Protein AF-A0A2N9H1S6-F1 (afdb_monomer_lite)

pLDDT: mean 70.15, std 29.84, range [19.44, 98.75]

Secondary structure (DSSP, 8-state):
-HHHHHH-TTSHHHHHHHHHGGGGEEEETTEEEE-SS--HHHHHHHHHHHHHHSS-HHHHHHHHHHHHHHHHHSS--SPPSSSTTTTTPPP-TT---SS-GGG----HHHHHHHHHHHHHHTTS-HHHH-SPPPHHHHHHHHHHHHHTB-TTS-EESSS---S-GGGGGG---SS--S-SS--EEHHHHHHHHHHHHHHHHH-TTSSHHHHHHHHHHHTT--PPPSSHHHHHHHHHHHHHHTT--TTT-HHHHHHHHHHHHH--TTS-B-B-TTHHHHSS--BPGGG--BHHHHHHHHHHHHHTTHHHH--HHHHHHHHHHHTT--TTS--PPPS----S-SS--SS-TTTSSS--HHHHHHHHHHHHHHHHHHHHHTS-------PPP----------HHHHHHHSS------------BTTB----PPP----------------SS--------------------GGG--S----S-SS----HHHHHHHHHHHHTT-GGGS--

Radius of gyration: 27.96 Å; chains: 1; bounding box: 64×56×96 Å

InterPro domains:
  IPR008930 Terpenoid cyclases/protein prenyltransferase alpha-alpha toroid [SSF48239] (1-335)
  IPR018333 Squalene cyclase [PTHR11764] (1-335)
  IPR018333 Squalene cyclase [TIGR01787] (1-335)
  IPR032696 Squalene cyclase, C-terminal [PF13243] (39-333)

Sequence (508 aa):
MLACWVEDPNGDCFKKHLARMKEYIWVAEDGIKMHSFGSQLWDTSLAIQAFLATDLTNEIGPTLARGHDFIKKSQVRDNPSGDFKGMHRHISKGSWTFSDQDHGLQVSDCTAEALKCCLLFSMMPPEVVGDKMEPERLFDAVNILFSLQSKNGGLAAWEPAGAADWLEVLNPTEFFEGIVVEHEYVECTASTVQALVLFKKLYPGHRKKEVENCITNAVRYGNWGICFIYGTWFALGGLAAVGKTYNNSLAMQKAIDFLLRTQKDDGGWGESYLSCPTKEYVPLEGNRSTLVQTAWAMMGLILAGQAERDPTPLDRAAKLIINSQMEDGDFPQQLLLPPSLSVATPSLPLARSLAPVVTARLVTLVTTGILLGRSIRRRTFRARLVTPVTTGNQEPRRDPRCQLRLSLLVFLLTIHLLVTFDGRVIASVFGGIVLGIHIWFYSQKDCDGNGHFTGGVVVHWDVNTCSVPLEKCIAKAEGYLEPVEDNVGILEAYLKSWNSGALDRATT

Structure (mmCIF, N/CA/C/O backbone):
data_AF-A0A2N9H1S6-F1
#
_entry.id   AF-A0A2N9H1S6-F1
#
loop_
_atom_site.group_PDB
_atom_site.id
_atom_site.type_symbol
_atom_site.label_atom_id
_atom_site.label_alt_id
_atom_site.label_comp_id
_atom_site.label_asym_id
_atom_site.label_entity_id
_atom_site.label_seq_id
_atom_site.pdbx_PDB_ins_code
_atom_site.Cartn_x
_atom_site.Cartn_y
_atom_site.Cartn_z
_atom_site.occupancy
_atom_site.B_iso_or_equiv
_atom_site.auth_seq_id
_atom_site.auth_comp_id
_atom_site.auth_asym_id
_atom_site.auth_atom_id
_atom_site.pdbx_PDB_model_num
ATOM 1 N N . MET A 1 1 ? 10.796 -10.320 -23.999 1.00 92.56 1 MET A N 1
ATOM 2 C CA . MET A 1 1 ? 10.798 -11.665 -24.621 1.00 92.56 1 MET A CA 1
ATOM 3 C C . MET A 1 1 ? 10.733 -11.599 -26.142 1.00 92.56 1 MET A C 1
ATOM 5 O O . MET A 1 1 ? 11.777 -11.820 -26.733 1.00 92.56 1 MET A O 1
ATOM 9 N N . LEU A 1 2 ? 9.590 -11.281 -26.775 1.00 96.31 2 LEU A N 1
ATOM 10 C CA . LEU A 1 2 ? 9.452 -11.342 -28.245 1.00 96.31 2 LEU A CA 1
ATOM 11 C C . LEU A 1 2 ? 10.509 -10.511 -28.996 1.00 96.31 2 LEU A C 1
ATOM 13 O O . LEU A 1 2 ? 11.145 -11.036 -29.898 1.00 96.31 2 LEU A O 1
ATOM 17 N N . ALA A 1 3 ? 10.770 -9.268 -28.578 1.00 97.50 3 ALA A N 1
ATOM 18 C CA . ALA A 1 3 ? 11.816 -8.435 -29.185 1.00 97.50 3 ALA A CA 1
ATOM 19 C C . ALA A 1 3 ? 13.208 -9.105 -29.158 1.00 97.50 3 ALA A C 1
ATOM 21 O O . ALA A 1 3 ? 13.880 -9.163 -30.180 1.00 97.50 3 ALA A O 1
ATOM 22 N N . CYS A 1 4 ? 13.597 -9.704 -28.026 1.00 97.06 4 CYS A N 1
ATOM 23 C CA . CYS A 1 4 ? 14.867 -10.429 -27.893 1.00 97.06 4 CYS A CA 1
ATOM 24 C C . CYS A 1 4 ? 14.930 -11.692 -28.766 1.00 97.06 4 CYS A C 1
ATOM 26 O O . CYS A 1 4 ? 16.016 -12.101 -29.153 1.00 97.06 4 CYS A O 1
ATOM 28 N N . TRP A 1 5 ? 13.784 -12.322 -29.050 1.00 97.31 5 TRP A N 1
ATOM 29 C CA . TRP A 1 5 ? 13.702 -13.449 -29.982 1.00 97.31 5 TRP A CA 1
ATOM 30 C C . TRP A 1 5 ? 13.857 -12.996 -31.438 1.00 97.31 5 TRP A C 1
ATOM 32 O O . TRP A 1 5 ? 14.505 -13.687 -32.211 1.00 97.31 5 TRP A O 1
ATOM 42 N N . VAL A 1 6 ? 13.300 -11.837 -31.810 1.00 98.12 6 VAL A N 1
ATOM 43 C CA . VAL A 1 6 ? 13.496 -11.246 -33.147 1.00 98.12 6 VAL A CA 1
ATOM 44 C C . VAL A 1 6 ? 14.958 -10.836 -33.363 1.00 98.12 6 VAL A C 1
ATOM 46 O O . VAL A 1 6 ? 15.469 -10.980 -34.468 1.00 98.12 6 VAL A O 1
ATOM 49 N N . GLU A 1 7 ? 15.628 -10.347 -32.316 1.00 97.56 7 GLU A N 1
ATOM 50 C CA . GLU A 1 7 ? 17.047 -9.970 -32.339 1.00 97.56 7 GLU A CA 1
ATOM 51 C C . GLU A 1 7 ? 17.981 -11.190 -32.451 1.00 97.56 7 GLU A C 1
ATOM 53 O O . GLU A 1 7 ? 18.797 -11.254 -33.367 1.00 97.56 7 GLU A O 1
ATOM 58 N N . ASP A 1 8 ? 17.846 -12.174 -31.552 1.00 97.62 8 ASP A N 1
ATOM 59 C CA . ASP A 1 8 ? 18.554 -13.457 -31.630 1.00 97.62 8 ASP A CA 1
ATOM 60 C C . ASP A 1 8 ? 17.727 -14.588 -30.974 1.00 97.62 8 ASP A C 1
ATOM 62 O O . ASP A 1 8 ? 17.703 -14.711 -29.741 1.00 97.62 8 ASP A O 1
ATOM 66 N N . PRO A 1 9 ? 17.102 -15.485 -31.768 1.00 96.19 9 PRO A N 1
ATOM 67 C CA . PRO A 1 9 ? 16.366 -16.646 -31.261 1.00 96.19 9 PRO A CA 1
ATOM 68 C C . PRO A 1 9 ? 17.198 -17.601 -30.394 1.00 96.19 9 PRO A C 1
ATOM 70 O O . PRO A 1 9 ? 16.636 -18.371 -29.615 1.00 96.19 9 PRO A O 1
ATOM 73 N N . ASN A 1 10 ? 18.526 -17.582 -30.530 1.00 96.88 10 ASN A N 1
ATOM 74 C CA . ASN A 1 10 ? 19.460 -18.402 -29.762 1.00 96.88 10 ASN A CA 1
ATOM 75 C C . ASN A 1 10 ? 20.202 -17.594 -28.685 1.00 96.88 10 ASN A C 1
ATOM 77 O O . ASN A 1 10 ? 21.025 -18.160 -27.958 1.00 96.88 10 ASN A O 1
ATOM 81 N N . GLY A 1 11 ? 19.905 -16.303 -28.547 1.00 97.50 11 GLY A N 1
ATOM 82 C CA . GLY A 1 11 ? 20.628 -15.378 -27.687 1.00 97.50 11 GLY A CA 1
ATOM 83 C C . GLY A 1 11 ? 20.356 -15.594 -26.203 1.00 97.50 11 GLY A C 1
ATOM 84 O O . GLY A 1 11 ? 19.273 -16.018 -25.780 1.00 97.50 11 GLY A O 1
ATOM 85 N N . ASP A 1 12 ? 21.336 -15.253 -25.369 1.00 97.88 12 ASP A N 1
ATOM 86 C CA . ASP A 1 12 ? 21.219 -15.406 -23.915 1.00 97.88 12 ASP A CA 1
ATOM 87 C C . ASP A 1 12 ? 20.100 -14.543 -23.315 1.00 97.88 12 ASP A C 1
ATOM 89 O O . ASP A 1 12 ? 19.480 -14.941 -22.328 1.00 97.88 12 ASP A O 1
ATOM 93 N N . CYS A 1 13 ? 19.782 -13.397 -23.924 1.00 96.19 13 CYS A N 1
ATOM 94 C CA . CYS A 1 13 ? 18.653 -12.551 -23.529 1.00 96.19 13 CYS A CA 1
ATOM 95 C C . CYS A 1 13 ? 17.302 -13.263 -23.719 1.00 96.19 13 CYS A C 1
ATOM 97 O O . CYS A 1 13 ? 16.458 -13.234 -22.819 1.00 96.19 13 CYS A O 1
ATOM 99 N N . PHE A 1 14 ? 17.104 -13.959 -24.846 1.00 97.31 14 PHE A N 1
ATOM 100 C CA . PHE A 1 14 ? 15.890 -14.742 -25.075 1.00 97.31 14 PHE A CA 1
ATOM 101 C C . PHE A 1 14 ? 15.809 -15.951 -24.132 1.00 97.31 14 PHE A C 1
ATOM 103 O O . PHE A 1 14 ? 14.784 -16.143 -23.476 1.00 97.31 14 PHE A O 1
ATOM 110 N N . LYS A 1 15 ? 16.906 -16.706 -23.969 1.00 96.81 15 LYS A N 1
ATOM 111 C CA . LYS A 1 15 ? 16.980 -17.842 -23.028 1.00 96.81 15 LYS A CA 1
ATOM 112 C C . LYS A 1 15 ? 16.639 -17.433 -21.588 1.00 96.81 15 LYS A C 1
ATOM 114 O O . LYS A 1 15 ? 15.881 -18.132 -20.918 1.00 96.81 15 LYS A O 1
ATOM 119 N N . LYS A 1 16 ? 17.148 -16.284 -21.120 1.00 95.94 16 LYS A N 1
ATOM 120 C CA . LYS A 1 16 ? 16.831 -15.720 -19.793 1.00 95.94 16 LYS A CA 1
ATOM 121 C C . LYS A 1 16 ? 15.349 -15.359 -19.658 1.00 95.94 16 LYS A C 1
ATOM 123 O O . LYS A 1 16 ? 14.753 -15.667 -18.630 1.00 95.94 16 LYS A O 1
ATOM 128 N N . HIS A 1 17 ? 14.736 -14.773 -20.689 1.00 95.31 17 HIS A N 1
ATOM 129 C CA . HIS A 1 17 ? 13.290 -14.526 -20.701 1.00 95.31 17 HIS A CA 1
ATOM 130 C C . HIS A 1 17 ? 12.471 -15.822 -20.638 1.00 95.31 17 HIS A C 1
ATOM 132 O O . HIS A 1 17 ? 11.559 -15.920 -19.820 1.00 95.31 17 HIS A O 1
ATOM 138 N N . LEU A 1 18 ? 12.810 -16.821 -21.459 1.00 94.62 18 LEU A N 1
ATOM 139 C CA . LEU A 1 18 ? 12.115 -18.110 -21.486 1.00 94.62 18 LEU A CA 1
ATOM 140 C C . LEU A 1 18 ? 12.188 -18.822 -20.125 1.00 94.62 18 LEU A C 1
ATOM 142 O O . LEU A 1 18 ? 11.188 -19.355 -19.653 1.00 94.62 18 LEU A O 1
ATOM 146 N N . ALA A 1 19 ? 13.341 -18.763 -19.451 1.00 94.56 19 ALA A N 1
ATOM 147 C CA . ALA A 1 19 ? 13.525 -19.335 -18.118 1.00 94.56 19 ALA A CA 1
ATOM 148 C C . ALA A 1 19 ? 12.617 -18.707 -17.039 1.00 94.56 19 ALA A C 1
ATOM 150 O O . ALA A 1 19 ? 12.270 -19.397 -16.077 1.00 94.56 19 ALA A O 1
ATOM 151 N N . ARG A 1 20 ? 12.205 -17.439 -17.213 1.00 92.19 20 ARG A N 1
ATOM 152 C CA . ARG A 1 20 ? 11.276 -16.728 -16.318 1.00 92.19 20 ARG A CA 1
ATOM 153 C C . ARG A 1 20 ? 9.797 -16.911 -16.664 1.00 92.19 20 ARG A C 1
ATOM 155 O O . ARG A 1 20 ? 8.962 -16.574 -15.840 1.00 92.19 20 ARG A O 1
ATOM 162 N N . MET A 1 21 ? 9.426 -17.498 -17.809 1.00 90.81 21 MET A N 1
ATOM 163 C CA . MET A 1 21 ? 8.003 -17.705 -18.161 1.00 90.81 21 MET A CA 1
ATOM 164 C C . MET A 1 21 ? 7.216 -18.451 -17.073 1.00 90.81 21 MET A C 1
ATOM 166 O O . MET A 1 21 ? 6.083 -18.089 -16.774 1.00 90.81 21 MET A O 1
ATOM 170 N N . LYS A 1 22 ? 7.841 -19.444 -16.428 1.00 89.06 22 LYS A N 1
ATOM 171 C CA . LYS A 1 22 ? 7.263 -20.193 -15.298 1.00 89.06 22 LYS A CA 1
ATOM 172 C C . LYS A 1 22 ? 6.912 -19.319 -14.086 1.00 89.06 22 LYS A C 1
ATOM 174 O O . LYS A 1 22 ? 6.028 -19.686 -13.328 1.00 89.06 22 LYS A O 1
ATOM 179 N N . GLU A 1 23 ? 7.599 -18.192 -13.893 1.00 87.12 23 GLU A N 1
ATOM 180 C CA . GLU A 1 23 ? 7.368 -17.266 -12.774 1.00 87.12 23 GLU A CA 1
ATOM 181 C C . GLU A 1 23 ? 6.050 -16.510 -12.950 1.00 87.12 23 GLU A C 1
ATOM 183 O O . GLU A 1 23 ? 5.506 -16.008 -11.972 1.00 87.12 23 GLU A O 1
ATOM 188 N N . TYR A 1 24 ? 5.510 -16.479 -14.174 1.00 85.81 24 TYR A N 1
ATOM 189 C CA . TYR A 1 24 ? 4.215 -15.887 -14.496 1.00 85.81 24 TYR A CA 1
ATOM 190 C C . TYR A 1 24 ? 3.060 -16.899 -14.504 1.00 85.81 24 TYR A C 1
ATOM 192 O O . TYR A 1 24 ? 1.918 -16.501 -14.711 1.00 85.81 24 TYR A O 1
ATOM 200 N N . ILE A 1 25 ? 3.328 -18.193 -14.297 1.00 88.81 25 ILE A N 1
ATOM 201 C CA . ILE A 1 25 ? 2.327 -19.262 -14.388 1.00 88.81 25 ILE A CA 1
ATOM 202 C C . ILE A 1 25 ? 1.896 -19.694 -12.983 1.00 88.81 25 ILE A C 1
ATOM 204 O O . ILE A 1 25 ? 2.721 -20.091 -12.162 1.00 88.81 25 ILE A O 1
ATOM 208 N N . TRP A 1 26 ? 0.588 -19.674 -12.736 1.00 83.88 26 TRP A N 1
ATOM 209 C CA . TRP A 1 26 ? -0.040 -20.120 -11.495 1.00 83.88 26 TRP A CA 1
ATOM 210 C C . TRP A 1 26 ? -1.014 -21.272 -11.767 1.00 83.88 26 TRP A C 1
ATOM 212 O O . TRP A 1 26 ? -1.716 -21.273 -12.777 1.00 83.88 26 TRP A O 1
ATOM 222 N N . VAL A 1 27 ? -1.081 -22.250 -10.862 1.00 86.50 27 VAL A N 1
ATOM 223 C CA . VAL A 1 27 ? -2.063 -23.343 -10.922 1.00 86.50 27 VAL A CA 1
ATOM 224 C C . VAL A 1 27 ? -3.134 -23.071 -9.870 1.00 86.50 27 VAL A C 1
ATOM 226 O O . VAL A 1 27 ? -2.877 -23.209 -8.678 1.00 86.50 27 VAL A O 1
ATOM 229 N N . ALA A 1 28 ? -4.312 -22.648 -10.321 1.00 77.56 28 ALA A N 1
ATOM 230 C CA . ALA A 1 28 ? -5.492 -22.415 -9.495 1.00 77.56 28 ALA A CA 1
ATOM 231 C C . ALA A 1 28 ? -6.427 -23.638 -9.495 1.00 77.56 28 ALA A C 1
ATOM 233 O O . ALA A 1 28 ? -6.242 -24.594 -10.252 1.00 77.56 28 ALA A O 1
ATOM 234 N N . GLU A 1 29 ? -7.470 -23.584 -8.669 1.00 75.50 29 GLU A N 1
ATOM 235 C CA . GLU A 1 29 ? -8.509 -24.610 -8.525 1.00 75.50 29 GLU A CA 1
ATOM 236 C C . GLU A 1 29 ? -9.278 -24.881 -9.831 1.00 75.50 29 GLU A C 1
ATOM 238 O O . GLU A 1 29 ? -9.845 -25.957 -10.012 1.00 75.50 29 GLU A O 1
ATOM 243 N N . ASP A 1 30 ? -9.299 -23.907 -10.741 1.00 79.94 30 ASP A N 1
ATOM 244 C CA . ASP A 1 30 ? -9.917 -23.960 -12.067 1.00 79.94 30 ASP A CA 1
ATOM 245 C C . ASP A 1 30 ? -8.904 -24.095 -13.220 1.00 79.94 30 ASP A C 1
ATOM 247 O O . ASP A 1 30 ? -9.273 -23.988 -14.390 1.00 79.94 30 ASP A O 1
ATOM 251 N N . GLY A 1 31 ? -7.638 -24.389 -12.906 1.00 85.00 31 GLY A N 1
ATOM 252 C CA . GLY A 1 31 ? -6.602 -24.737 -13.875 1.00 85.00 31 GLY A CA 1
ATOM 253 C C . GLY A 1 31 ? -5.441 -23.746 -13.948 1.00 85.00 31 GLY A C 1
ATOM 254 O O . GLY A 1 31 ? -5.166 -22.978 -13.027 1.00 85.00 31 GLY A O 1
ATOM 255 N N . ILE A 1 32 ? -4.698 -23.811 -15.053 1.00 89.50 32 ILE A N 1
ATOM 256 C CA . ILE A 1 32 ? -3.484 -23.015 -15.247 1.00 89.50 32 ILE A CA 1
ATOM 257 C C . ILE A 1 32 ? -3.856 -21.602 -15.705 1.00 89.50 32 ILE A C 1
ATOM 259 O O . ILE A 1 32 ? -4.547 -21.424 -16.706 1.00 89.50 32 ILE A O 1
ATOM 263 N N . LYS A 1 33 ? -3.344 -20.601 -14.990 1.00 83.38 33 LYS A N 1
ATOM 264 C CA . LYS A 1 33 ? -3.503 -19.170 -15.262 1.00 83.38 33 LYS A CA 1
ATOM 265 C C . LYS A 1 33 ? -2.141 -18.508 -15.432 1.00 83.38 33 LYS A C 1
ATOM 267 O O . LYS A 1 33 ? -1.132 -18.998 -14.927 1.00 83.38 33 LYS A O 1
ATOM 272 N N . MET A 1 34 ? -2.124 -17.367 -16.112 1.00 82.38 34 MET A N 1
ATOM 273 C CA . MET A 1 34 ? -0.977 -16.463 -16.123 1.00 82.38 34 MET A CA 1
ATOM 274 C C . MET A 1 34 ? -1.322 -15.246 -15.261 1.00 82.38 34 MET A C 1
ATOM 276 O O . MET A 1 34 ? -2.358 -14.629 -15.499 1.00 82.38 34 MET A O 1
ATOM 280 N N . HIS A 1 35 ? -0.503 -14.914 -14.259 1.00 75.19 35 HIS A N 1
ATOM 281 C CA . HIS A 1 35 ? -0.639 -13.656 -13.505 1.00 75.19 35 HIS A CA 1
ATOM 282 C C . HIS A 1 35 ? 0.212 -12.543 -14.130 1.00 75.19 35 HIS A C 1
ATOM 284 O O . HIS A 1 35 ? 1.141 -12.823 -14.889 1.00 75.19 35 HIS A O 1
ATOM 290 N N . SER A 1 36 ? -0.100 -11.276 -13.839 1.00 72.25 36 SER A N 1
ATOM 291 C CA . SER A 1 36 ? 0.697 -10.138 -14.328 1.00 72.25 36 SER A CA 1
ATOM 292 C C . SER A 1 36 ? 2.095 -10.136 -13.712 1.00 72.25 36 SER A C 1
ATOM 294 O O . SER A 1 36 ? 3.077 -9.953 -14.420 1.00 72.25 36 SER A O 1
ATOM 296 N N . PHE A 1 37 ? 2.160 -10.383 -12.404 1.00 74.69 37 PHE A N 1
ATOM 297 C CA . PHE A 1 37 ? 3.308 -10.776 -11.590 1.00 74.69 37 PHE A CA 1
ATOM 298 C C . PHE A 1 37 ? 2.783 -11.197 -10.204 1.00 74.69 37 PHE A C 1
ATOM 300 O O . PHE A 1 37 ? 1.611 -10.976 -9.892 1.00 74.69 37 PHE A O 1
ATOM 307 N N . GLY A 1 38 ? 3.627 -11.807 -9.369 1.00 78.88 38 GLY A N 1
ATOM 308 C CA . GLY A 1 38 ? 3.233 -12.179 -8.006 1.00 78.88 38 GLY A CA 1
ATOM 309 C C . GLY A 1 38 ? 3.046 -10.973 -7.071 1.00 78.88 38 GLY A C 1
ATOM 310 O O . GLY A 1 38 ? 3.511 -9.871 -7.345 1.00 78.88 38 GLY A O 1
ATOM 311 N N . SER A 1 39 ? 2.379 -11.191 -5.939 1.00 84.50 39 SER A N 1
ATOM 312 C CA . SER A 1 39 ? 2.092 -10.192 -4.893 1.00 84.50 39 SER A CA 1
ATOM 313 C C . SER A 1 39 ? 2.886 -10.423 -3.598 1.00 84.50 39 SER A C 1
ATOM 315 O O . SER A 1 39 ? 2.511 -9.932 -2.534 1.00 84.50 39 SER A O 1
ATOM 317 N N . GLN A 1 40 ? 3.964 -11.217 -3.655 1.00 89.38 40 GLN A N 1
ATOM 318 C CA . GLN A 1 40 ? 4.537 -11.908 -2.492 1.00 89.38 40 GLN A CA 1
ATOM 319 C C . GLN A 1 40 ? 4.924 -10.956 -1.350 1.00 89.38 40 GLN A C 1
ATOM 321 O O . GLN A 1 40 ? 4.686 -11.265 -0.178 1.00 89.38 40 GLN A O 1
ATOM 326 N N . LEU A 1 41 ? 5.512 -9.798 -1.662 1.00 92.50 41 LEU A N 1
ATOM 327 C CA . LEU A 1 41 ? 5.900 -8.831 -0.645 1.00 92.50 41 LEU A CA 1
ATOM 328 C C . LEU A 1 41 ? 4.742 -7.981 -0.137 1.00 92.50 41 LEU A C 1
ATOM 330 O O . LEU A 1 41 ? 4.664 -7.772 1.077 1.00 92.50 41 LEU A O 1
ATOM 334 N N . TRP A 1 42 ? 3.875 -7.496 -1.025 1.00 85.81 42 TRP A N 1
ATOM 335 C CA . TRP A 1 42 ? 2.675 -6.757 -0.631 1.00 85.81 42 TRP A CA 1
ATOM 336 C C . TRP A 1 42 ? 1.865 -7.568 0.387 1.00 85.81 42 TRP A C 1
ATOM 338 O O . TRP A 1 42 ? 1.597 -7.127 1.508 1.00 85.81 42 TRP A O 1
ATOM 348 N N . ASP A 1 43 ? 1.633 -8.826 0.031 1.00 83.44 43 ASP A N 1
ATOM 349 C CA . ASP A 1 43 ? 0.923 -9.816 0.820 1.00 83.44 43 ASP A CA 1
ATOM 350 C C . ASP A 1 43 ? 1.606 -10.103 2.158 1.00 83.44 43 ASP A C 1
ATOM 352 O O . ASP A 1 43 ? 0.969 -10.037 3.212 1.00 83.44 43 ASP A O 1
ATOM 356 N N . THR A 1 44 ? 2.919 -10.360 2.147 1.00 89.06 44 THR A N 1
ATOM 357 C CA . THR A 1 44 ? 3.675 -10.631 3.379 1.00 89.06 44 THR A CA 1
ATOM 358 C C . THR A 1 44 ? 3.685 -9.418 4.309 1.00 89.06 44 THR A C 1
ATOM 360 O O . THR A 1 44 ? 3.517 -9.571 5.518 1.00 89.06 44 THR A O 1
ATOM 363 N N . SER A 1 45 ? 3.839 -8.205 3.775 1.00 89.06 45 SER A N 1
ATOM 364 C CA . SER A 1 45 ? 3.894 -6.970 4.570 1.00 89.06 45 SER A CA 1
ATOM 365 C C . SER A 1 45 ? 2.564 -6.690 5.270 1.00 89.06 45 SER A C 1
ATOM 367 O O . SER A 1 45 ? 2.535 -6.333 6.449 1.00 89.06 45 SER A O 1
ATOM 369 N N . LEU A 1 46 ? 1.446 -6.901 4.576 1.00 85.00 46 LEU A N 1
ATOM 370 C CA . LEU A 1 46 ? 0.118 -6.747 5.161 1.00 85.00 46 LEU A CA 1
ATOM 371 C C . LEU A 1 46 ? -0.222 -7.887 6.142 1.00 85.00 46 LEU A C 1
ATOM 373 O O . LEU A 1 46 ? -0.736 -7.626 7.232 1.00 85.00 46 LEU A O 1
ATOM 377 N N . ALA A 1 47 ? 0.122 -9.139 5.820 1.00 83.94 47 ALA A N 1
ATOM 378 C CA . ALA A 1 47 ? -0.119 -10.289 6.698 1.00 83.94 47 ALA A CA 1
ATOM 379 C C . ALA A 1 47 ? 0.675 -10.192 8.006 1.00 83.94 47 ALA A C 1
ATOM 381 O O . ALA A 1 47 ? 0.151 -10.488 9.080 1.00 83.94 47 ALA A O 1
ATOM 382 N N . ILE A 1 48 ? 1.914 -9.702 7.948 1.00 87.81 48 ILE A N 1
ATOM 383 C CA . ILE A 1 48 ? 2.727 -9.463 9.140 1.00 87.81 48 ILE A CA 1
ATOM 384 C C . ILE A 1 48 ? 2.116 -8.379 10.032 1.00 87.81 48 ILE A C 1
ATOM 386 O O . ILE A 1 48 ? 2.101 -8.545 11.248 1.00 87.81 48 ILE A O 1
ATOM 390 N N . GLN A 1 49 ? 1.541 -7.311 9.476 1.00 88.44 49 GLN A N 1
ATOM 391 C CA . GLN A 1 49 ? 0.834 -6.310 10.284 1.00 88.44 49 GLN A CA 1
ATOM 392 C C . GLN A 1 49 ? -0.424 -6.875 10.949 1.00 88.44 49 GLN A C 1
ATOM 394 O O . GLN A 1 49 ? -0.647 -6.624 12.135 1.00 88.44 49 GLN A O 1
ATOM 399 N N . ALA A 1 50 ? -1.200 -7.686 10.222 1.00 81.00 50 ALA A N 1
ATOM 400 C CA . ALA A 1 50 ? -2.343 -8.410 10.773 1.00 81.00 50 ALA A CA 1
ATOM 401 C C . ALA A 1 50 ? -1.915 -9.316 11.942 1.00 81.00 50 ALA A C 1
ATOM 403 O O . ALA A 1 50 ? -2.501 -9.274 13.024 1.00 81.00 50 ALA A O 1
ATOM 404 N N . PHE A 1 51 ? -0.829 -10.073 11.762 1.00 83.00 51 PHE A N 1
ATOM 405 C CA . PHE A 1 51 ? -0.246 -10.921 12.797 1.00 83.00 51 PHE A CA 1
ATOM 406 C C . PHE A 1 51 ? 0.284 -10.133 13.999 1.00 83.00 51 PHE A C 1
ATOM 408 O O . PHE A 1 51 ? 0.040 -10.530 15.135 1.00 83.00 51 PHE A O 1
ATOM 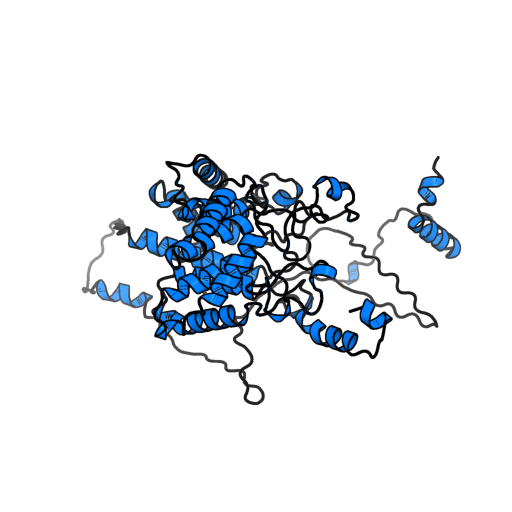415 N N . LEU A 1 52 ? 0.938 -8.989 13.801 1.00 84.81 52 LEU A N 1
ATOM 416 C CA . LEU A 1 52 ? 1.408 -8.134 14.897 1.00 84.81 52 LEU A CA 1
ATOM 417 C C . LEU A 1 52 ? 0.260 -7.477 15.681 1.00 84.81 52 LEU A C 1
ATOM 419 O O . LEU A 1 52 ? 0.441 -7.109 16.844 1.00 84.81 52 LEU A O 1
ATOM 423 N N . ALA A 1 53 ? -0.940 -7.370 15.101 1.00 82.56 53 ALA A N 1
ATOM 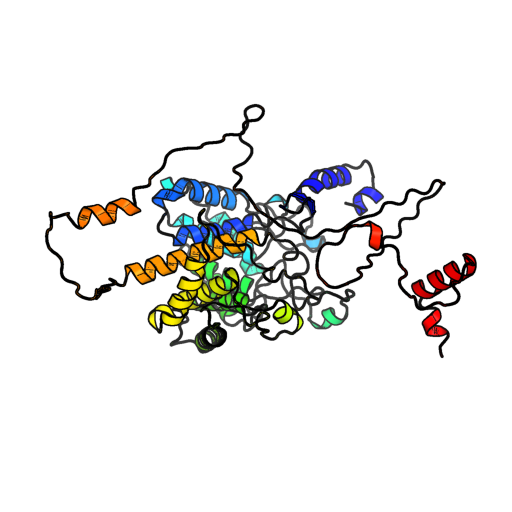424 C CA . ALA A 1 53 ? -2.121 -6.945 15.843 1.00 82.56 53 ALA A CA 1
ATOM 425 C C . ALA A 1 53 ? -2.614 -8.010 16.847 1.00 82.56 53 ALA A C 1
ATOM 427 O O . ALA A 1 53 ? -3.214 -7.625 17.851 1.00 82.56 53 ALA A O 1
ATOM 428 N N . THR A 1 54 ? -2.370 -9.310 16.596 1.00 75.56 54 THR A N 1
ATOM 429 C CA . THR A 1 54 ? -3.036 -10.467 17.253 1.00 75.56 54 THR A CA 1
ATOM 430 C C . THR A 1 54 ? -2.913 -10.566 18.776 1.00 75.56 54 THR A C 1
ATOM 432 O O . THR A 1 54 ? -3.743 -11.227 19.395 1.00 75.56 54 THR A O 1
ATOM 435 N N . ASP A 1 55 ? -1.869 -9.988 19.379 1.00 75.50 55 ASP A N 1
ATOM 436 C CA . ASP A 1 55 ? -1.347 -10.367 20.709 1.00 75.50 55 ASP A CA 1
ATOM 437 C C . ASP A 1 55 ? -0.896 -11.849 20.837 1.00 75.50 55 ASP A C 1
ATOM 439 O O . ASP A 1 55 ? -0.541 -12.287 21.930 1.00 75.50 55 ASP A O 1
ATOM 443 N N . LEU A 1 56 ? -0.830 -12.616 19.738 1.00 82.12 56 LEU A N 1
ATOM 444 C CA . LEU A 1 56 ? -0.421 -14.033 19.695 1.00 82.12 56 LEU A CA 1
ATOM 445 C C . LEU A 1 56 ? 1.081 -14.224 19.417 1.00 82.12 56 LEU A C 1
ATOM 447 O O . LEU A 1 56 ? 1.517 -15.329 19.108 1.00 82.12 56 LEU A O 1
ATOM 451 N N . THR A 1 57 ? 1.900 -13.173 19.534 1.00 80.62 57 THR A N 1
ATOM 452 C CA . THR A 1 57 ? 3.350 -13.167 19.238 1.00 80.62 57 THR A CA 1
ATOM 453 C C . THR A 1 57 ? 4.117 -14.377 19.789 1.00 80.62 57 THR A C 1
ATOM 455 O O . THR A 1 57 ? 5.018 -14.882 19.124 1.00 80.62 57 THR A O 1
ATOM 458 N N . ASN A 1 58 ? 3.750 -14.870 20.976 1.00 83.56 58 ASN A N 1
ATOM 459 C CA . ASN A 1 58 ? 4.393 -16.024 21.615 1.00 83.56 58 ASN A CA 1
ATOM 460 C C . ASN A 1 58 ? 4.095 -17.362 20.911 1.00 83.56 58 ASN A C 1
ATOM 462 O O . ASN A 1 58 ? 4.886 -18.293 21.013 1.00 83.56 58 ASN A O 1
ATOM 466 N N . GLU A 1 59 ? 2.968 -17.461 20.206 1.00 87.94 59 GLU A N 1
ATOM 467 C CA . GLU A 1 59 ? 2.526 -18.651 19.469 1.00 87.94 59 GLU A CA 1
ATOM 468 C C . GLU A 1 59 ? 3.043 -18.633 18.021 1.00 87.94 59 GLU A C 1
ATOM 470 O O . GLU A 1 59 ? 3.391 -19.674 17.466 1.00 87.94 59 GLU A O 1
ATOM 475 N N . ILE A 1 60 ? 3.159 -17.442 17.418 1.00 88.38 60 ILE A N 1
ATOM 476 C CA . ILE A 1 60 ? 3.551 -17.261 16.007 1.00 88.38 60 ILE A CA 1
ATOM 477 C C . ILE A 1 60 ? 4.972 -16.708 15.799 1.00 88.38 60 ILE A C 1
ATOM 479 O O . ILE A 1 60 ? 5.343 -16.403 14.665 1.00 88.38 60 ILE A O 1
ATOM 483 N N . GLY A 1 61 ? 5.790 -16.607 16.852 1.00 91.38 61 GLY A N 1
ATOM 484 C CA . GLY A 1 61 ? 7.163 -16.075 16.811 1.00 91.38 61 GLY A CA 1
ATOM 485 C C . GLY A 1 61 ? 8.019 -16.593 15.640 1.00 91.38 61 GLY A C 1
ATOM 486 O O . GLY A 1 61 ? 8.491 -15.783 14.844 1.00 91.38 61 GLY A O 1
ATOM 487 N N . PRO A 1 62 ? 8.134 -17.919 15.415 1.00 94.44 62 PRO A N 1
ATOM 488 C CA . PRO A 1 62 ? 8.876 -18.462 14.273 1.00 94.44 62 PRO A CA 1
ATOM 489 C C . PRO A 1 62 ? 8.345 -18.013 12.903 1.00 94.44 62 PRO A C 1
ATOM 491 O O . PRO A 1 62 ? 9.115 -17.901 11.951 1.00 94.44 62 PRO A O 1
ATOM 494 N N . THR A 1 63 ? 7.039 -17.764 12.774 1.00 93.12 63 THR A N 1
ATOM 495 C CA . THR A 1 63 ? 6.423 -17.240 11.543 1.00 93.12 63 THR A CA 1
ATOM 496 C C . THR A 1 63 ? 6.730 -15.755 11.362 1.00 93.12 63 THR A C 1
ATOM 498 O O . THR A 1 63 ? 7.090 -15.346 10.260 1.00 93.12 63 THR A O 1
ATOM 501 N N . LEU A 1 64 ? 6.693 -14.969 12.443 1.00 93.25 64 LEU A N 1
ATOM 502 C CA . LEU A 1 64 ? 7.115 -13.566 12.440 1.00 93.25 64 LEU A CA 1
ATOM 503 C C . LEU A 1 64 ? 8.599 -13.417 12.063 1.00 93.25 64 LEU A C 1
ATOM 505 O O . LEU A 1 64 ? 8.924 -12.588 11.217 1.00 93.25 64 LEU A O 1
ATOM 509 N N . ALA A 1 65 ? 9.482 -14.263 12.605 1.00 96.19 65 ALA A N 1
ATOM 510 C CA . ALA A 1 65 ? 10.903 -14.288 12.251 1.00 96.19 65 ALA A CA 1
ATOM 511 C C . ALA A 1 65 ? 11.137 -14.587 10.758 1.00 96.19 65 ALA A C 1
ATOM 513 O O . ALA A 1 65 ? 11.925 -13.897 10.111 1.00 96.19 65 ALA A O 1
ATOM 514 N N . ARG A 1 66 ? 10.421 -15.568 10.179 1.00 97.19 66 ARG A N 1
ATOM 515 C CA . ARG A 1 66 ? 10.493 -15.856 8.732 1.00 97.19 66 ARG A CA 1
ATOM 516 C C . ARG A 1 66 ? 9.972 -14.695 7.883 1.00 97.19 66 ARG A C 1
ATOM 518 O O . ARG A 1 66 ? 10.594 -14.371 6.879 1.00 97.19 66 ARG A O 1
ATOM 525 N N . GLY A 1 67 ? 8.879 -14.047 8.290 1.00 95.81 67 GLY A N 1
ATOM 526 C CA . GLY A 1 67 ? 8.360 -12.859 7.603 1.00 95.81 67 GLY A CA 1
ATOM 527 C C . GLY A 1 67 ? 9.330 -11.676 7.652 1.00 95.81 67 GLY A C 1
ATOM 528 O O . GLY A 1 67 ? 9.559 -11.024 6.637 1.00 95.81 67 GLY A O 1
ATOM 529 N N . HIS A 1 68 ? 9.968 -11.437 8.801 1.00 97.38 68 HIS A N 1
ATOM 530 C CA . HIS A 1 68 ? 10.999 -10.409 8.949 1.00 97.38 68 HIS A CA 1
ATOM 531 C C . HIS A 1 68 ? 12.234 -10.699 8.082 1.00 97.38 68 HIS A C 1
ATOM 533 O O . HIS A 1 68 ? 12.735 -9.799 7.410 1.00 97.38 68 HIS A O 1
ATOM 539 N N . ASP A 1 69 ? 12.718 -11.944 8.061 1.00 97.62 69 ASP A N 1
ATOM 540 C CA . ASP A 1 69 ? 13.823 -12.369 7.196 1.00 97.62 69 ASP A CA 1
ATOM 541 C C . ASP A 1 69 ? 13.478 -12.231 5.703 1.00 97.62 69 ASP A C 1
ATOM 543 O O . ASP A 1 69 ? 14.274 -11.676 4.945 1.00 97.62 69 ASP A O 1
ATOM 547 N N . PHE A 1 70 ? 12.269 -12.633 5.296 1.00 97.69 70 PHE A N 1
ATOM 548 C CA . PHE A 1 70 ? 11.773 -12.443 3.932 1.00 97.69 70 PHE A CA 1
ATOM 549 C C . PHE A 1 70 ? 11.739 -10.961 3.542 1.00 97.69 70 PHE A C 1
ATOM 551 O O . PHE A 1 70 ? 12.365 -10.586 2.556 1.00 97.69 70 PHE A O 1
ATOM 558 N N . ILE A 1 71 ? 11.105 -10.089 4.337 1.00 97.94 71 ILE A N 1
ATOM 559 C CA . ILE A 1 71 ? 11.049 -8.645 4.047 1.00 97.94 71 ILE A CA 1
ATOM 560 C C . ILE A 1 71 ? 12.468 -8.050 3.987 1.00 97.94 71 ILE A C 1
ATOM 562 O O . ILE A 1 71 ? 12.780 -7.290 3.068 1.00 97.94 71 ILE A O 1
ATOM 566 N N . LYS A 1 72 ? 13.371 -8.434 4.904 1.00 97.38 72 LYS A N 1
ATOM 567 C CA . LYS A 1 72 ? 14.781 -8.001 4.877 1.00 97.38 72 LYS A CA 1
ATOM 568 C C . LYS A 1 72 ? 15.528 -8.466 3.626 1.00 97.38 72 LYS A C 1
ATOM 570 O O . LYS A 1 72 ? 16.414 -7.736 3.179 1.00 97.38 72 LYS A O 1
ATOM 575 N N . LYS A 1 73 ? 15.232 -9.648 3.083 1.00 96.75 73 LYS A N 1
ATOM 576 C CA . LYS A 1 73 ? 15.857 -10.167 1.853 1.00 96.75 73 LYS A CA 1
ATOM 577 C C . LYS A 1 73 ? 15.251 -9.549 0.594 1.00 96.75 73 LYS A C 1
ATOM 579 O O . LYS A 1 73 ? 16.001 -9.203 -0.303 1.00 96.75 73 LYS A O 1
ATOM 584 N N . SER A 1 74 ? 13.946 -9.289 0.577 1.00 97.44 74 SER A N 1
ATOM 585 C CA . SER A 1 74 ? 13.221 -8.738 -0.578 1.00 97.44 74 SER A CA 1
ATOM 586 C C . SER A 1 74 ? 13.485 -7.253 -0.879 1.00 97.44 74 SER A C 1
ATOM 588 O O . SER A 1 74 ? 12.931 -6.724 -1.840 1.00 97.44 74 SER A O 1
ATOM 590 N N . GLN A 1 75 ? 14.298 -6.550 -0.080 1.00 98.31 75 GLN A N 1
ATOM 591 C CA . GLN A 1 75 ? 14.630 -5.146 -0.347 1.00 98.31 75 GLN A CA 1
ATOM 592 C C . GLN A 1 75 ? 15.597 -5.026 -1.527 1.00 98.31 75 GLN A C 1
ATOM 594 O O . GLN A 1 75 ? 16.686 -5.604 -1.507 1.00 98.31 75 GLN A O 1
ATOM 599 N N . VAL A 1 76 ? 15.269 -4.167 -2.489 1.00 98.06 76 VAL A N 1
ATOM 600 C CA . VAL A 1 76 ? 16.148 -3.832 -3.612 1.00 98.06 76 VAL A CA 1
ATOM 601 C C . VAL A 1 76 ? 17.426 -3.163 -3.083 1.00 98.06 76 VAL A C 1
ATOM 603 O O . VAL A 1 76 ? 17.384 -2.158 -2.368 1.00 98.06 76 VAL A O 1
ATOM 606 N N . ARG A 1 77 ? 18.588 -3.757 -3.379 1.00 96.19 77 ARG A N 1
ATOM 607 C CA . ARG A 1 77 ? 19.889 -3.358 -2.803 1.00 96.19 77 ARG A CA 1
ATOM 608 C C . ARG A 1 77 ? 20.653 -2.333 -3.637 1.00 96.19 77 ARG A C 1
ATOM 610 O O . ARG A 1 77 ? 21.419 -1.557 -3.066 1.00 96.19 77 ARG A O 1
ATOM 617 N N . ASP A 1 78 ? 20.377 -2.290 -4.934 1.00 95.69 78 ASP A N 1
ATOM 618 C CA . ASP A 1 78 ? 21.092 -1.509 -5.940 1.00 95.69 78 ASP A CA 1
ATOM 619 C C . ASP A 1 78 ? 20.093 -0.827 -6.883 1.00 95.69 78 ASP A C 1
ATOM 621 O O . ASP A 1 78 ? 18.975 -1.307 -7.061 1.00 95.69 78 ASP A O 1
ATOM 625 N N . ASN A 1 79 ? 20.486 0.295 -7.489 1.00 96.38 79 ASN A N 1
ATOM 626 C CA . ASN A 1 79 ? 19.715 0.889 -8.587 1.00 96.38 79 ASN A CA 1
ATOM 627 C C . ASN A 1 79 ? 19.833 0.013 -9.851 1.00 96.38 79 ASN A C 1
ATOM 629 O O . ASN A 1 79 ? 20.749 -0.814 -9.922 1.00 96.38 79 ASN A O 1
ATOM 633 N N . PRO A 1 80 ? 18.969 0.191 -10.871 1.00 94.56 80 PRO A N 1
ATOM 634 C CA . PRO A 1 80 ? 19.085 -0.575 -12.107 1.00 94.56 80 PRO A CA 1
ATOM 635 C C . PRO A 1 80 ? 20.449 -0.337 -12.776 1.00 94.56 80 PRO A C 1
ATOM 637 O O . PRO A 1 80 ? 21.054 0.728 -12.635 1.00 94.56 80 PRO A O 1
ATOM 640 N N . SER A 1 81 ? 20.958 -1.350 -13.475 1.00 92.56 81 SER A N 1
ATOM 641 C CA . SER A 1 81 ? 22.307 -1.337 -14.044 1.00 92.56 81 SER A CA 1
ATOM 642 C C . SER A 1 81 ? 22.465 -0.353 -15.212 1.00 92.56 81 SER A C 1
ATOM 644 O O . SER A 1 81 ? 21.520 -0.062 -15.942 1.00 92.56 81 SER A O 1
ATOM 646 N N . GLY A 1 82 ? 23.696 0.126 -15.418 1.00 94.50 82 GLY A N 1
ATOM 647 C CA . GLY A 1 82 ? 24.028 1.066 -16.494 1.00 94.50 82 GLY A CA 1
ATOM 648 C C . GLY A 1 82 ? 23.511 2.486 -16.239 1.00 94.50 82 GLY A C 1
ATOM 649 O O . GLY A 1 82 ? 23.291 2.884 -15.094 1.00 94.50 82 GLY A O 1
ATOM 650 N N . ASP A 1 83 ? 23.323 3.263 -17.308 1.00 95.25 83 ASP A N 1
ATOM 651 C CA . ASP A 1 83 ? 22.667 4.572 -17.224 1.00 95.25 83 ASP A CA 1
ATOM 652 C C . ASP A 1 83 ? 21.143 4.406 -17.162 1.00 95.25 83 ASP A C 1
ATOM 654 O O . ASP A 1 83 ? 20.409 4.642 -18.122 1.00 95.25 83 ASP A O 1
ATOM 658 N N . PHE A 1 84 ? 20.658 3.960 -16.005 1.00 94.62 84 PHE A N 1
ATOM 659 C CA . PHE A 1 84 ? 19.231 3.748 -15.780 1.00 94.62 84 PHE A CA 1
ATOM 660 C C . PHE A 1 84 ? 18.404 5.033 -15.936 1.00 94.62 84 PHE A C 1
ATOM 662 O O . PHE A 1 84 ? 17.248 4.959 -16.341 1.00 94.62 84 PHE A O 1
ATOM 669 N N . LYS A 1 85 ? 19.000 6.212 -15.706 1.00 93.12 85 LYS A N 1
ATOM 670 C CA . LYS A 1 85 ? 18.334 7.506 -15.916 1.00 93.12 85 LYS A CA 1
ATOM 671 C C . LYS A 1 85 ? 18.190 7.837 -17.399 1.00 93.12 85 LYS A C 1
ATOM 673 O O . LYS A 1 85 ? 17.123 8.286 -17.807 1.00 93.12 85 LYS A O 1
ATOM 678 N N . GLY A 1 86 ? 19.220 7.568 -18.203 1.00 95.81 86 GLY A N 1
ATOM 679 C CA . GLY A 1 86 ? 19.144 7.613 -19.666 1.00 95.81 86 GLY A CA 1
ATOM 680 C C . GLY A 1 86 ? 18.132 6.617 -20.248 1.00 95.81 86 GLY A C 1
ATOM 681 O O . GLY A 1 86 ? 17.560 6.872 -21.301 1.00 95.81 86 GLY A O 1
ATOM 682 N N . MET A 1 87 ? 17.844 5.526 -19.528 1.00 94.31 87 MET A N 1
ATOM 683 C CA . MET A 1 87 ? 16.775 4.562 -19.835 1.00 94.31 87 MET A CA 1
ATOM 684 C C . MET A 1 87 ? 15.423 4.895 -19.169 1.00 94.31 87 MET A C 1
ATOM 686 O O . MET A 1 87 ? 14.567 4.020 -19.062 1.00 94.31 87 MET A O 1
ATOM 690 N N . HIS A 1 88 ? 15.228 6.137 -18.709 1.00 92.31 88 HIS A N 1
ATOM 691 C CA . HIS A 1 88 ? 13.992 6.632 -18.085 1.00 92.31 88 HIS A CA 1
ATOM 692 C C . HIS A 1 88 ? 13.503 5.830 -16.867 1.00 92.31 88 HIS A C 1
ATOM 694 O O . HIS A 1 88 ? 12.308 5.764 -16.618 1.00 92.31 88 HIS A O 1
ATOM 700 N N . ARG A 1 89 ? 14.412 5.229 -16.092 1.00 93.62 89 ARG A N 1
ATOM 701 C CA . ARG A 1 89 ? 14.083 4.559 -14.828 1.00 93.62 89 ARG A CA 1
ATOM 702 C C . ARG A 1 89 ? 14.365 5.471 -13.644 1.00 93.62 89 ARG A C 1
ATOM 704 O O . ARG A 1 89 ? 15.416 6.116 -13.570 1.00 93.62 89 ARG A O 1
ATOM 711 N N . HIS A 1 90 ? 13.465 5.458 -12.670 1.00 95.00 90 HIS A N 1
ATOM 712 C CA . HIS A 1 90 ? 13.699 6.084 -11.371 1.00 95.00 90 HIS A CA 1
ATOM 713 C C . HIS A 1 90 ? 14.679 5.284 -10.481 1.00 95.00 90 HIS A C 1
ATOM 715 O O . HIS A 1 90 ? 15.118 4.183 -10.821 1.00 95.00 90 HIS A O 1
ATOM 721 N N . ILE A 1 91 ? 15.075 5.859 -9.338 1.00 96.56 91 ILE A N 1
ATOM 722 C CA . ILE A 1 91 ? 15.904 5.164 -8.339 1.00 96.56 91 ILE A CA 1
ATOM 723 C C . ILE A 1 91 ? 15.117 4.044 -7.646 1.00 96.56 91 ILE A C 1
ATOM 725 O O . ILE A 1 91 ? 13.948 4.222 -7.314 1.00 96.56 91 ILE A O 1
ATOM 729 N N . SER A 1 92 ? 15.781 2.919 -7.369 1.00 96.56 92 SER A N 1
ATOM 730 C CA . SER A 1 92 ? 15.172 1.747 -6.721 1.00 96.56 92 SER A CA 1
ATOM 731 C C . SER A 1 92 ? 15.942 1.229 -5.502 1.00 96.56 92 SER A C 1
ATOM 733 O O . SER A 1 92 ? 15.386 0.467 -4.710 1.00 96.56 92 SER A O 1
ATOM 735 N N . LYS A 1 93 ? 17.190 1.661 -5.271 1.00 97.75 93 LYS A N 1
ATOM 736 C CA . LYS A 1 93 ? 17.965 1.259 -4.089 1.00 97.75 93 LYS A CA 1
ATOM 737 C C . LYS A 1 93 ? 17.239 1.626 -2.789 1.00 97.75 93 LYS A C 1
ATOM 739 O O . LYS A 1 93 ? 16.944 2.790 -2.543 1.00 97.75 93 LYS A O 1
ATOM 744 N N . GLY A 1 94 ? 17.030 0.635 -1.924 1.00 97.75 94 GLY A N 1
ATOM 745 C CA . GLY A 1 94 ? 16.318 0.781 -0.654 1.00 97.75 94 GLY A CA 1
ATOM 746 C C . GLY A 1 94 ? 14.815 0.553 -0.748 1.00 97.75 94 GLY A C 1
ATOM 747 O O . GLY A 1 94 ? 14.168 0.410 0.289 1.00 97.75 94 GLY A O 1
ATOM 748 N N . SER A 1 95 ? 14.270 0.497 -1.962 1.00 97.81 95 SER A N 1
ATOM 749 C CA . SER A 1 95 ? 12.855 0.237 -2.181 1.00 97.81 95 SER A CA 1
ATOM 750 C C . SER A 1 95 ? 12.493 -1.221 -1.932 1.00 97.81 95 SER A C 1
ATOM 752 O O . SER A 1 95 ? 13.338 -2.113 -1.787 1.00 97.81 95 SER A O 1
ATOM 754 N N . TRP A 1 96 ? 11.193 -1.441 -1.949 1.00 98.06 96 TRP A N 1
ATOM 755 C CA . TRP A 1 96 ? 10.568 -2.737 -2.030 1.00 98.06 96 TRP A CA 1
ATOM 756 C C . TRP A 1 96 ? 9.585 -2.738 -3.206 1.00 98.06 96 TRP A C 1
ATOM 758 O O . TRP A 1 96 ? 8.945 -1.723 -3.494 1.00 98.06 96 TRP A O 1
ATOM 768 N N . THR A 1 97 ? 9.510 -3.870 -3.903 1.00 94.06 97 THR A N 1
ATOM 769 C CA . THR A 1 97 ? 8.644 -4.066 -5.074 1.00 94.06 97 THR A CA 1
ATOM 770 C C . THR A 1 97 ? 7.285 -4.635 -4.637 1.00 94.06 97 THR A C 1
ATOM 772 O O . THR A 1 97 ? 7.110 -4.999 -3.476 1.00 94.06 97 THR A O 1
ATOM 775 N N . PHE A 1 98 ? 6.317 -4.765 -5.545 1.00 87.56 98 PHE A N 1
ATOM 776 C CA . PHE A 1 98 ? 5.061 -5.469 -5.238 1.00 87.56 98 PHE A CA 1
ATOM 777 C C . PHE A 1 98 ? 5.256 -6.987 -5.018 1.00 87.56 98 PHE A C 1
ATOM 779 O O . PHE A 1 98 ? 4.556 -7.605 -4.211 1.00 87.56 98 PHE A O 1
ATOM 786 N N . SER A 1 99 ? 6.239 -7.573 -5.708 1.00 87.12 99 SER A N 1
ATOM 787 C CA . SER A 1 99 ? 6.478 -9.013 -5.811 1.00 87.12 99 SER A CA 1
ATOM 788 C C . SER A 1 99 ? 7.673 -9.469 -4.962 1.00 87.12 99 SER A C 1
ATOM 790 O O . SER A 1 99 ? 7.521 -9.882 -3.813 1.00 87.12 99 SER A O 1
ATOM 792 N N . ASP A 1 100 ? 8.874 -9.382 -5.527 1.00 88.06 100 ASP A N 1
ATOM 793 C CA . ASP A 1 100 ? 10.148 -9.868 -5.005 1.00 88.06 100 ASP A CA 1
ATOM 794 C C . ASP A 1 100 ? 11.311 -8.944 -5.426 1.00 88.06 100 ASP A C 1
ATOM 796 O O . ASP A 1 100 ? 11.137 -7.995 -6.198 1.00 88.06 100 ASP A O 1
ATOM 800 N N . GLN A 1 101 ? 12.512 -9.195 -4.895 1.00 94.12 101 GLN A N 1
ATOM 801 C CA . GLN A 1 101 ? 13.696 -8.368 -5.161 1.00 94.12 101 GLN A CA 1
ATOM 802 C C . GLN A 1 101 ? 14.074 -8.334 -6.655 1.00 94.12 101 GLN A C 1
ATOM 804 O O . GLN A 1 101 ? 14.522 -7.300 -7.154 1.00 94.12 101 GLN A O 1
ATOM 809 N N . ASP A 1 102 ? 13.887 -9.450 -7.361 1.00 91.19 102 ASP A N 1
ATOM 810 C CA . ASP A 1 102 ? 14.354 -9.680 -8.731 1.00 91.19 102 ASP A CA 1
ATOM 811 C C . ASP A 1 102 ? 13.519 -8.939 -9.785 1.00 91.19 102 ASP A C 1
ATOM 813 O O . ASP A 1 102 ? 13.968 -8.766 -10.920 1.00 91.19 102 ASP A O 1
ATOM 817 N N . HIS A 1 103 ? 12.325 -8.472 -9.413 1.00 88.62 103 HIS A N 1
ATOM 818 C CA . HIS A 1 103 ? 11.526 -7.540 -10.207 1.00 88.62 103 HIS A CA 1
ATOM 819 C C . HIS A 1 103 ? 12.174 -6.142 -10.294 1.00 88.62 103 HIS A C 1
ATOM 821 O O . HIS A 1 103 ? 12.059 -5.465 -11.317 1.00 88.62 103 HIS A O 1
ATOM 827 N N . GLY A 1 104 ? 12.884 -5.705 -9.245 1.00 90.56 104 GLY A N 1
ATOM 828 C CA . GLY A 1 104 ? 13.707 -4.485 -9.233 1.00 90.56 104 GLY A CA 1
ATOM 829 C C . GLY A 1 104 ? 12.990 -3.143 -9.468 1.00 90.56 104 GLY A C 1
ATOM 830 O O . GLY A 1 104 ? 13.667 -2.118 -9.575 1.00 90.56 104 GLY A O 1
ATOM 831 N N . LEU A 1 105 ? 11.656 -3.127 -9.571 1.00 90.38 105 LEU A N 1
ATOM 832 C CA . LEU A 1 105 ? 10.825 -1.928 -9.712 1.00 90.38 105 LEU A CA 1
ATOM 833 C C . LEU A 1 105 ? 10.286 -1.482 -8.348 1.00 90.38 105 LEU A C 1
ATOM 835 O O . LEU A 1 105 ? 9.519 -2.199 -7.707 1.00 90.38 105 LEU A O 1
ATOM 839 N N . GLN A 1 106 ? 10.700 -0.292 -7.918 1.00 93.31 106 GLN A N 1
ATOM 840 C CA . GLN A 1 106 ? 10.235 0.356 -6.694 1.00 93.31 106 GLN A CA 1
ATOM 841 C C . GLN A 1 106 ? 8.731 0.648 -6.731 1.00 93.31 106 GLN A C 1
ATOM 843 O O . GLN A 1 106 ? 8.222 1.101 -7.754 1.00 93.31 106 GLN A O 1
ATOM 848 N N . VAL A 1 107 ? 8.051 0.473 -5.593 1.00 94.69 107 VAL A N 1
ATOM 849 C CA . VAL A 1 107 ? 6.695 1.007 -5.374 1.00 94.69 107 VAL A CA 1
ATOM 850 C C . VAL A 1 107 ? 6.642 1.737 -4.038 1.00 94.69 107 VAL A C 1
ATOM 852 O O . VAL A 1 107 ? 7.176 1.240 -3.042 1.00 94.69 107 VAL A O 1
ATOM 855 N N . SER A 1 108 ? 6.023 2.915 -3.988 1.00 96.25 108 SER A N 1
ATOM 856 C CA . SER A 1 108 ? 5.961 3.743 -2.776 1.00 96.25 108 SER A CA 1
ATOM 857 C C . SER A 1 108 ? 5.149 3.102 -1.649 1.00 96.25 108 SER A C 1
ATOM 859 O O . SER A 1 108 ? 5.616 3.081 -0.511 1.00 96.25 108 SER A O 1
ATOM 861 N N . ASP A 1 109 ? 3.980 2.527 -1.948 1.00 94.31 109 ASP A N 1
ATOM 862 C CA . ASP A 1 109 ? 3.138 1.844 -0.962 1.00 94.31 109 ASP A CA 1
ATOM 863 C C . ASP A 1 109 ? 3.838 0.590 -0.416 1.00 94.31 109 ASP A C 1
ATOM 865 O O . ASP A 1 109 ? 4.005 0.465 0.795 1.00 94.31 109 ASP A O 1
ATOM 869 N N . CYS A 1 110 ? 4.372 -0.269 -1.284 1.00 95.81 110 CYS A N 1
ATOM 870 C CA . CYS A 1 110 ? 5.131 -1.463 -0.912 1.00 95.81 110 CYS A CA 1
ATOM 871 C C . CYS A 1 110 ? 6.366 -1.104 -0.070 1.00 95.81 110 CYS A C 1
ATOM 873 O O . CYS A 1 110 ? 6.625 -1.730 0.959 1.00 95.81 110 CYS A O 1
ATOM 875 N N . THR A 1 111 ? 7.092 -0.047 -0.454 1.00 98.62 111 THR A N 1
ATOM 876 C CA . THR A 1 111 ? 8.232 0.491 0.308 1.00 98.62 111 THR A CA 1
ATOM 877 C C . THR A 1 111 ? 7.809 0.998 1.679 1.00 98.62 111 THR A C 1
ATOM 879 O O . THR A 1 111 ? 8.487 0.708 2.664 1.00 98.62 111 THR A O 1
ATOM 882 N N . ALA A 1 112 ? 6.690 1.713 1.780 1.00 98.50 112 ALA A N 1
ATOM 883 C CA . ALA A 1 112 ? 6.186 2.219 3.048 1.00 98.50 112 ALA A CA 1
ATOM 884 C C . ALA A 1 112 ? 5.665 1.097 3.964 1.00 98.50 112 ALA A C 1
ATOM 886 O O . ALA A 1 112 ? 5.998 1.079 5.149 1.00 98.50 112 ALA A O 1
ATOM 887 N N . GLU A 1 113 ? 4.905 0.135 3.440 1.00 97.50 113 GLU A N 1
ATOM 888 C CA . GLU A 1 113 ? 4.360 -0.991 4.206 1.00 97.50 113 GLU A CA 1
ATOM 889 C C . GLU A 1 113 ? 5.466 -1.941 4.704 1.00 97.50 113 GLU A C 1
ATOM 891 O O . GLU A 1 113 ? 5.482 -2.306 5.885 1.00 97.50 113 GLU A O 1
ATOM 896 N N . ALA A 1 114 ? 6.455 -2.261 3.864 1.00 98.44 114 ALA A N 1
ATOM 897 C CA . ALA A 1 114 ? 7.624 -3.048 4.259 1.00 98.44 114 ALA A CA 1
ATOM 898 C C . ALA A 1 114 ? 8.517 -2.303 5.272 1.00 98.44 114 ALA A C 1
ATOM 900 O O . ALA A 1 114 ? 8.904 -2.875 6.297 1.00 98.44 114 ALA A O 1
ATOM 901 N N . LEU A 1 115 ? 8.776 -1.002 5.063 1.00 98.75 115 LEU A N 1
ATOM 902 C CA . LEU A 1 115 ? 9.477 -0.145 6.028 1.00 98.75 115 LEU A CA 1
ATOM 903 C C . LEU A 1 115 ? 8.756 -0.136 7.384 1.00 98.75 115 LEU A C 1
ATOM 905 O O . LEU A 1 115 ? 9.393 -0.308 8.424 1.00 98.75 115 LEU A O 1
ATOM 909 N N . LYS A 1 116 ? 7.426 0.008 7.385 1.00 98.25 116 LYS A N 1
ATOM 910 C CA . LYS A 1 116 ? 6.588 -0.024 8.592 1.00 98.25 116 LYS A CA 1
ATOM 911 C C . LYS A 1 116 ? 6.722 -1.364 9.324 1.00 98.25 116 LYS A C 1
ATOM 913 O O . LYS A 1 116 ? 6.891 -1.355 10.541 1.00 98.25 116 LYS A O 1
ATOM 918 N N . CYS A 1 117 ? 6.760 -2.493 8.611 1.00 97.75 117 CYS A N 1
ATOM 919 C CA . CYS A 1 117 ? 7.025 -3.812 9.203 1.00 97.75 117 CYS A CA 1
ATOM 920 C C . CYS A 1 117 ? 8.409 -3.895 9.866 1.00 97.75 117 CYS A C 1
ATOM 922 O O . CYS A 1 117 ? 8.507 -4.274 11.032 1.00 97.75 117 CYS A O 1
ATOM 924 N N . CYS A 1 118 ? 9.475 -3.486 9.173 1.00 98.50 118 CYS A N 1
ATOM 925 C CA . CYS A 1 118 ? 10.837 -3.482 9.723 1.00 98.50 118 CYS A CA 1
ATOM 926 C C . CYS A 1 118 ? 10.964 -2.581 10.964 1.00 98.50 118 CYS A C 1
ATOM 928 O O . CYS A 1 118 ? 11.623 -2.944 11.940 1.00 98.50 118 CYS A O 1
ATOM 930 N N . LEU A 1 119 ? 10.288 -1.429 10.967 1.00 98.44 119 LEU A N 1
ATOM 931 C CA . LEU A 1 119 ? 10.225 -0.530 12.120 1.00 98.44 119 LEU A CA 1
ATOM 932 C C . LEU A 1 119 ? 9.448 -1.140 13.296 1.00 98.44 119 LEU A C 1
ATOM 934 O O . LEU A 1 119 ? 9.880 -0.992 14.440 1.00 98.44 119 LEU A O 1
ATOM 938 N N . LEU A 1 120 ? 8.348 -1.858 13.043 1.00 96.44 120 LEU A N 1
ATOM 939 C CA . LEU A 1 120 ? 7.616 -2.600 14.076 1.00 96.44 120 LEU A CA 1
ATOM 940 C C . LEU A 1 120 ? 8.483 -3.713 14.690 1.00 96.44 120 LEU A C 1
ATOM 942 O O . LEU A 1 120 ? 8.623 -3.763 15.912 1.00 96.44 120 LEU A O 1
ATOM 946 N N . PHE A 1 121 ? 9.149 -4.531 13.866 1.00 96.75 121 PHE A N 1
ATOM 947 C CA . PHE A 1 121 ? 10.082 -5.563 14.333 1.00 96.75 121 PHE A CA 1
ATOM 948 C C . PHE A 1 121 ? 11.269 -4.992 15.111 1.00 96.75 121 PHE A C 1
ATOM 950 O O . PHE A 1 121 ? 11.717 -5.601 16.080 1.00 96.75 121 PHE A O 1
ATOM 957 N N . SER A 1 122 ? 11.736 -3.786 14.770 1.00 96.56 122 SER A N 1
ATOM 958 C CA . SER A 1 122 ? 12.815 -3.117 15.510 1.00 96.56 122 SER A CA 1
ATOM 959 C C . SER A 1 122 ? 12.474 -2.830 16.986 1.00 96.56 122 SER A C 1
ATOM 961 O O . SER A 1 122 ? 13.384 -2.601 17.788 1.00 96.56 122 SER A O 1
ATOM 963 N N . MET A 1 123 ? 11.189 -2.858 17.364 1.00 94.81 123 MET A N 1
ATOM 964 C CA . MET A 1 123 ? 10.709 -2.678 18.739 1.00 94.81 123 MET A CA 1
ATOM 965 C C . MET A 1 123 ? 10.480 -4.005 19.487 1.00 94.81 123 MET A C 1
ATOM 967 O O . MET A 1 123 ? 10.090 -3.980 20.653 1.00 94.81 123 MET A O 1
ATOM 971 N N . MET A 1 124 ? 10.714 -5.153 18.844 1.00 93.94 124 MET A N 1
ATOM 972 C CA . MET A 1 124 ? 10.515 -6.490 19.413 1.00 93.94 124 MET A CA 1
ATOM 973 C C . MET A 1 124 ? 11.844 -7.123 19.874 1.00 93.94 124 MET A C 1
ATOM 975 O O . MET A 1 124 ? 12.913 -6.678 19.443 1.00 93.94 124 MET A O 1
ATOM 979 N N . PRO A 1 125 ? 11.809 -8.155 20.743 1.00 93.62 125 PRO A N 1
ATOM 980 C CA . PRO A 1 125 ? 13.008 -8.892 21.146 1.00 93.62 125 PRO A CA 1
ATOM 981 C C . PRO A 1 125 ? 13.624 -9.659 19.956 1.00 93.62 125 PRO A C 1
ATOM 983 O O . PRO A 1 125 ? 12.890 -10.395 19.281 1.00 93.62 125 PRO A O 1
ATOM 986 N N . PRO A 1 126 ? 14.940 -9.532 19.681 1.00 94.12 126 PRO A N 1
ATOM 987 C CA . PRO A 1 126 ? 15.609 -10.257 18.594 1.00 94.12 126 PRO A CA 1
ATOM 988 C C . PRO A 1 126 ? 15.488 -11.782 18.703 1.00 94.12 126 PRO A C 1
ATOM 990 O O . PRO A 1 126 ? 15.471 -12.476 17.693 1.00 94.12 126 PRO A O 1
ATOM 993 N N . GLU A 1 127 ? 15.320 -12.315 19.912 1.00 93.50 127 GLU A N 1
ATOM 994 C CA . GLU A 1 127 ? 15.134 -13.744 20.182 1.00 93.50 127 GLU A CA 1
ATOM 995 C C . GLU A 1 127 ? 13.818 -14.288 19.594 1.00 93.50 127 GLU A C 1
ATOM 997 O O . GLU A 1 127 ? 13.685 -15.492 19.384 1.00 93.50 127 GLU A O 1
ATOM 1002 N N . VAL A 1 128 ? 12.845 -13.408 19.321 1.00 92.00 128 VAL A N 1
ATOM 1003 C CA . VAL A 1 128 ? 11.527 -13.760 18.768 1.00 92.00 128 VAL A CA 1
ATOM 1004 C C . VAL A 1 128 ? 11.466 -13.546 17.255 1.00 92.00 128 VAL A C 1
ATOM 1006 O O . VAL A 1 128 ? 10.821 -14.330 16.564 1.00 92.00 128 VAL A O 1
ATOM 1009 N N . VAL A 1 129 ? 12.099 -12.487 16.734 1.00 93.88 129 VAL A N 1
ATOM 1010 C CA . VAL A 1 129 ? 11.941 -12.049 15.327 1.00 93.88 129 VAL A CA 1
ATOM 1011 C C . VAL A 1 129 ? 13.250 -11.949 14.535 1.00 93.88 129 VAL A C 1
ATOM 1013 O O . VAL A 1 129 ? 13.237 -11.536 13.376 1.00 93.88 129 VAL A O 1
ATOM 1016 N N . GLY A 1 130 ? 14.379 -12.335 15.129 1.00 94.06 130 GLY A N 1
ATOM 1017 C CA . GLY A 1 130 ? 15.718 -12.172 14.564 1.00 94.06 130 GLY A CA 1
ATOM 1018 C C . GLY A 1 130 ? 16.231 -10.730 14.608 1.00 94.06 130 GLY A C 1
ATOM 1019 O O . GLY A 1 130 ? 15.526 -9.800 15.008 1.00 94.06 130 GLY A O 1
ATOM 1020 N N . ASP A 1 131 ? 17.474 -10.542 14.163 1.00 96.44 131 ASP A N 1
ATOM 1021 C CA . ASP A 1 131 ? 18.159 -9.247 14.222 1.00 96.44 131 ASP A CA 1
ATOM 1022 C C . ASP A 1 131 ? 17.430 -8.140 13.462 1.00 96.44 131 ASP A C 1
ATOM 1024 O O . ASP A 1 131 ? 16.803 -8.366 12.420 1.00 96.44 131 ASP A O 1
ATOM 1028 N N . LYS A 1 132 ? 17.547 -6.918 13.981 1.00 96.25 132 LYS A N 1
ATOM 1029 C CA . LYS A 1 132 ? 16.956 -5.715 13.389 1.00 96.25 132 LYS A CA 1
ATOM 1030 C C . LYS A 1 132 ? 17.572 -5.436 12.017 1.00 96.25 132 LYS A C 1
ATOM 1032 O O . LYS A 1 132 ? 18.692 -5.834 11.721 1.00 96.25 132 LYS A O 1
ATOM 1037 N N . MET A 1 133 ? 16.829 -4.741 11.168 1.00 96.62 133 MET A N 1
ATOM 1038 C CA . MET A 1 133 ? 17.350 -4.258 9.893 1.00 96.62 133 MET A CA 1
ATOM 1039 C C . MET A 1 133 ? 18.285 -3.059 10.114 1.00 96.62 133 MET A C 1
ATOM 1041 O O . MET A 1 133 ? 17.927 -2.140 10.850 1.00 96.62 133 MET A O 1
ATOM 1045 N N . GLU A 1 134 ? 19.450 -3.064 9.458 1.00 96.94 134 GLU A N 1
ATOM 1046 C CA . GLU A 1 134 ? 20.448 -1.989 9.587 1.00 96.94 134 GLU A CA 1
ATOM 1047 C C . GLU A 1 134 ? 19.858 -0.601 9.260 1.00 96.94 134 GLU A C 1
ATOM 1049 O O . GLU A 1 134 ? 19.172 -0.471 8.234 1.00 96.94 134 GLU A O 1
ATOM 1054 N N . PRO A 1 135 ? 20.121 0.446 10.072 1.00 97.19 135 PRO A N 1
ATOM 1055 C CA . PRO A 1 135 ? 19.514 1.771 9.910 1.00 97.19 135 PRO A CA 1
ATOM 1056 C C . PRO A 1 135 ? 19.696 2.384 8.520 1.00 97.19 135 PRO A C 1
ATOM 1058 O O . PRO A 1 135 ? 18.753 2.946 7.969 1.00 97.19 135 PRO A O 1
ATOM 1061 N N . GLU A 1 136 ? 20.867 2.217 7.907 1.00 97.81 136 GLU A N 1
ATOM 1062 C CA . GLU A 1 136 ? 21.205 2.742 6.578 1.00 97.81 136 GLU A CA 1
ATOM 1063 C C . GLU A 1 136 ? 20.242 2.216 5.512 1.00 97.81 136 GLU A C 1
ATOM 1065 O O . GLU A 1 136 ? 19.853 2.941 4.597 1.00 97.81 136 GLU A O 1
ATOM 1070 N N . ARG A 1 137 ? 19.789 0.967 5.663 1.00 98.25 137 ARG A N 1
ATOM 1071 C CA . ARG A 1 137 ? 18.827 0.347 4.751 1.00 98.25 137 ARG A CA 1
ATOM 1072 C C . ARG A 1 137 ? 17.422 0.922 4.917 1.00 98.25 137 ARG A C 1
ATOM 1074 O O . ARG A 1 137 ? 16.670 0.945 3.947 1.00 98.25 137 ARG A O 1
ATOM 1081 N N . LEU A 1 138 ? 17.067 1.378 6.119 1.00 98.56 138 LEU A N 1
ATOM 1082 C CA . LEU A 1 138 ? 15.818 2.098 6.385 1.00 98.56 138 LEU A CA 1
ATOM 1083 C C . LEU A 1 138 ? 15.901 3.537 5.850 1.00 98.56 138 LEU A C 1
ATOM 1085 O O . LEU A 1 138 ? 14.919 4.058 5.331 1.00 98.56 138 LEU A O 1
ATOM 1089 N N . PHE A 1 139 ? 17.080 4.162 5.919 1.00 98.56 139 PHE A N 1
ATOM 1090 C CA . PHE A 1 139 ? 17.329 5.490 5.353 1.00 98.56 139 PHE A CA 1
ATOM 1091 C C . PHE A 1 139 ? 17.253 5.478 3.820 1.00 98.56 139 PHE A C 1
ATOM 1093 O O . PHE A 1 139 ? 16.619 6.361 3.246 1.00 98.56 139 PHE A O 1
ATOM 1100 N N . ASP A 1 140 ? 17.814 4.457 3.157 1.00 98.44 140 ASP A N 1
ATOM 1101 C CA . ASP A 1 140 ? 17.651 4.260 1.709 1.00 98.44 140 ASP A CA 1
ATOM 1102 C C . ASP A 1 140 ? 16.150 4.165 1.329 1.00 98.44 140 ASP A C 1
ATOM 1104 O O . ASP A 1 140 ? 15.717 4.828 0.389 1.00 98.44 140 ASP A O 1
ATOM 1108 N N . ALA A 1 141 ? 15.322 3.449 2.104 1.00 98.56 141 ALA A N 1
ATOM 1109 C CA . ALA A 1 141 ? 13.870 3.382 1.877 1.00 98.56 141 ALA A CA 1
ATOM 1110 C C . ALA A 1 141 ? 13.168 4.748 2.039 1.00 98.56 141 ALA A C 1
ATOM 1112 O O . ALA A 1 141 ? 12.341 5.129 1.211 1.00 98.56 141 ALA A O 1
ATOM 1113 N N . VAL A 1 142 ? 13.525 5.528 3.066 1.00 98.56 142 VAL A N 1
ATOM 1114 C CA . VAL A 1 142 ? 13.004 6.897 3.260 1.00 98.56 142 VAL A CA 1
ATOM 1115 C C . VAL A 1 142 ? 13.403 7.824 2.103 1.00 98.56 142 VAL A C 1
ATOM 1117 O O . VAL A 1 142 ? 12.601 8.662 1.688 1.00 98.56 142 VAL A O 1
ATOM 1120 N N . ASN A 1 143 ? 14.598 7.650 1.528 1.00 98.06 143 ASN A N 1
ATOM 1121 C CA . ASN A 1 143 ? 15.038 8.410 0.355 1.00 98.06 143 ASN A CA 1
ATOM 1122 C C . ASN A 1 143 ? 14.158 8.132 -0.880 1.00 98.06 143 ASN A C 1
ATOM 1124 O O . ASN A 1 143 ? 13.832 9.075 -1.603 1.00 98.06 143 ASN A O 1
ATOM 1128 N N . ILE A 1 144 ? 13.734 6.878 -1.092 1.00 97.94 144 ILE A N 1
ATOM 1129 C CA . ILE A 1 144 ? 12.777 6.509 -2.150 1.00 97.94 144 ILE A CA 1
ATOM 1130 C C . ILE A 1 144 ? 11.442 7.229 -1.933 1.00 97.94 144 ILE A C 1
ATOM 1132 O O . ILE A 1 144 ? 10.978 7.923 -2.836 1.00 97.94 144 ILE A O 1
ATOM 1136 N N . LEU A 1 145 ? 10.866 7.153 -0.729 1.00 98.38 145 LEU A N 1
ATOM 1137 C CA . LEU A 1 145 ? 9.580 7.796 -0.422 1.00 98.38 145 LEU A CA 1
ATOM 1138 C C . LEU A 1 145 ? 9.623 9.319 -0.643 1.00 98.38 145 LEU A C 1
ATOM 1140 O O . LEU A 1 145 ? 8.718 9.878 -1.253 1.00 98.38 145 LEU A O 1
ATOM 1144 N N . PHE A 1 146 ? 10.701 9.999 -0.240 1.00 97.69 146 PHE A N 1
ATOM 1145 C CA . PHE A 1 146 ? 10.869 11.431 -0.528 1.00 97.69 146 PHE A CA 1
ATOM 1146 C C . PHE A 1 146 ? 10.951 11.746 -2.024 1.00 97.69 146 PHE A C 1
ATOM 1148 O O . PHE A 1 146 ? 10.468 12.790 -2.453 1.00 97.69 146 PHE A O 1
ATOM 1155 N N . SER A 1 147 ? 11.570 10.870 -2.816 1.00 96.94 147 SER A N 1
ATOM 1156 C CA . SER A 1 147 ? 11.739 11.085 -4.256 1.00 96.94 147 SER A CA 1
ATOM 1157 C C . SER A 1 147 ? 10.449 10.924 -5.069 1.00 96.94 147 SER A C 1
ATOM 1159 O O . SER A 1 147 ? 10.401 11.403 -6.197 1.00 96.94 147 SER A O 1
ATOM 1161 N N . LEU A 1 148 ? 9.425 10.282 -4.495 1.00 97.25 148 LEU A N 1
ATOM 1162 C CA . LEU A 1 148 ? 8.122 10.014 -5.117 1.00 97.25 148 LEU A CA 1
ATOM 1163 C C . LEU A 1 148 ? 7.010 10.969 -4.637 1.00 97.25 148 LEU A C 1
ATOM 1165 O O . LEU A 1 148 ? 5.861 10.813 -5.043 1.00 97.25 148 LEU A O 1
ATOM 1169 N N . GLN A 1 149 ? 7.328 11.953 -3.781 1.00 97.00 149 GLN A N 1
ATOM 1170 C CA . GLN A 1 149 ? 6.369 12.977 -3.356 1.00 97.00 149 GLN A CA 1
ATOM 1171 C C . GLN A 1 149 ? 6.301 14.147 -4.343 1.00 97.00 149 GLN A C 1
ATOM 1173 O O . GLN A 1 149 ? 7.279 14.863 -4.571 1.00 97.00 149 GLN A O 1
ATOM 1178 N N . SER A 1 150 ? 5.093 14.403 -4.835 1.00 95.00 150 SER A N 1
ATOM 1179 C CA . SER A 1 150 ? 4.763 15.525 -5.706 1.00 95.00 150 SER A CA 1
ATOM 1180 C C . SER A 1 150 ? 4.575 16.846 -4.960 1.00 95.00 150 SER A C 1
ATOM 1182 O O . SER A 1 150 ? 4.399 16.912 -3.741 1.00 95.00 150 SER A O 1
ATOM 1184 N N . LYS A 1 151 ? 4.540 17.950 -5.718 1.00 92.25 151 LYS A N 1
ATOM 1185 C CA . LYS A 1 151 ? 4.358 19.316 -5.185 1.00 92.25 151 LYS A CA 1
ATOM 1186 C C . LYS A 1 151 ? 3.018 19.527 -4.464 1.00 92.25 151 LYS A C 1
ATOM 1188 O O . LYS A 1 151 ? 2.932 20.405 -3.609 1.00 92.25 151 LYS A O 1
ATOM 1193 N N . ASN A 1 152 ? 1.990 18.743 -4.797 1.00 90.75 152 ASN A N 1
ATOM 1194 C CA . ASN A 1 152 ? 0.690 18.745 -4.115 1.00 90.75 152 ASN A CA 1
ATOM 1195 C C . ASN A 1 152 ? 0.700 17.957 -2.783 1.00 90.75 152 ASN A C 1
ATOM 1197 O O . ASN A 1 152 ? -0.279 18.001 -2.041 1.00 90.75 152 ASN A O 1
ATOM 1201 N N . GLY A 1 153 ? 1.808 17.275 -2.466 1.00 93.94 153 GLY A N 1
ATOM 1202 C CA . GLY A 1 153 ? 2.007 16.462 -1.268 1.00 93.94 153 GLY A CA 1
ATOM 1203 C C . GLY A 1 153 ? 1.671 14.980 -1.430 1.00 93.94 153 GLY A C 1
ATOM 1204 O O . GLY A 1 153 ? 2.109 14.188 -0.593 1.00 93.94 153 GLY A O 1
ATOM 1205 N N . GLY A 1 154 ? 0.951 14.596 -2.485 1.00 94.06 154 GLY A N 1
ATOM 1206 C CA . GLY A 1 154 ? 0.657 13.199 -2.784 1.00 94.06 154 GLY A CA 1
ATOM 1207 C C . GLY A 1 154 ? 1.915 12.413 -3.147 1.00 94.06 154 GLY A C 1
ATOM 1208 O O . GLY A 1 154 ? 2.944 12.994 -3.502 1.00 94.06 154 GLY A O 1
ATOM 1209 N N . LEU A 1 155 ? 1.830 11.089 -3.048 1.00 94.81 155 LEU A N 1
ATOM 1210 C CA . LEU A 1 155 ? 2.848 10.174 -3.552 1.00 94.81 155 LEU A CA 1
ATOM 1211 C C . LEU A 1 155 ? 2.303 9.321 -4.692 1.00 94.81 155 LEU A C 1
ATOM 1213 O O . LEU A 1 155 ? 1.227 8.733 -4.578 1.00 94.81 155 LEU A O 1
ATOM 1217 N N . ALA A 1 156 ? 3.088 9.248 -5.759 1.00 93.25 156 ALA A N 1
ATOM 1218 C CA . ALA A 1 156 ? 2.887 8.348 -6.884 1.00 93.25 156 ALA A CA 1
ATOM 1219 C C . ALA A 1 156 ? 3.348 6.920 -6.565 1.00 93.25 156 ALA A C 1
ATOM 1221 O O . ALA A 1 156 ? 4.085 6.705 -5.597 1.00 93.25 156 ALA A O 1
ATOM 1222 N N . ALA A 1 157 ? 2.913 5.938 -7.357 1.00 89.44 157 ALA A N 1
ATOM 1223 C CA . ALA A 1 157 ? 3.234 4.533 -7.118 1.00 89.44 157 ALA A CA 1
ATOM 1224 C C . ALA A 1 157 ? 4.679 4.195 -7.516 1.00 89.44 157 ALA A C 1
ATOM 1226 O O . ALA A 1 157 ? 5.456 3.789 -6.651 1.00 89.44 157 ALA A O 1
ATOM 1227 N N . TRP A 1 158 ? 5.045 4.376 -8.786 1.00 89.31 158 TRP A N 1
ATOM 1228 C CA . TRP A 1 158 ? 6.294 3.862 -9.360 1.00 89.31 158 TRP A CA 1
ATOM 1229 C C . TRP A 1 158 ? 7.339 4.956 -9.547 1.00 89.31 158 TRP A C 1
ATOM 1231 O O . TRP A 1 158 ? 8.501 4.779 -9.173 1.00 89.31 158 TRP A O 1
ATOM 1241 N N . GLU A 1 159 ? 6.943 6.088 -10.124 1.00 90.94 159 GLU A N 1
ATOM 1242 C CA . GLU A 1 159 ? 7.850 7.159 -10.550 1.00 90.94 159 GLU A CA 1
ATOM 1243 C C . GLU A 1 159 ? 7.294 8.545 -10.171 1.00 90.94 159 GLU A C 1
ATOM 1245 O O . GLU A 1 159 ? 6.143 8.650 -9.759 1.00 90.94 159 GLU A O 1
ATOM 1250 N N . PRO A 1 160 ? 8.083 9.633 -10.220 1.00 92.88 160 PRO A N 1
ATOM 1251 C CA . PRO A 1 160 ? 7.581 10.953 -9.843 1.00 92.88 160 PRO A CA 1
ATOM 1252 C C . PRO A 1 160 ? 6.511 11.461 -10.825 1.00 92.88 160 PRO A C 1
ATOM 1254 O O . PRO A 1 160 ? 6.809 11.705 -11.996 1.00 92.88 160 PRO A O 1
ATOM 1257 N N . ALA A 1 161 ? 5.289 11.696 -10.338 1.00 89.38 161 ALA A N 1
ATOM 1258 C CA . ALA A 1 161 ? 4.225 12.328 -11.116 1.00 89.38 161 ALA A CA 1
ATOM 1259 C C . ALA A 1 161 ? 4.618 13.773 -11.490 1.00 89.38 161 ALA A C 1
ATOM 1261 O O . ALA A 1 161 ? 4.684 14.680 -10.655 1.00 89.38 161 ALA A O 1
ATOM 1262 N N . GLY A 1 162 ? 4.963 13.976 -12.764 1.00 84.12 162 GLY A N 1
ATOM 1263 C CA . GLY A 1 162 ? 5.455 15.260 -13.282 1.00 84.12 162 GLY A CA 1
ATOM 1264 C C . GLY A 1 162 ? 5.071 15.572 -14.728 1.00 84.12 162 GLY A C 1
ATOM 1265 O O . GLY A 1 162 ? 5.399 16.654 -15.220 1.00 84.12 162 GLY A O 1
ATOM 1266 N N . ALA A 1 163 ? 4.387 14.648 -15.404 1.00 90.62 163 ALA A N 1
ATOM 1267 C CA . ALA A 1 163 ? 3.760 14.889 -16.696 1.00 90.62 163 ALA A CA 1
ATOM 1268 C C . ALA A 1 163 ? 2.413 15.618 -16.503 1.00 90.62 163 ALA A C 1
ATOM 1270 O O . ALA A 1 163 ? 1.902 15.700 -15.390 1.00 90.62 163 ALA A O 1
ATOM 1271 N N . ALA A 1 164 ? 1.872 16.214 -17.566 1.00 91.88 164 ALA A N 1
ATOM 1272 C CA . ALA A 1 164 ? 0.663 17.032 -17.482 1.00 91.88 164 ALA A CA 1
ATOM 1273 C C . ALA A 1 164 ? -0.583 16.241 -17.905 1.00 91.88 164 ALA A C 1
ATOM 1275 O O . ALA A 1 164 ? -0.584 15.650 -18.981 1.00 91.88 164 ALA A O 1
ATOM 1276 N N . ASP A 1 165 ? -1.654 16.318 -17.111 1.00 90.06 165 ASP A N 1
ATOM 1277 C CA . ASP A 1 165 ? -2.890 15.524 -17.234 1.00 90.06 165 ASP A CA 1
ATOM 1278 C C . ASP A 1 165 ? -3.517 15.529 -18.639 1.00 90.06 165 ASP A C 1
ATOM 1280 O O . ASP A 1 165 ? -4.121 14.545 -19.058 1.00 90.06 165 ASP A O 1
ATOM 1284 N N . TRP A 1 166 ? -3.353 16.615 -19.409 1.00 94.31 166 TRP A N 1
ATOM 1285 C CA . TRP A 1 166 ? -3.867 16.703 -20.783 1.00 94.31 166 TRP A CA 1
ATOM 1286 C C . TRP A 1 166 ? -3.270 15.645 -21.724 1.00 94.31 166 TRP A C 1
ATOM 1288 O O . TRP A 1 166 ? -3.870 15.350 -22.754 1.00 94.31 166 TRP A O 1
ATOM 1298 N N . LEU A 1 167 ? -2.123 15.051 -21.380 1.00 95.56 167 LEU A N 1
ATOM 1299 C CA . LEU A 1 167 ? -1.528 13.946 -22.130 1.00 95.56 167 LEU A CA 1
ATOM 1300 C C . LEU A 1 167 ? -2.402 12.683 -22.110 1.00 95.56 167 LEU A C 1
ATOM 1302 O O . LEU A 1 167 ? -2.310 11.901 -23.048 1.00 95.56 167 LEU A O 1
ATOM 1306 N N . GLU A 1 168 ? -3.306 12.506 -21.139 1.00 90.88 168 GLU A N 1
ATOM 1307 C CA . GLU A 1 168 ? -4.292 11.408 -21.157 1.00 90.88 168 GLU A CA 1
ATOM 1308 C C . GLU A 1 168 ? -5.260 11.506 -22.357 1.00 90.88 168 GLU A C 1
ATOM 1310 O O . GLU A 1 168 ? -5.840 10.503 -22.758 1.00 90.88 168 GLU A O 1
ATOM 1315 N N . VAL A 1 169 ? -5.379 12.669 -23.020 1.00 93.75 169 VAL A N 1
ATOM 1316 C CA . VAL A 1 169 ? -6.096 12.806 -24.310 1.00 93.75 169 VAL A CA 1
ATOM 1317 C C . VAL A 1 169 ? -5.396 12.032 -25.440 1.00 93.75 169 VAL A C 1
ATOM 1319 O O . VAL A 1 169 ? -6.020 11.703 -26.445 1.00 93.75 169 VAL A O 1
ATOM 1322 N N . LEU A 1 170 ? -4.106 11.720 -25.284 1.00 95.12 170 LEU A N 1
ATOM 1323 C CA . LEU A 1 170 ? -3.322 10.906 -26.217 1.00 95.12 170 LEU A CA 1
ATOM 1324 C C . LEU A 1 170 ? -3.377 9.406 -25.892 1.00 95.12 170 LEU A C 1
ATOM 1326 O O . LEU A 1 170 ? -2.645 8.639 -26.516 1.00 95.12 170 LEU A O 1
ATOM 1330 N N . ASN A 1 171 ? -4.195 8.982 -24.921 1.00 91.38 171 ASN A N 1
ATOM 1331 C CA . ASN A 1 171 ? -4.365 7.577 -24.566 1.00 91.38 171 ASN A CA 1
ATOM 1332 C C . ASN A 1 171 ? -4.878 6.778 -25.781 1.00 91.38 171 ASN A C 1
ATOM 1334 O O . ASN A 1 171 ? -6.003 7.010 -26.224 1.00 91.38 171 ASN A O 1
ATOM 1338 N N . PRO A 1 172 ? -4.086 5.834 -26.324 1.00 91.44 172 PRO A N 1
ATOM 1339 C CA . PRO A 1 172 ? -4.465 5.068 -27.504 1.00 91.44 172 PRO A CA 1
ATOM 1340 C C . PRO A 1 172 ? -5.238 3.789 -27.150 1.00 91.44 172 PRO A C 1
ATOM 1342 O O . PRO A 1 172 ? -5.486 2.986 -28.039 1.00 91.44 172 PRO A O 1
ATOM 1345 N N . THR A 1 173 ? -5.545 3.548 -25.869 1.00 90.12 173 THR A N 1
ATOM 1346 C CA . THR A 1 173 ? -6.254 2.346 -25.414 1.00 90.12 173 THR A CA 1
ATOM 1347 C C . THR A 1 173 ? -7.709 2.669 -25.101 1.00 90.12 173 THR A C 1
ATOM 1349 O O . THR A 1 173 ? -8.011 3.590 -24.350 1.00 90.12 173 THR A O 1
ATOM 1352 N N . GLU A 1 174 ? -8.627 1.889 -25.662 1.00 86.12 174 GLU A N 1
ATOM 1353 C CA . GLU A 1 174 ? -10.068 2.154 -25.594 1.00 86.12 174 GLU A CA 1
ATOM 1354 C C . GLU A 1 174 ? -10.722 1.642 -24.297 1.00 86.12 174 GLU A C 1
ATOM 1356 O O . GLU A 1 174 ? -11.891 1.919 -24.036 1.00 86.12 174 GLU A O 1
ATOM 1361 N N . PHE A 1 175 ? -9.987 0.869 -23.490 1.00 81.56 175 PHE A N 1
ATOM 1362 C CA . PHE A 1 175 ? -10.505 0.128 -22.331 1.00 81.56 175 PHE A CA 1
ATOM 1363 C C . PHE A 1 175 ? -9.738 0.369 -21.016 1.00 81.56 175 PHE A C 1
ATOM 1365 O O . PHE A 1 175 ? -10.083 -0.226 -19.988 1.00 81.56 175 PHE A O 1
ATOM 1372 N N . PHE A 1 176 ? -8.744 1.265 -21.020 1.00 78.12 176 PHE A N 1
ATOM 1373 C CA . PHE A 1 176 ? -8.078 1.769 -19.817 1.00 78.12 176 PHE A CA 1
ATOM 1374 C C . PHE A 1 176 ? -8.071 3.308 -19.790 1.00 78.12 176 PHE A C 1
ATOM 1376 O O . PHE A 1 176 ? -8.003 3.938 -20.839 1.00 78.12 176 PHE A O 1
ATOM 1383 N N . GLU A 1 177 ? -8.072 3.917 -18.602 1.00 78.06 177 GLU A N 1
ATOM 1384 C CA . GLU A 1 177 ? -7.918 5.364 -18.364 1.00 78.06 177 GLU A CA 1
ATOM 1385 C C . GLU A 1 177 ? -6.884 5.604 -17.247 1.00 78.06 177 GLU A C 1
ATOM 1387 O O . GLU A 1 177 ? -6.751 4.789 -16.328 1.00 78.06 177 GLU A O 1
ATOM 1392 N N . GLY A 1 178 ? -6.166 6.732 -17.292 1.00 80.50 178 GLY A N 1
ATOM 1393 C CA . GLY A 1 178 ? -5.144 7.064 -16.296 1.00 80.50 178 GLY A CA 1
ATOM 1394 C C . GLY A 1 178 ? -3.899 6.199 -16.470 1.00 80.50 178 GLY A C 1
ATOM 1395 O O . GLY A 1 178 ? -3.442 5.573 -15.511 1.00 80.50 178 GLY A O 1
ATOM 1396 N N . ILE A 1 179 ? -3.428 6.089 -17.717 1.00 84.00 179 ILE A N 1
ATOM 1397 C CA . ILE A 1 179 ? -2.305 5.221 -18.103 1.00 84.00 179 ILE A CA 1
ATOM 1398 C C . ILE A 1 179 ? -1.163 5.966 -18.793 1.00 84.00 179 ILE A C 1
ATOM 1400 O O . ILE A 1 179 ? -0.082 5.397 -18.942 1.00 84.00 179 ILE A O 1
ATOM 1404 N N . VAL A 1 180 ? -1.404 7.192 -19.270 1.00 89.50 180 VAL A N 1
ATOM 1405 C CA . VAL A 1 180 ? -0.417 7.953 -20.049 1.00 89.50 180 VAL A CA 1
ATOM 1406 C C . VAL A 1 180 ? 0.516 8.731 -19.132 1.00 89.50 180 VAL A C 1
ATOM 1408 O O . VAL A 1 180 ? 1.699 8.879 -19.445 1.00 89.50 180 VAL A O 1
ATOM 1411 N N . VAL A 1 181 ? 0.006 9.215 -17.998 1.00 90.25 181 VAL A N 1
ATOM 1412 C CA . VAL A 1 181 ? 0.817 9.850 -16.958 1.00 90.25 181 VAL A CA 1
ATOM 1413 C C . VAL A 1 181 ? 0.723 9.069 -15.651 1.00 90.25 181 VAL A C 1
ATOM 1415 O O . VAL A 1 181 ? -0.257 8.382 -15.381 1.00 90.25 181 VAL A O 1
ATOM 1418 N N . GLU A 1 182 ? 1.773 9.153 -14.840 1.00 91.06 182 GLU A N 1
ATOM 1419 C CA . GLU A 1 182 ? 1.737 8.668 -13.461 1.00 91.06 182 GLU A CA 1
ATOM 1420 C C . GLU A 1 182 ? 1.040 9.713 -12.581 1.00 91.06 182 GLU A C 1
ATOM 1422 O O . GLU A 1 182 ? 1.295 10.913 -12.715 1.00 91.06 182 GLU A O 1
ATOM 1427 N N . HIS A 1 183 ? 0.183 9.246 -11.674 1.00 89.12 183 HIS A N 1
ATOM 1428 C CA . HIS A 1 183 ? -0.646 10.068 -10.789 1.00 89.12 183 HIS A CA 1
ATOM 1429 C C . HIS A 1 183 ? -0.252 9.829 -9.326 1.00 89.12 183 HIS A C 1
ATOM 1431 O O . HIS A 1 183 ? 0.407 8.842 -9.002 1.00 89.12 183 HIS A O 1
ATOM 1437 N N . GLU A 1 184 ? -0.658 10.709 -8.408 1.00 90.44 184 GLU A N 1
ATOM 1438 C CA . GLU A 1 184 ? -0.543 10.413 -6.974 1.00 90.44 184 GLU A CA 1
ATOM 1439 C C . GLU A 1 184 ? -1.773 9.672 -6.437 1.00 90.44 184 GLU A C 1
ATOM 1441 O O . GLU A 1 184 ? -2.894 9.896 -6.894 1.00 90.44 184 GLU A O 1
ATOM 1446 N N . TYR A 1 185 ? -1.574 8.839 -5.411 1.00 86.94 185 TYR A N 1
ATOM 1447 C CA . TYR A 1 185 ? -2.619 7.974 -4.850 1.00 86.94 185 TYR A CA 1
ATOM 1448 C C . TYR A 1 185 ? -2.775 8.152 -3.344 1.00 86.94 185 TYR A C 1
ATOM 1450 O O . TYR A 1 185 ? -1.798 8.375 -2.616 1.00 86.94 185 TYR A O 1
ATOM 1458 N N . VAL A 1 186 ? -4.008 8.027 -2.842 1.00 88.69 186 VAL A N 1
ATOM 1459 C CA . VAL A 1 186 ? -4.274 8.183 -1.405 1.00 88.69 186 VAL A CA 1
ATOM 1460 C C . VAL A 1 186 ? -3.649 7.048 -0.597 1.00 88.69 186 VAL A C 1
ATOM 1462 O O . VAL A 1 186 ? -3.150 7.304 0.495 1.00 88.69 186 VAL A O 1
ATOM 1465 N N . GLU A 1 187 ? -3.610 5.821 -1.128 1.00 86.88 187 GLU A N 1
ATOM 1466 C CA . GLU A 1 187 ? -2.972 4.679 -0.471 1.00 86.88 187 GLU A CA 1
ATOM 1467 C C . GLU A 1 187 ? -1.459 4.881 -0.327 1.00 86.88 187 GLU A C 1
ATOM 1469 O O . GLU A 1 187 ? -0.954 4.872 0.794 1.00 86.88 187 GLU A O 1
ATOM 1474 N N . CYS A 1 188 ? -0.755 5.200 -1.417 1.00 93.94 188 CYS A N 1
ATOM 1475 C CA . CYS A 1 188 ? 0.676 5.505 -1.435 1.00 93.94 188 CYS A CA 1
ATOM 1476 C C . CYS A 1 188 ? 1.020 6.639 -0.464 1.00 93.94 188 CYS A C 1
ATOM 1478 O O . CYS A 1 188 ? 1.964 6.545 0.328 1.00 93.94 188 CYS A O 1
ATOM 1480 N N . THR A 1 189 ? 0.198 7.691 -0.472 1.00 95.25 189 THR A N 1
ATOM 1481 C CA . THR A 1 189 ? 0.332 8.845 0.420 1.00 95.25 189 THR A CA 1
ATOM 1482 C C . THR A 1 189 ? 0.121 8.451 1.887 1.00 95.25 189 THR A C 1
ATOM 1484 O O . THR A 1 189 ? 0.940 8.783 2.748 1.00 95.25 189 THR A O 1
ATOM 1487 N N . ALA A 1 190 ? -0.940 7.704 2.198 1.00 94.06 190 ALA A N 1
ATOM 1488 C CA . ALA A 1 190 ? -1.297 7.323 3.561 1.00 94.06 190 ALA A CA 1
ATOM 1489 C C . ALA A 1 190 ? -0.364 6.265 4.167 1.00 94.06 190 ALA A C 1
ATOM 1491 O O . ALA A 1 190 ? 0.002 6.390 5.339 1.00 94.06 190 ALA A O 1
ATOM 1492 N N . SER A 1 191 ? 0.049 5.256 3.396 1.00 95.62 191 SER A N 1
ATOM 1493 C CA . SER A 1 191 ? 1.070 4.281 3.796 1.00 95.62 191 SER A CA 1
ATOM 1494 C C . SER A 1 191 ? 2.379 4.983 4.128 1.00 95.62 191 SER A C 1
ATOM 1496 O O . SER A 1 191 ? 2.951 4.761 5.198 1.00 95.62 191 SER A O 1
ATOM 1498 N N . THR A 1 192 ? 2.804 5.918 3.271 1.00 98.12 192 THR A N 1
ATOM 1499 C CA . THR A 1 192 ? 3.994 6.744 3.505 1.00 98.12 192 THR A CA 1
ATOM 1500 C C . THR A 1 192 ? 3.874 7.563 4.786 1.00 98.12 192 THR A C 1
ATOM 1502 O O . THR A 1 192 ? 4.796 7.548 5.600 1.00 98.12 192 THR A O 1
ATOM 1505 N N . VAL A 1 193 ? 2.738 8.226 5.032 1.00 98.12 193 VAL A N 1
ATOM 1506 C CA . VAL A 1 193 ? 2.506 8.963 6.288 1.00 98.12 193 VAL A CA 1
ATOM 1507 C C . VAL A 1 193 ? 2.618 8.044 7.508 1.00 98.12 193 VAL A C 1
ATOM 1509 O O . VAL A 1 193 ? 3.325 8.387 8.456 1.00 98.12 193 VAL A O 1
ATOM 1512 N N . GLN A 1 194 ? 1.985 6.867 7.489 1.00 97.62 194 GLN A N 1
ATOM 1513 C CA . GLN A 1 194 ? 2.066 5.900 8.591 1.00 97.62 194 GLN A CA 1
ATOM 1514 C C . GLN A 1 194 ? 3.512 5.446 8.854 1.00 97.62 194 GLN A C 1
ATOM 1516 O O . GLN A 1 194 ? 3.972 5.461 10.000 1.00 97.62 194 GLN A O 1
ATOM 1521 N N . ALA A 1 195 ? 4.244 5.079 7.797 1.00 98.44 195 ALA A N 1
ATOM 1522 C CA . ALA A 1 195 ? 5.630 4.632 7.887 1.00 98.44 195 ALA A CA 1
ATOM 1523 C C . ALA A 1 195 ? 6.563 5.748 8.387 1.00 98.44 195 ALA A C 1
ATOM 1525 O O . ALA A 1 195 ? 7.351 5.529 9.308 1.00 98.44 195 ALA A O 1
ATOM 1526 N N . LEU A 1 196 ? 6.438 6.966 7.845 1.00 98.62 196 LEU A N 1
ATOM 1527 C CA . LEU A 1 196 ? 7.274 8.109 8.214 1.00 98.62 196 LEU A CA 1
ATOM 1528 C C . LEU A 1 196 ? 6.989 8.637 9.627 1.00 98.62 196 LEU A C 1
ATOM 1530 O O . LEU A 1 196 ? 7.921 9.075 10.302 1.00 98.62 196 LEU A O 1
ATOM 1534 N N . VAL A 1 197 ? 5.748 8.562 10.120 1.00 98.44 197 VAL A N 1
ATOM 1535 C CA . VAL A 1 197 ? 5.432 8.872 11.528 1.00 98.44 197 VAL A CA 1
ATOM 1536 C C . VAL A 1 197 ? 6.151 7.902 12.471 1.00 98.44 197 VAL A C 1
ATOM 1538 O O . VAL A 1 197 ? 6.764 8.338 13.451 1.00 98.44 197 VAL A O 1
ATOM 1541 N N . LEU A 1 198 ? 6.123 6.598 12.173 1.00 98.19 198 LEU A N 1
ATOM 1542 C CA . LEU A 1 198 ? 6.827 5.596 12.975 1.00 98.19 198 LEU A CA 1
ATOM 1543 C C . LEU A 1 198 ? 8.353 5.750 12.860 1.00 98.19 198 LEU A C 1
ATOM 1545 O O . LEU A 1 198 ? 9.050 5.720 13.876 1.00 98.19 198 LEU A O 1
ATOM 1549 N N . PHE A 1 199 ? 8.866 6.008 11.654 1.00 98.62 199 PHE A N 1
ATOM 1550 C CA . PHE A 1 199 ? 10.279 6.295 11.410 1.00 98.62 199 PHE A CA 1
ATOM 1551 C C . PHE A 1 199 ? 10.751 7.506 12.222 1.00 98.62 199 PHE A C 1
ATOM 1553 O O . PHE A 1 199 ? 11.730 7.405 12.956 1.00 98.62 199 PHE A O 1
ATOM 1560 N N . LYS A 1 200 ? 10.013 8.624 12.180 1.00 98.00 200 LYS A N 1
ATOM 1561 C CA . LYS A 1 200 ? 10.304 9.845 12.950 1.00 98.00 200 LYS A CA 1
ATOM 1562 C C . LYS A 1 200 ? 10.407 9.578 14.455 1.00 98.00 200 LYS A C 1
ATOM 1564 O O . LYS A 1 200 ? 11.218 10.209 15.129 1.00 98.00 200 LYS A O 1
ATOM 1569 N N . LYS A 1 201 ? 9.581 8.672 14.990 1.00 97.75 201 LYS A N 1
ATOM 1570 C CA . LYS A 1 201 ? 9.597 8.296 16.411 1.00 97.75 201 LYS A CA 1
ATOM 1571 C C . LYS A 1 201 ? 10.856 7.506 16.789 1.00 97.75 201 LYS A C 1
ATOM 1573 O O . LYS A 1 201 ? 11.373 7.706 17.884 1.00 97.75 201 LYS A O 1
ATOM 1578 N N . LEU A 1 202 ? 11.325 6.618 15.911 1.00 97.94 202 LEU A N 1
ATOM 1579 C CA . LEU A 1 202 ? 12.455 5.716 16.173 1.00 97.94 202 LEU A CA 1
ATOM 1580 C C . LEU A 1 202 ? 13.817 6.317 15.778 1.00 97.94 202 LEU A C 1
ATOM 1582 O O . LEU A 1 202 ? 14.813 6.061 16.448 1.00 97.94 202 LEU A O 1
ATOM 1586 N N . TYR A 1 203 ? 13.850 7.177 14.757 1.00 97.62 203 TYR A N 1
ATOM 1587 C CA . TYR A 1 203 ? 15.050 7.832 14.225 1.00 97.62 203 TYR A CA 1
ATOM 1588 C C . TYR A 1 203 ? 14.916 9.372 14.206 1.00 97.62 203 TYR A C 1
ATOM 1590 O O . TYR A 1 203 ? 15.115 10.001 13.164 1.00 97.62 203 TYR A O 1
ATOM 1598 N N . PRO A 1 204 ? 14.616 10.034 15.345 1.00 96.56 204 PRO A N 1
ATOM 1599 C CA . PRO A 1 204 ? 14.268 11.462 15.392 1.00 96.56 204 PRO A CA 1
ATOM 1600 C C . PRO A 1 204 ? 15.386 12.427 14.960 1.00 96.56 204 PRO A C 1
ATOM 1602 O O . PRO A 1 204 ? 15.116 13.611 14.754 1.00 96.56 204 PRO A O 1
ATOM 1605 N N . GLY A 1 205 ? 16.631 11.951 14.840 1.00 95.31 205 GLY A N 1
ATOM 1606 C CA . GLY A 1 205 ? 17.767 12.726 14.329 1.00 95.31 205 GLY A CA 1
ATOM 1607 C C . GLY A 1 205 ? 17.966 12.649 12.808 1.00 95.31 205 GLY A C 1
ATOM 1608 O O . GLY A 1 205 ? 18.592 13.542 12.241 1.00 95.31 205 GLY A O 1
ATOM 1609 N N . HIS A 1 206 ? 17.438 11.627 12.124 1.00 97.00 206 HIS A N 1
ATOM 1610 C CA . HIS A 1 206 ? 17.696 11.425 10.696 1.00 97.00 206 HIS A CA 1
ATOM 1611 C C . HIS A 1 206 ? 16.759 12.286 9.835 1.00 97.00 206 HIS A C 1
ATOM 1613 O O . HIS A 1 206 ? 15.546 12.085 9.845 1.00 97.00 206 HIS A O 1
ATOM 1619 N N . ARG A 1 207 ? 17.322 13.256 9.093 1.00 97.06 207 ARG A N 1
ATOM 1620 C CA . ARG A 1 207 ? 16.607 14.147 8.146 1.00 97.06 207 ARG A CA 1
ATOM 1621 C C . ARG A 1 207 ? 15.296 14.738 8.702 1.00 97.06 207 ARG A C 1
ATOM 1623 O O . ARG A 1 207 ? 14.341 14.964 7.963 1.00 97.06 207 ARG A O 1
ATOM 1630 N N . LYS A 1 208 ? 15.245 15.022 10.014 1.00 96.75 208 LYS A N 1
ATOM 1631 C CA . LYS A 1 208 ? 14.014 15.343 10.770 1.00 96.75 208 LYS A CA 1
ATOM 1632 C C . LYS A 1 208 ? 13.084 16.336 10.062 1.00 96.75 208 LYS A C 1
ATOM 1634 O O . LYS A 1 208 ? 11.899 16.058 9.913 1.00 96.75 208 LYS A O 1
ATOM 1639 N N . LYS A 1 209 ? 13.625 17.475 9.614 1.00 97.56 209 LYS A N 1
ATOM 1640 C CA . LYS A 1 209 ? 12.860 18.542 8.944 1.00 97.56 209 LYS A CA 1
ATOM 1641 C C . LYS A 1 209 ? 12.210 18.065 7.641 1.00 97.56 209 LYS A C 1
ATOM 1643 O O . LYS A 1 209 ? 11.120 18.504 7.303 1.00 97.56 209 LYS A O 1
ATOM 1648 N N . GLU A 1 210 ? 12.870 17.174 6.914 1.00 97.88 210 GLU A N 1
ATOM 1649 C CA . GLU A 1 210 ? 12.400 16.655 5.629 1.00 97.88 210 GLU A CA 1
ATOM 1650 C C . GLU A 1 210 ? 11.315 15.597 5.841 1.00 97.88 210 GLU A C 1
ATOM 1652 O O . GLU A 1 210 ? 10.281 15.657 5.184 1.00 97.88 210 GLU A O 1
ATOM 1657 N N . VAL A 1 211 ? 11.476 14.731 6.853 1.00 98.25 211 VAL A N 1
ATOM 1658 C CA . VAL A 1 211 ? 10.414 13.819 7.321 1.00 98.25 211 VAL A CA 1
ATOM 1659 C C . VAL A 1 211 ? 9.174 14.613 7.757 1.00 98.25 211 VAL A C 1
ATOM 1661 O O . VAL A 1 211 ? 8.055 14.300 7.355 1.00 98.25 211 VAL A O 1
ATOM 1664 N N . GLU A 1 212 ? 9.359 15.674 8.549 1.00 97.38 212 GLU A N 1
ATOM 1665 C CA . GLU A 1 212 ? 8.274 16.542 9.027 1.00 97.38 212 GLU A CA 1
ATOM 1666 C C . GLU A 1 212 ? 7.566 17.289 7.890 1.00 97.38 212 GLU A C 1
ATOM 1668 O O . GLU A 1 212 ? 6.333 17.330 7.864 1.00 97.38 212 GLU A O 1
ATOM 1673 N N . ASN A 1 213 ? 8.318 17.824 6.926 1.00 97.12 213 ASN A N 1
ATOM 1674 C CA . ASN A 1 213 ? 7.762 18.461 5.733 1.00 97.12 213 ASN A CA 1
ATOM 1675 C C . ASN A 1 213 ? 6.985 17.459 4.869 1.00 97.12 213 ASN A C 1
ATOM 1677 O O . ASN A 1 213 ? 5.866 17.761 4.461 1.00 97.12 213 ASN A O 1
ATOM 1681 N N . CYS A 1 214 ? 7.541 16.266 4.631 1.00 96.75 214 CYS A N 1
ATOM 1682 C CA . CYS A 1 214 ? 6.914 15.236 3.807 1.00 96.75 214 CYS A CA 1
ATOM 1683 C C . CYS A 1 214 ? 5.555 14.809 4.378 1.00 96.75 214 CYS A C 1
ATOM 1685 O O . CYS A 1 214 ? 4.548 14.863 3.669 1.00 96.75 214 CYS A O 1
ATOM 1687 N N . ILE A 1 215 ? 5.502 14.509 5.683 1.00 97.31 215 ILE A N 1
ATOM 1688 C CA . ILE A 1 215 ? 4.256 14.209 6.406 1.00 97.31 215 ILE A CA 1
ATOM 1689 C C . ILE A 1 215 ? 3.273 15.389 6.318 1.00 97.31 215 ILE A C 1
ATOM 1691 O O . ILE A 1 215 ? 2.092 15.193 6.040 1.00 97.31 215 ILE A O 1
ATOM 1695 N N . THR A 1 216 ? 3.742 16.622 6.538 1.00 95.62 216 THR A N 1
ATOM 1696 C CA . THR A 1 216 ? 2.876 17.817 6.532 1.00 95.62 216 THR A CA 1
ATOM 1697 C C . THR A 1 216 ? 2.261 18.082 5.157 1.00 95.62 216 THR A C 1
ATOM 1699 O O . THR A 1 216 ? 1.097 18.470 5.077 1.00 95.62 216 THR A O 1
ATOM 1702 N N . ASN A 1 217 ? 3.016 17.855 4.081 1.00 93.88 217 ASN A N 1
ATOM 1703 C CA . ASN A 1 217 ? 2.526 17.987 2.712 1.00 93.88 217 ASN A CA 1
ATOM 1704 C C . ASN A 1 217 ? 1.540 16.862 2.366 1.00 93.88 217 ASN A C 1
ATOM 1706 O O . ASN A 1 217 ? 0.446 17.146 1.888 1.00 93.88 217 ASN A O 1
ATOM 1710 N N . ALA A 1 218 ? 1.873 15.611 2.693 1.00 92.56 218 ALA A N 1
ATOM 1711 C CA . ALA A 1 218 ? 1.029 14.443 2.439 1.00 92.56 218 ALA A CA 1
ATOM 1712 C C . ALA A 1 218 ? -0.355 14.536 3.103 1.00 92.56 218 ALA A C 1
ATOM 1714 O O . ALA A 1 218 ? -1.361 14.196 2.493 1.00 92.56 218 ALA A O 1
ATOM 1715 N N . VAL A 1 219 ? -0.447 15.095 4.313 1.00 87.62 219 VAL A N 1
ATOM 1716 C CA . VAL A 1 219 ? -1.731 15.311 5.016 1.00 87.62 219 VAL A CA 1
ATOM 1717 C C . VAL A 1 219 ? -2.616 16.383 4.351 1.00 87.62 219 VAL A C 1
ATOM 1719 O O . VAL A 1 219 ? -3.800 16.486 4.668 1.00 87.62 219 VAL A O 1
ATOM 1722 N N . ARG A 1 220 ? -2.066 17.198 3.440 1.00 83.50 220 ARG A N 1
ATOM 1723 C CA . ARG A 1 220 ? -2.819 18.197 2.659 1.00 83.50 220 ARG A CA 1
ATOM 1724 C C . ARG A 1 220 ? -3.299 17.664 1.308 1.00 83.50 220 ARG A C 1
ATOM 1726 O O . ARG A 1 220 ? -4.106 18.341 0.674 1.00 83.50 220 ARG A O 1
ATOM 1733 N N . TYR A 1 221 ? -2.818 16.497 0.882 1.00 76.94 221 TYR A N 1
ATOM 1734 C CA . TYR A 1 221 ? -3.274 15.842 -0.335 1.00 76.94 221 TYR A CA 1
ATOM 1735 C C . TYR A 1 221 ? -4.748 15.433 -0.182 1.00 76.94 221 TYR A C 1
ATOM 1737 O O . TYR A 1 221 ? -5.138 14.828 0.816 1.00 76.94 221 TYR A O 1
ATOM 1745 N N . GLY A 1 222 ? -5.579 15.846 -1.140 1.00 57.94 222 GLY A N 1
ATOM 1746 C CA . GLY A 1 222 ? -7.037 15.902 -0.992 1.00 57.94 222 GLY A CA 1
ATOM 1747 C C . GLY A 1 222 ? -7.826 14.978 -1.915 1.00 57.94 222 GLY A C 1
ATOM 1748 O O . GLY A 1 222 ? -8.990 15.274 -2.177 1.00 57.94 222 GLY A O 1
ATOM 1749 N N . ASN A 1 223 ? -7.209 13.915 -2.435 1.00 60.62 223 ASN A N 1
ATOM 1750 C CA . ASN A 1 223 ? -7.879 12.957 -3.314 1.00 60.62 223 ASN A CA 1
ATOM 1751 C C . ASN A 1 223 ? -8.451 11.768 -2.522 1.00 60.62 223 ASN A C 1
ATOM 1753 O O . ASN A 1 223 ? -7.873 11.348 -1.517 1.00 60.62 223 ASN A O 1
ATOM 1757 N N . TRP A 1 224 ? -9.571 11.216 -2.988 1.00 57.91 224 TRP A N 1
ATOM 1758 C CA . TRP A 1 224 ? -10.176 10.009 -2.424 1.00 57.91 224 TRP A CA 1
ATOM 1759 C C . TRP A 1 224 ? -9.823 8.818 -3.306 1.00 57.91 224 TRP A C 1
ATOM 1761 O O . TRP A 1 224 ? -9.987 8.871 -4.520 1.00 57.91 224 TRP A O 1
ATOM 1771 N N . GLY A 1 225 ? -9.334 7.744 -2.692 1.00 55.72 225 GLY A N 1
ATOM 1772 C CA . GLY A 1 225 ? -9.011 6.518 -3.415 1.00 55.72 225 GLY A CA 1
ATOM 1773 C C . GLY A 1 225 ? -10.282 5.824 -3.882 1.00 55.72 225 GLY A C 1
ATOM 1774 O O . GLY A 1 225 ? -11.226 5.662 -3.106 1.00 55.72 225 GLY A O 1
ATOM 1775 N N . ILE A 1 226 ? -10.271 5.410 -5.140 1.00 54.44 226 ILE A N 1
ATOM 1776 C CA . ILE A 1 226 ? -11.322 4.637 -5.788 1.00 54.44 226 ILE A CA 1
ATOM 1777 C C . ILE A 1 226 ? -10.773 3.210 -5.977 1.00 54.44 226 ILE A C 1
ATOM 1779 O O . ILE A 1 226 ? -9.628 3.036 -6.377 1.00 54.44 226 ILE A O 1
ATOM 1783 N N . CYS A 1 227 ? -11.512 2.145 -5.683 1.00 70.88 227 CYS A N 1
ATOM 1784 C CA . CYS A 1 227 ? -12.876 2.111 -5.156 1.00 70.88 227 CYS A CA 1
ATOM 1785 C C . CYS A 1 227 ? -12.953 2.578 -3.666 1.00 70.88 227 CYS A C 1
ATOM 1787 O O . CYS A 1 227 ? -12.013 2.430 -2.875 1.00 70.88 227 CYS A O 1
ATOM 1789 N N . PHE A 1 228 ? -14.063 3.226 -3.305 1.00 86.38 228 PHE A N 1
ATOM 1790 C CA . PHE A 1 228 ? -14.210 4.194 -2.210 1.00 86.38 228 PHE A CA 1
ATOM 1791 C C . PHE A 1 228 ? -13.966 3.639 -0.805 1.00 86.38 228 PHE A C 1
ATOM 1793 O O . PHE A 1 228 ? -13.386 4.334 0.036 1.00 86.38 228 PHE A O 1
ATOM 1800 N N . ILE A 1 229 ? -14.401 2.412 -0.505 1.00 86.38 229 ILE A N 1
ATOM 1801 C CA . ILE A 1 229 ? -14.209 1.815 0.829 1.00 86.38 229 ILE A CA 1
ATOM 1802 C C . ILE A 1 229 ? -12.714 1.613 1.110 1.00 86.38 229 ILE A C 1
ATOM 1804 O O . ILE A 1 229 ? -12.238 1.925 2.205 1.00 86.38 229 ILE A O 1
ATOM 1808 N N . TYR A 1 230 ? -11.973 1.130 0.110 1.00 84.31 230 TYR A N 1
ATOM 1809 C CA . TYR A 1 230 ? -10.533 0.893 0.197 1.00 84.31 230 TYR A CA 1
ATOM 1810 C C . TYR A 1 230 ? -9.777 2.213 0.398 1.00 84.31 230 TYR A C 1
ATOM 1812 O O . TYR A 1 230 ? -9.055 2.368 1.385 1.00 84.31 230 TYR A O 1
ATOM 1820 N N . GLY A 1 231 ? -10.025 3.208 -0.462 1.00 85.12 231 GLY A N 1
ATOM 1821 C CA . GLY A 1 231 ? -9.407 4.530 -0.334 1.00 85.12 231 GLY A CA 1
ATOM 1822 C C . GLY A 1 231 ? -9.720 5.219 0.998 1.00 85.12 231 GLY A C 1
ATOM 1823 O O . GLY A 1 231 ? -8.843 5.838 1.603 1.00 85.12 231 GLY A O 1
ATOM 1824 N N . THR A 1 232 ? -10.947 5.058 1.504 1.00 90.38 232 THR A N 1
ATOM 1825 C CA . THR A 1 232 ? -11.362 5.614 2.801 1.00 90.38 232 THR A CA 1
ATOM 1826 C C . THR A 1 232 ? -10.618 4.964 3.969 1.00 90.38 232 THR A C 1
ATOM 1828 O O . THR A 1 232 ? -10.200 5.678 4.881 1.00 90.38 232 THR A O 1
ATOM 1831 N N . TRP A 1 233 ? -10.387 3.645 3.954 1.00 90.06 233 TRP A N 1
ATOM 1832 C CA . TRP A 1 233 ? -9.579 2.974 4.983 1.00 90.06 233 TRP A CA 1
ATOM 1833 C C . TRP A 1 233 ? -8.158 3.553 5.055 1.00 90.06 233 TRP A C 1
ATOM 1835 O O . TRP A 1 233 ? -7.717 3.947 6.141 1.00 90.06 233 TRP A O 1
ATOM 1845 N N . PHE A 1 234 ? -7.471 3.678 3.915 1.00 88.06 234 PHE A N 1
ATOM 1846 C CA . PHE A 1 234 ? -6.130 4.267 3.868 1.00 88.06 234 PHE A CA 1
ATOM 1847 C C . PHE A 1 234 ? -6.129 5.725 4.338 1.00 88.06 234 PHE A C 1
ATOM 1849 O O . PHE A 1 234 ? -5.339 6.079 5.216 1.00 88.06 234 PHE A O 1
ATOM 1856 N N . ALA A 1 235 ? -7.053 6.554 3.841 1.00 91.00 235 ALA A N 1
ATOM 1857 C CA . ALA A 1 235 ? -7.176 7.953 4.252 1.00 91.00 235 ALA A CA 1
ATOM 1858 C C . ALA A 1 235 ? -7.382 8.102 5.773 1.00 91.00 235 ALA A C 1
ATOM 1860 O O . ALA A 1 235 ? -6.685 8.888 6.419 1.00 91.00 235 ALA A O 1
ATOM 1861 N N . LEU A 1 236 ? -8.281 7.307 6.367 1.00 93.38 236 LEU A N 1
ATOM 1862 C CA . LEU A 1 236 ? -8.511 7.274 7.816 1.00 93.38 236 LEU A CA 1
ATOM 1863 C C . LEU A 1 236 ? -7.239 6.871 8.581 1.00 93.38 236 LEU A C 1
ATOM 1865 O O . LEU A 1 236 ? -6.886 7.530 9.559 1.00 93.38 236 LEU A O 1
ATOM 1869 N N . GLY A 1 237 ? -6.510 5.851 8.115 1.00 90.88 237 GLY A N 1
ATOM 1870 C CA . GLY A 1 237 ? -5.251 5.404 8.721 1.00 90.88 237 GLY A CA 1
ATOM 1871 C C . GLY A 1 237 ? -4.131 6.451 8.671 1.00 90.88 237 GLY A C 1
ATOM 1872 O O . GLY A 1 237 ? -3.472 6.703 9.682 1.00 90.88 237 GLY A O 1
ATOM 1873 N N . GLY A 1 238 ? -3.946 7.116 7.526 1.00 93.38 238 GLY A N 1
ATOM 1874 C CA . GLY A 1 238 ? -2.973 8.204 7.368 1.00 93.38 238 GLY A CA 1
ATOM 1875 C C . GLY A 1 238 ? -3.297 9.418 8.245 1.00 93.38 238 GLY A C 1
ATOM 1876 O O . GLY A 1 238 ? -2.419 9.950 8.927 1.00 93.38 238 GLY A O 1
ATOM 1877 N N . LEU A 1 239 ? -4.572 9.820 8.302 1.00 94.75 239 LEU A N 1
ATOM 1878 C CA . LEU A 1 239 ? -5.043 10.905 9.169 1.00 94.75 239 LEU A CA 1
ATOM 1879 C C . LEU A 1 239 ? -4.883 10.559 10.661 1.00 94.75 239 LEU A C 1
ATOM 1881 O O . LEU A 1 239 ? -4.431 11.403 11.442 1.00 94.75 239 LEU A O 1
ATOM 1885 N N . ALA A 1 240 ? -5.205 9.328 11.063 1.00 95.50 240 ALA A N 1
ATOM 1886 C CA . ALA A 1 240 ? -5.062 8.864 12.442 1.00 95.50 240 ALA A CA 1
ATOM 1887 C C . ALA A 1 240 ? -3.592 8.847 12.894 1.00 95.50 240 ALA A C 1
ATOM 1889 O O . ALA A 1 240 ? -3.285 9.292 14.002 1.00 95.50 240 ALA A O 1
ATOM 1890 N N . ALA A 1 241 ? -2.666 8.429 12.021 1.00 95.06 241 ALA A N 1
ATOM 1891 C CA . ALA A 1 241 ? -1.231 8.402 12.314 1.00 95.06 241 ALA A CA 1
ATOM 1892 C C . ALA A 1 241 ? -0.663 9.784 12.695 1.00 95.06 241 ALA A C 1
ATOM 1894 O O . ALA A 1 241 ? 0.223 9.875 13.543 1.00 95.06 241 ALA A O 1
ATOM 1895 N N . VAL A 1 242 ? -1.201 10.872 12.135 1.00 96.00 242 VAL A 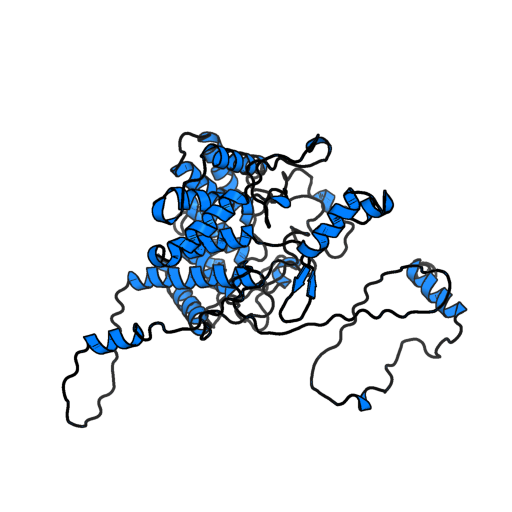N 1
ATOM 1896 C CA . VAL A 1 242 ? -0.805 12.255 12.475 1.00 96.00 242 VAL A CA 1
ATOM 1897 C C . VAL A 1 242 ? -1.677 12.899 13.563 1.00 96.00 242 VAL A C 1
ATOM 1899 O O . VAL A 1 242 ? -1.661 14.118 13.739 1.00 96.00 242 VAL A O 1
ATOM 1902 N N . GLY A 1 243 ? -2.451 12.102 14.305 1.00 95.19 243 GLY A N 1
ATOM 1903 C CA . GLY A 1 243 ? -3.265 12.569 15.430 1.00 95.19 243 GLY A CA 1
ATOM 1904 C C . GLY A 1 243 ? -4.535 13.328 15.033 1.00 95.19 243 GLY A C 1
ATOM 1905 O O . GLY A 1 243 ? -5.102 14.055 15.860 1.00 95.19 243 GLY A O 1
ATOM 1906 N N . LYS A 1 244 ? -5.013 13.184 13.788 1.00 94.88 244 LYS A N 1
ATOM 1907 C CA . LYS A 1 244 ? -6.383 13.601 13.471 1.00 94.88 244 LYS A CA 1
ATOM 1908 C C . LYS A 1 244 ? -7.369 12.624 14.109 1.00 94.88 244 LYS A C 1
ATOM 1910 O O . LYS A 1 244 ? -7.134 11.425 14.161 1.00 94.88 244 LYS A O 1
ATOM 1915 N N . THR A 1 245 ? -8.483 13.153 14.589 1.00 94.69 245 THR A N 1
ATOM 1916 C CA . THR A 1 245 ? -9.569 12.416 15.241 1.00 94.69 245 THR A CA 1
ATOM 1917 C C . THR A 1 245 ? -10.906 12.985 14.779 1.00 94.69 245 THR A C 1
ATOM 1919 O O . THR A 1 245 ? -10.954 14.076 14.200 1.00 94.69 245 THR A O 1
ATOM 1922 N N . TYR A 1 246 ? -12.010 12.294 15.078 1.00 93.81 246 TYR A N 1
ATOM 1923 C CA . TYR A 1 246 ? -13.358 12.812 14.817 1.00 93.81 246 TYR A CA 1
ATOM 1924 C C . TYR A 1 246 ? -13.567 14.236 15.373 1.00 93.81 246 TYR A C 1
ATOM 1926 O O . TYR A 1 246 ? -14.218 15.061 14.742 1.00 93.81 246 TYR A O 1
ATOM 1934 N N . ASN A 1 247 ? -12.969 14.570 16.520 1.00 94.75 247 ASN A N 1
ATOM 1935 C CA . ASN A 1 247 ? -13.194 15.856 17.188 1.00 94.75 247 ASN A CA 1
ATOM 1936 C C . ASN A 1 247 ? -12.363 17.021 16.617 1.00 94.75 247 ASN A C 1
ATOM 1938 O O . ASN A 1 247 ? -12.673 18.171 16.913 1.00 94.75 247 ASN A O 1
ATOM 1942 N N . ASN A 1 248 ? -11.309 16.760 15.829 1.00 95.50 248 ASN A N 1
ATOM 1943 C CA . ASN A 1 248 ? -10.371 17.797 15.361 1.00 95.50 248 ASN A CA 1
ATOM 1944 C C . ASN A 1 248 ? -10.186 17.859 13.828 1.00 95.50 248 ASN A C 1
ATOM 1946 O O . ASN A 1 248 ? -9.338 18.613 13.343 1.00 95.50 248 ASN A O 1
ATOM 1950 N N . SER A 1 249 ? -10.940 17.063 13.061 1.00 94.56 249 SER A N 1
ATOM 1951 C CA . SER A 1 249 ? -10.777 16.947 11.609 1.00 94.56 249 SER A CA 1
ATOM 1952 C C . SER A 1 249 ? -12.103 16.709 10.890 1.00 94.56 249 SER A C 1
ATOM 1954 O O . SER A 1 249 ? -12.684 15.629 10.975 1.00 94.56 249 SER A O 1
ATOM 1956 N N . LEU A 1 250 ? -12.544 17.693 10.100 1.00 93.56 250 LEU A N 1
ATOM 1957 C CA . LEU A 1 250 ? -13.736 17.570 9.254 1.00 93.56 250 LEU A CA 1
ATOM 1958 C C . LEU A 1 250 ? -13.591 16.458 8.198 1.00 93.56 250 LEU A C 1
ATOM 1960 O O . LEU A 1 250 ? -14.570 15.792 7.874 1.00 93.56 250 LEU A O 1
ATOM 1964 N N . ALA A 1 251 ? -12.378 16.220 7.688 1.00 91.50 251 ALA A N 1
ATOM 1965 C CA . ALA A 1 251 ? -12.109 15.109 6.772 1.00 91.50 251 ALA A CA 1
ATOM 1966 C C . ALA A 1 251 ? -12.334 13.750 7.457 1.00 91.50 251 ALA A C 1
ATOM 1968 O O . ALA A 1 251 ? -12.984 12.878 6.887 1.00 91.50 251 ALA A O 1
ATOM 1969 N N . MET A 1 252 ? -11.887 13.609 8.713 1.00 93.44 252 MET A N 1
ATOM 1970 C CA . MET A 1 252 ? -12.117 12.406 9.521 1.00 93.44 252 MET A CA 1
ATOM 1971 C C . MET A 1 252 ? -13.614 12.186 9.781 1.00 93.44 252 MET A C 1
ATOM 1973 O O . MET A 1 252 ? -14.109 11.074 9.631 1.00 93.44 252 MET A O 1
ATOM 1977 N N . GLN A 1 253 ? -14.352 13.254 10.117 1.00 95.38 253 GLN A N 1
ATOM 1978 C CA . GLN A 1 253 ? -15.806 13.194 10.308 1.00 95.38 253 GLN A CA 1
ATOM 1979 C C . GLN A 1 253 ? -16.526 12.715 9.044 1.00 95.38 253 GLN A C 1
ATOM 1981 O O . GLN A 1 253 ? -17.324 11.789 9.132 1.00 95.38 253 GLN A O 1
ATOM 1986 N N . LYS A 1 254 ? -16.219 13.305 7.879 1.00 95.19 254 LYS A N 1
ATOM 1987 C CA . LYS A 1 254 ? -16.827 12.942 6.588 1.00 95.19 254 LYS A CA 1
ATOM 1988 C C . LYS A 1 254 ? -16.506 11.506 6.165 1.00 95.19 254 LYS A C 1
ATOM 1990 O O . LYS A 1 254 ? -17.401 10.804 5.715 1.00 95.19 254 LYS A O 1
ATOM 1995 N N . ALA A 1 255 ? -15.263 11.062 6.343 1.00 94.19 255 ALA A N 1
ATOM 1996 C CA . ALA A 1 255 ? -14.845 9.695 6.035 1.00 94.19 255 ALA A CA 1
ATOM 1997 C C . ALA A 1 255 ? -15.555 8.652 6.921 1.00 94.19 255 ALA A C 1
ATOM 1999 O O . ALA A 1 255 ? -16.054 7.648 6.418 1.00 94.19 255 ALA A O 1
ATOM 2000 N N . ILE A 1 256 ? -15.658 8.909 8.233 1.00 96.06 256 ILE A N 1
ATOM 2001 C CA . ILE A 1 256 ? -16.429 8.054 9.148 1.00 96.06 256 ILE A CA 1
ATOM 2002 C C . ILE A 1 256 ? -17.915 8.054 8.760 1.00 96.06 256 ILE A C 1
ATOM 2004 O O . ILE A 1 256 ? -18.512 6.992 8.646 1.00 96.06 256 ILE A O 1
ATOM 2008 N N . ASP A 1 257 ? -18.514 9.227 8.548 1.00 97.44 257 ASP A N 1
ATOM 2009 C CA . ASP A 1 257 ? -19.928 9.389 8.186 1.00 97.44 257 ASP A CA 1
ATOM 2010 C C . ASP A 1 257 ? -20.278 8.682 6.861 1.00 97.44 257 ASP A C 1
ATOM 2012 O O . ASP A 1 257 ? -21.305 8.010 6.791 1.00 97.44 257 ASP A O 1
ATOM 2016 N N . PHE A 1 258 ? -19.394 8.723 5.858 1.00 96.94 258 PHE A N 1
ATOM 2017 C CA . PHE A 1 258 ? -19.520 7.935 4.626 1.00 96.94 258 PHE A CA 1
ATOM 2018 C C . PHE A 1 258 ? -19.581 6.425 4.903 1.00 96.94 258 PHE A C 1
ATOM 2020 O O . PHE A 1 258 ? -20.515 5.760 4.447 1.00 96.94 258 PHE A O 1
ATOM 2027 N N . LEU A 1 259 ? -18.641 5.877 5.684 1.00 97.00 259 LEU A N 1
ATOM 2028 C CA . LEU A 1 259 ? -18.668 4.454 6.042 1.00 97.00 259 LEU A CA 1
ATOM 2029 C C . LEU A 1 259 ? -19.933 4.111 6.843 1.00 97.00 259 LEU A C 1
ATOM 2031 O O . LEU A 1 259 ? -20.624 3.153 6.518 1.00 97.00 259 LEU A O 1
ATOM 2035 N N . LEU A 1 260 ? -20.308 4.914 7.839 1.00 98.00 260 LEU A N 1
ATOM 2036 C CA . LEU A 1 260 ? -21.502 4.653 8.649 1.00 98.00 260 LEU A CA 1
ATOM 2037 C C . LEU A 1 260 ? -22.802 4.670 7.825 1.00 98.00 260 LEU A C 1
ATOM 2039 O O . LEU A 1 260 ? -23.674 3.838 8.063 1.00 98.00 260 LEU A O 1
ATOM 2043 N N . ARG A 1 261 ? -22.927 5.564 6.835 1.00 97.25 261 ARG A N 1
ATOM 2044 C CA . ARG A 1 261 ? -24.099 5.638 5.938 1.00 97.25 261 ARG A CA 1
ATOM 2045 C C . ARG A 1 261 ? -24.155 4.536 4.883 1.00 97.25 261 ARG A C 1
ATOM 2047 O O . ARG A 1 261 ? -25.228 4.278 4.351 1.00 97.25 261 ARG A O 1
ATOM 2054 N N . THR A 1 262 ? -23.023 3.915 4.556 1.00 96.44 262 THR A N 1
ATOM 2055 C CA . THR A 1 262 ? -22.936 2.854 3.535 1.00 96.44 262 THR A CA 1
ATOM 2056 C C . THR A 1 262 ? -23.000 1.437 4.112 1.00 96.44 262 THR A C 1
ATOM 2058 O O . THR A 1 262 ? -23.063 0.479 3.334 1.00 96.44 262 THR A O 1
ATOM 2061 N N . GLN A 1 263 ? -23.041 1.294 5.446 1.00 97.44 263 GLN A N 1
ATOM 2062 C CA . GLN A 1 263 ? -23.223 0.007 6.121 1.00 97.44 263 GLN A CA 1
ATOM 2063 C C . GLN A 1 263 ? -24.561 -0.638 5.730 1.00 97.44 263 GLN A C 1
ATOM 2065 O O . GLN A 1 263 ? -25.600 0.020 5.696 1.00 97.44 263 GLN A O 1
ATOM 2070 N N . LYS A 1 264 ? -24.538 -1.943 5.459 1.00 96.31 264 LYS A N 1
ATOM 2071 C CA . LYS A 1 264 ? -25.698 -2.732 5.027 1.00 96.31 264 LYS A CA 1
ATOM 2072 C C . LYS A 1 264 ? -26.513 -3.262 6.207 1.00 96.31 264 LYS A C 1
ATOM 2074 O O . LYS A 1 264 ? -26.103 -3.174 7.369 1.00 96.31 264 LYS A O 1
ATOM 2079 N N . ASP A 1 265 ? -27.679 -3.836 5.922 1.00 95.50 265 ASP A N 1
ATOM 2080 C CA . ASP A 1 265 ? -28.586 -4.386 6.942 1.00 95.50 265 ASP A CA 1
ATOM 2081 C C . ASP A 1 265 ? -27.984 -5.601 7.669 1.00 95.50 265 ASP A C 1
ATOM 2083 O O . ASP A 1 265 ? -28.130 -5.730 8.890 1.00 95.50 265 ASP A O 1
ATOM 2087 N N . ASP A 1 266 ? -27.202 -6.421 6.958 1.00 94.69 266 ASP A N 1
ATOM 2088 C CA . ASP A 1 266 ? -26.422 -7.534 7.520 1.00 94.69 266 ASP A CA 1
ATOM 2089 C C . ASP A 1 266 ? -25.255 -7.083 8.427 1.00 94.69 266 ASP A C 1
ATOM 2091 O O . ASP A 1 266 ? -24.686 -7.895 9.157 1.00 94.69 266 ASP A O 1
ATOM 2095 N N . GLY A 1 267 ? -24.945 -5.781 8.445 1.00 94.06 267 GLY A N 1
ATOM 2096 C CA . GLY A 1 267 ? -23.852 -5.184 9.208 1.00 94.06 267 GLY A CA 1
ATOM 2097 C C . GLY A 1 267 ? -22.545 -5.033 8.432 1.00 94.06 267 GLY A C 1
ATOM 2098 O O . GLY A 1 267 ? -21.604 -4.455 8.968 1.00 94.06 267 GLY A O 1
ATOM 2099 N N . GLY A 1 268 ? -22.462 -5.523 7.201 1.00 93.56 268 GLY A N 1
ATOM 2100 C CA . GLY A 1 268 ? -21.267 -5.421 6.378 1.00 93.56 268 GLY A CA 1
ATOM 2101 C C . GLY A 1 268 ? -21.219 -4.183 5.491 1.00 93.56 268 GLY A C 1
ATOM 2102 O O . GLY A 1 268 ? -22.015 -3.250 5.617 1.00 93.56 268 GLY A O 1
ATOM 2103 N N . TRP A 1 269 ? -20.263 -4.206 4.567 1.00 94.69 269 TRP A N 1
ATOM 2104 C CA . TRP A 1 269 ? -20.161 -3.274 3.454 1.00 94.69 269 TRP A CA 1
ATOM 2105 C C . TRP A 1 269 ? -19.987 -4.018 2.136 1.00 94.69 269 TRP A C 1
ATOM 2107 O O . TRP A 1 269 ? -19.307 -5.042 2.066 1.00 94.69 269 TRP A O 1
ATOM 2117 N N . GLY A 1 270 ? -20.575 -3.456 1.083 1.00 91.31 270 GLY A N 1
ATOM 2118 C CA . GLY A 1 270 ? -20.473 -3.953 -0.281 1.00 91.31 270 GLY A CA 1
ATOM 2119 C C . GLY A 1 270 ? -20.439 -2.808 -1.280 1.00 91.31 270 GLY A C 1
ATOM 2120 O O . GLY A 1 270 ? -21.345 -1.971 -1.307 1.00 91.31 270 GLY A O 1
ATOM 2121 N N . GLU A 1 271 ? -19.397 -2.787 -2.096 1.00 87.38 271 GLU A N 1
ATOM 2122 C CA . GLU A 1 271 ? -19.167 -1.838 -3.180 1.00 87.38 271 GLU A CA 1
ATOM 2123 C C . GLU A 1 271 ? -18.988 -2.613 -4.486 1.00 87.38 271 GLU A C 1
ATOM 2125 O O . GLU A 1 271 ? -18.233 -3.587 -4.546 1.00 87.38 271 GLU A O 1
ATOM 2130 N N . SER A 1 272 ? -19.716 -2.195 -5.518 1.00 87.06 272 SER A N 1
ATOM 2131 C CA . SER A 1 272 ? -19.625 -2.768 -6.855 1.00 87.06 272 SER A CA 1
ATOM 2132 C C . SER A 1 272 ? -18.317 -2.358 -7.520 1.00 87.06 272 SER A C 1
ATOM 2134 O O . SER A 1 272 ? -17.847 -1.233 -7.334 1.00 87.06 272 SER A O 1
ATOM 2136 N N . TYR A 1 273 ? -17.788 -3.233 -8.376 1.00 78.31 273 TYR A N 1
ATOM 2137 C CA . TYR A 1 273 ? -16.670 -2.901 -9.257 1.00 78.31 273 TYR A CA 1
ATOM 2138 C C . TYR A 1 273 ? -16.985 -1.679 -10.139 1.00 78.31 273 TYR A C 1
ATOM 2140 O O . TYR A 1 273 ? -16.076 -0.927 -10.467 1.00 78.31 273 TYR A O 1
ATOM 2148 N N . LEU A 1 274 ? -18.272 -1.444 -10.448 1.00 84.00 274 LEU A N 1
ATOM 2149 C CA . LEU A 1 274 ? -18.763 -0.303 -11.229 1.00 84.00 274 LEU A CA 1
ATOM 2150 C C . LEU A 1 274 ? -18.457 1.059 -10.593 1.00 84.00 274 LEU A C 1
ATOM 2152 O O . LEU A 1 274 ? -18.409 2.048 -11.314 1.00 84.00 274 LEU A O 1
ATOM 2156 N N . SER A 1 275 ? -18.200 1.119 -9.283 1.00 81.62 275 SER A N 1
ATOM 2157 C CA . SER A 1 275 ? -17.827 2.373 -8.609 1.00 81.62 275 SER A CA 1
ATOM 2158 C C . SER A 1 275 ? -16.515 2.954 -9.129 1.00 81.62 275 SER A C 1
ATOM 2160 O O . SER A 1 275 ? -16.287 4.161 -9.059 1.00 81.62 275 SER A O 1
ATOM 2162 N N . CYS A 1 276 ? -15.651 2.079 -9.650 1.00 75.94 276 CYS A N 1
ATOM 2163 C CA . CYS A 1 276 ? -14.388 2.463 -10.243 1.00 75.94 276 CYS A CA 1
ATOM 2164 C C . CYS A 1 276 ? -14.595 3.197 -11.596 1.00 75.94 276 CYS A C 1
ATOM 2166 O O . CYS A 1 276 ? -14.276 4.383 -11.631 1.00 75.94 276 CYS A O 1
ATOM 2168 N N . PRO A 1 277 ? -15.193 2.617 -12.666 1.00 75.25 277 PRO A N 1
ATOM 2169 C CA . PRO A 1 277 ? -15.445 3.324 -13.932 1.00 75.25 277 PRO A CA 1
ATOM 2170 C C . PRO A 1 277 ? -16.385 4.537 -13.826 1.00 75.25 277 PRO A C 1
ATOM 2172 O O . PRO A 1 277 ? -16.211 5.499 -14.569 1.00 75.25 277 PRO A O 1
ATOM 2175 N N . THR A 1 278 ? -17.391 4.527 -12.939 1.00 82.69 278 THR A N 1
ATOM 2176 C CA . THR A 1 278 ? -18.325 5.668 -12.817 1.00 82.69 278 THR A CA 1
ATOM 2177 C C . THR A 1 278 ? -17.788 6.812 -11.962 1.00 82.69 278 THR A C 1
ATOM 2179 O O . THR A 1 278 ? -18.362 7.898 -11.987 1.00 82.69 278 THR A O 1
ATOM 2182 N N . LYS A 1 279 ? -16.709 6.586 -11.196 1.00 82.56 279 LYS A N 1
ATOM 2183 C CA . LYS A 1 279 ? -16.152 7.529 -10.209 1.00 82.56 279 LYS A CA 1
ATOM 2184 C C . LYS A 1 279 ? -17.172 7.980 -9.147 1.00 82.56 279 LYS A C 1
ATOM 2186 O O . LYS A 1 279 ? -17.047 9.058 -8.567 1.00 82.56 279 LYS A O 1
ATOM 2191 N N . GLU A 1 280 ? -18.151 7.125 -8.845 1.00 88.44 280 GLU A N 1
ATOM 2192 C CA . GLU A 1 280 ? -19.203 7.326 -7.839 1.00 88.44 280 GLU A CA 1
ATOM 2193 C C . GLU A 1 280 ? -19.387 6.055 -7.000 1.00 88.44 280 GLU A C 1
ATOM 2195 O O . GLU A 1 280 ? -19.179 4.955 -7.499 1.00 88.44 280 GLU A O 1
ATOM 2200 N N . TYR A 1 281 ? -19.800 6.156 -5.731 1.00 89.88 281 TYR A N 1
ATOM 2201 C CA . TYR A 1 281 ? -20.041 4.956 -4.917 1.00 89.88 281 TYR A CA 1
ATOM 2202 C C . TYR A 1 281 ? -21.280 4.193 -5.416 1.00 89.88 281 TYR A C 1
ATOM 2204 O O . TYR A 1 281 ? -22.417 4.607 -5.177 1.00 89.88 281 TYR A O 1
ATOM 2212 N N . VAL A 1 282 ? -21.058 3.041 -6.053 1.00 90.44 282 VAL A N 1
ATOM 2213 C CA . VAL A 1 282 ? -22.108 2.115 -6.484 1.00 90.44 282 VAL A CA 1
ATOM 2214 C C . VAL A 1 282 ? -22.182 0.960 -5.475 1.00 90.44 282 VAL A C 1
ATOM 2216 O O . VAL A 1 282 ? -21.232 0.180 -5.355 1.00 90.44 282 VAL A O 1
ATOM 2219 N N . PRO A 1 283 ? -23.287 0.790 -4.727 1.00 92.12 283 PRO A N 1
ATOM 2220 C CA . PRO A 1 283 ? -23.428 -0.339 -3.812 1.00 92.12 283 PRO A CA 1
ATOM 2221 C C . PRO A 1 283 ? -23.433 -1.668 -4.580 1.00 92.12 283 PRO A C 1
ATOM 2223 O O . PRO A 1 283 ? -23.919 -1.747 -5.708 1.00 92.12 283 PRO A O 1
ATOM 2226 N N . LEU A 1 284 ? -22.905 -2.729 -3.964 1.00 89.12 284 LEU A N 1
ATOM 2227 C CA . LEU A 1 284 ? -22.894 -4.057 -4.582 1.00 89.12 284 LEU A CA 1
ATOM 2228 C C . LEU A 1 284 ? -24.325 -4.565 -4.851 1.00 89.12 284 LEU A C 1
ATOM 2230 O O . LEU A 1 284 ? -25.237 -4.353 -4.048 1.00 89.12 284 LEU A O 1
ATOM 2234 N N . GLU A 1 285 ? -24.509 -5.256 -5.978 1.00 89.19 285 GLU A N 1
ATOM 2235 C CA . GLU A 1 285 ? -25.808 -5.756 -6.439 1.00 89.19 285 GLU A CA 1
ATOM 2236 C C . GLU A 1 285 ? -26.544 -6.577 -5.364 1.00 89.19 285 GLU A C 1
ATOM 2238 O O . GLU A 1 285 ? -25.950 -7.408 -4.668 1.00 89.19 285 GLU A O 1
ATOM 2243 N N . GLY A 1 286 ? -27.853 -6.341 -5.235 1.00 88.06 286 GLY A N 1
ATOM 2244 C CA . GLY A 1 286 ? -28.689 -6.920 -4.180 1.00 88.06 286 GLY A CA 1
ATOM 2245 C C . GLY A 1 286 ? -28.457 -6.301 -2.797 1.00 88.06 286 GLY A C 1
ATOM 2246 O O . GLY A 1 286 ? -28.884 -6.878 -1.804 1.00 88.06 286 GLY A O 1
ATOM 2247 N N . ASN A 1 287 ? -27.753 -5.162 -2.721 1.00 86.38 287 ASN A N 1
ATOM 2248 C CA . ASN A 1 287 ? -27.316 -4.501 -1.484 1.00 86.38 287 ASN A CA 1
ATOM 2249 C C . ASN A 1 287 ? -26.487 -5.418 -0.556 1.00 86.38 287 ASN A C 1
ATOM 2251 O O . ASN A 1 287 ? -26.457 -5.223 0.659 1.00 86.38 287 ASN A O 1
ATOM 2255 N N . ARG A 1 288 ? -25.825 -6.428 -1.141 1.00 90.31 288 ARG A N 1
ATOM 2256 C CA . ARG A 1 288 ? -25.020 -7.438 -0.439 1.00 90.31 288 ARG A CA 1
ATOM 2257 C C . ARG A 1 288 ? -23.736 -6.838 0.131 1.00 90.31 288 ARG A C 1
ATOM 2259 O O . ARG A 1 288 ? -23.231 -5.851 -0.397 1.00 90.31 288 ARG A O 1
ATOM 2266 N N . SER A 1 289 ? -23.165 -7.497 1.134 1.00 91.06 289 SER A N 1
ATOM 2267 C CA . SER A 1 289 ? -21.835 -7.195 1.674 1.00 91.06 289 SER A CA 1
ATOM 2268 C C . SER A 1 289 ? -20.765 -8.177 1.187 1.00 91.06 289 SER A C 1
ATOM 2270 O O . SER A 1 289 ? -21.062 -9.337 0.895 1.00 91.06 289 SER A O 1
ATOM 2272 N N . THR A 1 290 ? -19.500 -7.743 1.168 1.00 86.31 290 THR A N 1
ATOM 2273 C CA . THR A 1 290 ? -18.335 -8.640 1.081 1.00 86.31 290 THR A CA 1
ATOM 2274 C C . THR A 1 290 ? -17.517 -8.578 2.367 1.00 86.31 290 THR A C 1
ATOM 2276 O O . THR A 1 290 ? -17.413 -7.533 3.009 1.00 86.31 290 THR A O 1
ATOM 2279 N N . LEU A 1 291 ? -16.921 -9.697 2.764 1.00 84.75 291 LEU A N 1
ATOM 2280 C CA . LEU A 1 291 ? -16.149 -9.846 3.994 1.00 84.75 291 LEU A CA 1
ATOM 2281 C C . LEU A 1 291 ? -14.921 -8.934 4.005 1.00 84.75 291 LEU A C 1
ATOM 2283 O O . LEU A 1 291 ? -14.641 -8.293 5.013 1.00 84.75 291 LEU A O 1
ATOM 2287 N N . VAL A 1 292 ? -14.228 -8.811 2.873 1.00 81.19 292 VAL A N 1
ATOM 2288 C CA . VAL A 1 292 ? -13.019 -7.985 2.784 1.00 81.19 292 VAL A CA 1
ATOM 2289 C C . VAL A 1 292 ? -13.349 -6.491 2.733 1.00 81.19 292 VAL A C 1
ATOM 2291 O O . VAL A 1 292 ? -12.721 -5.736 3.468 1.00 81.19 292 VAL A O 1
ATOM 2294 N N . GLN A 1 293 ? -14.376 -6.041 1.997 1.00 86.75 293 GLN A N 1
ATOM 2295 C CA . GLN A 1 293 ? -14.797 -4.629 2.071 1.00 86.75 293 GLN A CA 1
ATOM 2296 C C . GLN A 1 293 ? -15.373 -4.282 3.453 1.00 86.75 293 GLN A C 1
ATOM 2298 O O . GLN A 1 293 ? -15.091 -3.208 3.984 1.00 86.75 293 GLN A O 1
ATOM 2303 N N . THR A 1 294 ? -16.105 -5.209 4.084 1.00 91.38 294 THR A N 1
ATOM 2304 C CA . THR A 1 294 ? -16.548 -5.077 5.484 1.00 91.38 294 THR A CA 1
ATOM 2305 C C . THR A 1 294 ? -15.360 -4.870 6.417 1.00 91.38 294 THR A C 1
ATOM 2307 O O . THR A 1 294 ? -15.372 -3.978 7.263 1.00 91.38 294 THR A O 1
ATOM 2310 N N . ALA A 1 295 ? -14.310 -5.665 6.242 1.00 85.75 295 ALA A N 1
ATOM 2311 C CA . ALA A 1 295 ? -13.130 -5.614 7.078 1.00 85.75 295 ALA A CA 1
ATOM 2312 C C . ALA A 1 295 ? -12.233 -4.383 6.775 1.00 85.75 295 ALA A C 1
ATOM 2314 O O . ALA A 1 295 ? -11.687 -3.801 7.713 1.00 85.75 295 ALA A O 1
ATOM 2315 N N . TRP A 1 296 ? -12.166 -3.880 5.531 1.00 88.56 296 TRP A N 1
ATOM 2316 C CA . TRP A 1 296 ? -11.588 -2.557 5.213 1.00 88.56 296 TRP A CA 1
ATOM 2317 C C . TRP A 1 296 ? -12.329 -1.431 5.945 1.00 88.56 296 TRP A C 1
ATOM 2319 O O . TRP A 1 296 ? -11.703 -0.630 6.644 1.00 88.56 296 TRP A O 1
ATOM 2329 N N . ALA A 1 297 ? -13.663 -1.399 5.850 1.00 92.88 297 ALA A N 1
ATOM 2330 C CA . ALA A 1 297 ? -14.486 -0.407 6.535 1.00 92.88 297 ALA A CA 1
ATOM 2331 C C . ALA A 1 297 ? -14.310 -0.475 8.063 1.00 92.88 297 ALA A C 1
ATOM 2333 O O . ALA A 1 297 ? -14.120 0.559 8.708 1.00 92.88 297 ALA A O 1
ATOM 2334 N N . MET A 1 298 ? -14.282 -1.681 8.646 1.00 92.12 298 MET A N 1
ATOM 2335 C CA . MET A 1 298 ? -13.991 -1.868 10.070 1.00 92.12 298 MET A CA 1
ATOM 2336 C C . MET A 1 298 ? -12.607 -1.341 10.456 1.00 92.12 298 MET A C 1
ATOM 2338 O O . MET A 1 298 ? -12.513 -0.587 11.423 1.00 92.12 298 MET A O 1
ATOM 2342 N N . MET A 1 299 ? -11.542 -1.676 9.721 1.00 88.75 299 MET A N 1
ATOM 2343 C CA . MET A 1 299 ? -10.198 -1.164 10.021 1.00 88.75 299 MET A CA 1
ATOM 2344 C C . MET A 1 299 ? -10.139 0.364 9.948 1.00 88.75 299 MET A C 1
ATOM 2346 O O . MET A 1 299 ? -9.589 0.986 10.855 1.00 88.75 299 MET A O 1
ATOM 2350 N N . GLY A 1 300 ? -10.750 0.977 8.928 1.00 89.25 300 GLY A N 1
ATOM 2351 C CA . GLY A 1 300 ? -10.870 2.433 8.821 1.00 89.25 300 GLY A CA 1
ATOM 2352 C C . GLY A 1 300 ? -11.559 3.049 10.040 1.00 89.25 300 GLY A C 1
ATOM 2353 O O . GLY A 1 300 ? -10.999 3.929 10.693 1.00 89.25 300 GLY A O 1
ATOM 2354 N N . LEU A 1 301 ? -12.743 2.544 10.399 1.00 94.12 301 LEU A N 1
ATOM 2355 C CA . LEU A 1 301 ? -13.508 3.006 11.561 1.00 94.12 301 LEU A CA 1
ATOM 2356 C C . LEU A 1 301 ? -12.751 2.813 12.890 1.00 94.12 301 LEU A C 1
ATOM 2358 O O . LEU A 1 301 ? -12.784 3.696 13.747 1.00 94.12 301 LEU A O 1
ATOM 2362 N N . ILE A 1 302 ? -12.043 1.694 13.070 1.00 89.88 302 ILE A N 1
ATOM 2363 C CA . ILE A 1 302 ? -11.270 1.412 14.290 1.00 89.88 302 ILE A CA 1
ATOM 2364 C C . ILE A 1 302 ? -10.067 2.354 14.406 1.00 89.88 302 ILE A C 1
ATOM 2366 O O . ILE A 1 302 ? -9.873 2.955 15.462 1.00 89.88 302 ILE A O 1
ATOM 2370 N N . LEU A 1 303 ? -9.303 2.552 13.325 1.00 89.50 303 LEU A N 1
ATOM 2371 C CA . LEU A 1 303 ? -8.190 3.511 13.286 1.00 89.50 303 LEU A CA 1
ATOM 2372 C C . LEU A 1 303 ? -8.658 4.948 13.564 1.00 89.50 303 LEU A C 1
ATOM 2374 O O . LEU A 1 303 ? -7.936 5.729 14.179 1.00 89.50 303 LEU A O 1
ATOM 2378 N N . ALA A 1 304 ? -9.884 5.281 13.164 1.00 91.00 304 ALA A N 1
ATOM 2379 C CA . ALA A 1 304 ? -10.485 6.594 13.362 1.00 91.00 304 ALA A CA 1
ATOM 2380 C C . ALA A 1 304 ? -11.126 6.811 14.755 1.00 91.00 304 ALA A C 1
ATOM 2382 O O . ALA A 1 304 ? -11.664 7.892 15.017 1.00 91.00 304 ALA A O 1
ATOM 2383 N N . GLY A 1 305 ? -11.070 5.816 15.652 1.00 91.06 305 GLY A N 1
ATOM 2384 C CA . GLY A 1 305 ? -11.617 5.895 17.013 1.00 91.06 305 GLY A CA 1
ATOM 2385 C C . GLY A 1 305 ? -13.142 5.767 17.088 1.00 91.06 305 GLY A C 1
ATOM 2386 O O . GLY A 1 305 ? -13.785 6.395 17.930 1.00 91.06 305 GLY A O 1
ATOM 2387 N N . GLN A 1 306 ? -13.757 5.002 16.178 1.00 93.56 306 GLN A N 1
ATOM 2388 C CA . GLN A 1 306 ? -15.209 4.804 16.175 1.00 93.56 306 GLN A CA 1
ATOM 2389 C C . GLN A 1 306 ? -15.698 3.986 17.381 1.00 93.56 306 GLN A C 1
ATOM 2391 O O . GLN A 1 306 ? -16.785 4.259 17.885 1.00 93.56 306 GLN A O 1
ATOM 2396 N N . ALA A 1 307 ? -14.908 3.028 17.878 1.00 89.00 307 ALA A N 1
ATOM 2397 C CA . ALA A 1 307 ? -15.291 2.148 18.989 1.00 89.00 307 ALA A CA 1
ATOM 2398 C C . ALA A 1 307 ? -15.545 2.908 20.308 1.00 89.00 307 ALA A C 1
ATOM 2400 O O . ALA A 1 307 ? -16.381 2.503 21.121 1.00 89.00 307 ALA A O 1
ATOM 2401 N N . GLU A 1 308 ? -14.838 4.021 20.508 1.00 91.06 308 GLU A N 1
ATOM 2402 C CA . GLU A 1 308 ? -15.001 4.952 21.624 1.00 91.06 308 GLU A CA 1
ATOM 2403 C C . GLU A 1 308 ? -16.243 5.848 21.482 1.00 91.06 308 GLU A C 1
ATOM 2405 O O . GLU A 1 308 ? -16.750 6.339 22.489 1.00 91.06 308 GLU A O 1
ATOM 2410 N N . ARG A 1 309 ? -16.731 6.068 20.251 1.00 94.50 309 ARG A N 1
ATOM 2411 C CA . ARG A 1 309 ? -17.909 6.900 19.950 1.00 94.50 309 ARG A CA 1
ATOM 2412 C C . ARG A 1 309 ? -19.201 6.091 19.987 1.00 94.50 309 ARG A C 1
ATOM 2414 O O . ARG A 1 309 ? -20.106 6.399 20.753 1.00 94.50 309 ARG A O 1
ATOM 2421 N N . ASP A 1 310 ? -19.268 5.080 19.131 1.00 95.00 310 ASP A N 1
ATOM 2422 C CA . ASP A 1 310 ? -20.351 4.111 19.039 1.00 95.00 310 ASP A CA 1
ATOM 2423 C C . ASP A 1 310 ? -19.787 2.814 18.426 1.00 95.00 310 ASP A C 1
ATOM 2425 O O . ASP A 1 310 ? -19.441 2.800 17.238 1.00 95.00 310 ASP A O 1
ATOM 2429 N N . PRO A 1 311 ? -19.671 1.729 19.210 1.00 92.50 311 PRO A N 1
ATOM 2430 C CA . PRO A 1 311 ? -19.176 0.443 18.733 1.00 92.50 311 PRO A CA 1
ATOM 2431 C C . PRO A 1 311 ? -20.223 -0.340 17.931 1.00 92.50 311 PRO A C 1
ATOM 2433 O O . PRO A 1 311 ? -19.849 -1.292 17.256 1.00 92.50 311 PRO A O 1
ATOM 2436 N N . THR A 1 312 ? -21.506 0.042 17.953 1.00 96.06 312 THR A N 1
ATOM 2437 C CA . THR A 1 312 ? -22.604 -0.729 17.340 1.00 96.06 312 THR A CA 1
ATOM 2438 C C . THR A 1 312 ? -22.364 -1.087 15.862 1.00 96.06 312 THR A C 1
ATOM 2440 O O . THR A 1 312 ? -22.591 -2.242 15.496 1.00 96.06 312 THR A O 1
ATOM 2443 N N . PRO A 1 313 ? -21.849 -0.184 14.998 1.00 95.19 313 PRO A N 1
ATOM 2444 C CA . PRO A 1 313 ? -21.514 -0.518 13.613 1.00 95.19 313 PRO A CA 1
ATOM 2445 C C . PRO A 1 313 ? -20.416 -1.585 13.521 1.00 95.19 313 PRO A C 1
ATOM 2447 O O . PRO A 1 313 ? -20.511 -2.492 12.698 1.00 95.19 313 PRO A O 1
ATOM 2450 N N . LEU A 1 314 ? -19.407 -1.517 14.395 1.00 90.75 314 LEU A N 1
ATOM 2451 C CA . LEU A 1 314 ? -18.316 -2.491 14.454 1.00 90.75 314 LEU A CA 1
ATOM 2452 C C . LEU A 1 314 ? -18.806 -3.845 14.979 1.00 90.75 314 LEU A C 1
ATOM 2454 O O . LEU A 1 314 ? -18.454 -4.866 14.404 1.00 90.75 314 LEU A O 1
ATOM 2458 N N . ASP A 1 315 ? -19.660 -3.864 16.005 1.00 89.69 315 ASP A N 1
ATOM 2459 C CA . ASP A 1 315 ? -20.225 -5.091 16.584 1.00 89.69 315 ASP A CA 1
ATOM 2460 C C . ASP A 1 315 ? -21.160 -5.825 15.594 1.00 89.69 315 ASP A C 1
ATOM 2462 O O . ASP A 1 315 ? -21.217 -7.058 15.576 1.00 89.69 315 ASP A O 1
ATOM 2466 N N . ARG A 1 316 ? -21.867 -5.091 14.719 1.00 95.75 316 ARG A N 1
ATOM 2467 C CA . ARG A 1 316 ? -22.661 -5.675 13.618 1.00 95.75 316 ARG A CA 1
ATOM 2468 C C . ARG A 1 316 ? -21.768 -6.322 12.555 1.00 95.75 316 ARG A C 1
ATOM 2470 O O . ARG A 1 316 ? -21.972 -7.482 12.206 1.00 95.75 316 ARG A O 1
ATOM 2477 N N . ALA A 1 317 ? -20.760 -5.594 12.089 1.00 90.88 317 ALA A N 1
ATOM 2478 C CA . ALA A 1 317 ? -19.810 -6.053 11.077 1.00 90.88 317 ALA A CA 1
ATOM 2479 C C . ALA A 1 317 ? -18.961 -7.245 11.559 1.00 90.88 317 ALA A C 1
ATOM 2481 O O . ALA A 1 317 ? -18.739 -8.217 10.838 1.00 90.88 317 ALA A O 1
ATOM 2482 N N . ALA A 1 318 ? -18.583 -7.216 12.834 1.00 85.00 318 ALA A N 1
ATOM 2483 C CA . ALA A 1 318 ? -17.962 -8.312 13.554 1.00 85.00 318 ALA A CA 1
ATOM 2484 C C . ALA A 1 318 ? -18.785 -9.594 13.531 1.00 85.00 318 ALA A C 1
ATOM 2486 O O . ALA A 1 318 ? -18.260 -10.664 13.232 1.00 85.00 318 ALA A O 1
ATOM 2487 N N . LYS A 1 319 ? -20.080 -9.481 13.845 1.00 87.88 319 LYS A N 1
ATOM 2488 C CA . LYS A 1 319 ? -21.009 -10.609 13.837 1.00 87.88 319 LYS A CA 1
ATOM 2489 C C . LYS A 1 319 ? -21.120 -11.216 12.439 1.00 87.88 319 LYS A C 1
ATOM 2491 O O . LYS A 1 319 ? -21.137 -12.437 12.333 1.00 87.88 319 LYS A O 1
ATOM 2496 N N . LEU A 1 320 ? -21.158 -10.390 11.389 1.00 87.25 320 LEU A N 1
ATOM 2497 C CA . LEU A 1 320 ? -21.151 -10.868 10.005 1.00 87.25 320 LEU A CA 1
ATOM 2498 C C . LEU A 1 320 ? -19.887 -11.680 9.698 1.00 87.25 320 LEU A C 1
ATOM 2500 O O . LEU A 1 320 ? -19.992 -12.795 9.194 1.00 87.25 320 LEU A O 1
ATOM 2504 N N . ILE A 1 321 ? -18.709 -11.152 10.046 1.00 83.62 321 ILE A N 1
ATOM 2505 C CA . ILE A 1 321 ? -17.429 -11.832 9.818 1.00 83.62 321 ILE A CA 1
ATOM 2506 C C . ILE A 1 321 ? -17.359 -13.143 10.605 1.00 83.62 321 ILE A C 1
ATOM 2508 O O . ILE A 1 321 ? -17.176 -14.189 9.996 1.00 83.62 321 ILE A O 1
ATOM 2512 N N . ILE A 1 322 ? -17.583 -13.121 11.923 1.00 83.75 322 ILE A N 1
ATOM 2513 C CA . ILE A 1 322 ? -17.517 -14.316 12.785 1.00 83.75 322 ILE A CA 1
ATOM 2514 C C . ILE A 1 322 ? -18.477 -15.410 12.296 1.00 83.75 322 ILE A C 1
ATOM 2516 O O . ILE A 1 322 ? -18.089 -16.569 12.201 1.00 83.75 322 ILE A O 1
ATOM 2520 N N . ASN A 1 323 ? -19.709 -15.048 11.925 1.00 87.75 323 ASN A N 1
ATOM 2521 C CA . ASN A 1 323 ? -20.698 -16.004 11.417 1.00 87.75 323 ASN A CA 1
ATOM 2522 C C . ASN A 1 323 ? -20.395 -16.522 9.998 1.00 87.75 323 ASN A C 1
ATOM 2524 O O . ASN A 1 323 ? -21.093 -17.418 9.530 1.00 87.75 323 ASN A O 1
ATOM 2528 N N . SER A 1 324 ? -19.402 -15.951 9.314 1.00 85.19 324 SER A N 1
ATOM 2529 C CA . SER A 1 324 ? -18.954 -16.376 7.985 1.00 85.19 324 SER A CA 1
ATOM 2530 C C . SER A 1 324 ? -17.648 -17.176 8.026 1.00 85.19 324 SER A C 1
ATOM 2532 O O . SER A 1 324 ? -17.107 -17.492 6.971 1.00 85.19 324 SER A O 1
ATOM 2534 N N . GLN A 1 325 ? -17.112 -17.477 9.212 1.00 81.88 325 GLN A N 1
ATOM 2535 C CA . GLN A 1 325 ? -15.935 -18.331 9.352 1.00 81.88 325 GLN A CA 1
ATOM 2536 C C . GLN A 1 325 ? -16.301 -19.803 9.088 1.00 81.88 325 GLN A C 1
ATOM 2538 O O . GLN A 1 325 ? -17.343 -20.283 9.536 1.00 81.88 325 GLN A O 1
ATOM 2543 N N . MET A 1 326 ? -15.446 -20.506 8.350 1.00 83.75 326 MET A N 1
ATOM 2544 C CA . MET A 1 326 ? -15.557 -21.932 8.037 1.00 83.75 326 MET A CA 1
ATOM 2545 C C . MET A 1 326 ? -14.941 -22.793 9.155 1.00 83.75 326 MET A C 1
ATOM 2547 O O . MET A 1 326 ? -14.258 -22.285 10.045 1.00 83.75 326 MET A O 1
ATOM 2551 N N . GLU A 1 327 ? -15.183 -24.107 9.129 1.00 84.31 327 GLU A N 1
ATOM 2552 C CA . GLU A 1 327 ? -14.764 -25.034 10.199 1.00 84.31 327 GLU A CA 1
ATOM 2553 C C . GLU A 1 327 ? -13.237 -25.132 10.387 1.00 84.31 327 GLU A C 1
ATOM 2555 O O . GLU A 1 327 ? -12.767 -25.420 11.487 1.00 84.31 327 GLU A O 1
ATOM 2560 N N . ASP A 1 328 ? -12.462 -24.865 9.334 1.00 77.50 328 ASP A N 1
ATOM 2561 C CA . ASP A 1 328 ? -10.994 -24.821 9.336 1.00 77.50 328 ASP A CA 1
ATOM 2562 C C . ASP A 1 328 ? -10.413 -23.466 9.790 1.00 77.50 328 ASP A C 1
ATOM 2564 O O . ASP A 1 328 ? -9.201 -23.333 9.975 1.00 77.50 328 ASP A O 1
ATOM 2568 N N . GLY A 1 329 ? -11.272 -22.466 10.002 1.00 74.69 329 GLY A N 1
ATOM 2569 C CA . GLY A 1 329 ? -10.907 -21.108 10.384 1.00 74.69 329 GLY A CA 1
ATOM 2570 C C . GLY A 1 329 ? -10.695 -20.134 9.218 1.00 74.69 329 GLY A C 1
ATOM 2571 O O . GLY A 1 329 ? -10.509 -18.944 9.492 1.00 74.69 329 GLY A O 1
ATOM 2572 N N . ASP A 1 330 ? -10.750 -20.588 7.960 1.00 76.50 330 ASP A N 1
ATOM 2573 C CA . ASP A 1 330 ? -10.791 -19.721 6.773 1.00 76.50 330 ASP A CA 1
ATOM 2574 C C . ASP A 1 330 ? -12.213 -19.136 6.585 1.00 76.50 330 ASP A C 1
ATOM 2576 O O . ASP A 1 330 ? -13.113 -19.330 7.401 1.00 76.50 330 ASP A O 1
ATOM 2580 N N . PHE A 1 331 ? -12.432 -18.361 5.529 1.00 77.19 331 PHE A N 1
ATOM 2581 C CA . PHE A 1 331 ? -13.710 -17.733 5.178 1.00 77.19 331 PHE A CA 1
ATOM 2582 C C . PHE A 1 331 ? -14.127 -18.169 3.769 1.00 77.19 331 PHE A C 1
ATOM 2584 O O . PHE A 1 331 ? -13.265 -18.577 3.006 1.00 77.19 331 PHE A O 1
ATOM 2591 N N . PRO A 1 332 ? -15.388 -18.078 3.321 1.00 77.19 332 PRO A N 1
ATOM 2592 C CA . PRO A 1 332 ? -15.734 -18.426 1.942 1.00 77.19 332 PRO A CA 1
ATOM 2593 C C . PRO A 1 332 ? -15.060 -17.482 0.932 1.00 77.19 332 PRO A C 1
ATOM 2595 O O . PRO A 1 332 ? -14.825 -16.303 1.213 1.00 77.19 332 PRO A O 1
ATOM 2598 N N . GLN A 1 333 ? -14.750 -17.980 -0.268 1.00 65.94 333 GLN A N 1
ATOM 2599 C CA . GLN A 1 333 ? -14.415 -17.101 -1.387 1.00 65.94 333 GLN A CA 1
ATOM 2600 C C . GLN A 1 333 ? -15.710 -16.459 -1.883 1.00 65.94 333 GLN A C 1
ATOM 2602 O O . GLN A 1 333 ? -16.663 -17.143 -2.250 1.00 65.94 333 GLN A O 1
ATOM 2607 N N . GLN A 1 334 ? -15.760 -15.133 -1.864 1.00 68.81 334 GLN A N 1
ATOM 2608 C CA . GLN A 1 334 ? -16.897 -14.394 -2.393 1.00 68.81 334 GLN A CA 1
ATOM 2609 C C . GLN A 1 334 ? -16.626 -13.968 -3.832 1.00 68.81 334 GLN A C 1
ATOM 2611 O O . GLN A 1 334 ? -15.471 -13.825 -4.239 1.00 68.81 334 GLN A O 1
ATOM 2616 N N . LEU A 1 335 ? -17.724 -13.776 -4.573 1.00 52.06 335 LEU A N 1
ATOM 2617 C CA . LEU A 1 335 ? -17.757 -13.180 -5.908 1.00 52.06 335 LEU A CA 1
ATOM 2618 C C . LEU A 1 335 ? -16.743 -12.042 -5.968 1.00 52.06 335 LEU A C 1
ATOM 2620 O O . LEU A 1 335 ? -16.813 -11.162 -5.109 1.00 52.06 335 LEU A O 1
ATOM 2624 N N . LEU A 1 336 ? -15.815 -12.142 -6.930 1.00 46.22 336 LEU A N 1
ATOM 2625 C CA . LEU A 1 336 ? -14.668 -11.258 -7.138 1.00 46.22 336 LEU A CA 1
ATOM 2626 C C . LEU A 1 336 ? -14.862 -9.905 -6.441 1.00 46.22 336 LEU A C 1
ATOM 2628 O O . LEU A 1 336 ? -15.590 -9.041 -6.937 1.00 46.22 336 LEU A O 1
ATOM 2632 N N . LEU A 1 337 ? -14.168 -9.725 -5.302 1.00 40.94 337 LEU A N 1
ATOM 2633 C CA . LEU A 1 337 ? -13.747 -8.381 -4.901 1.00 40.94 337 LEU A CA 1
ATOM 2634 C C . LEU A 1 337 ? -13.240 -7.713 -6.163 1.00 40.94 337 LEU A C 1
ATOM 2636 O O . LEU A 1 337 ? -12.496 -8.408 -6.864 1.00 40.94 337 LEU A O 1
ATOM 2640 N N . PRO A 1 338 ? -13.629 -6.456 -6.449 1.00 31.80 338 PRO A N 1
ATOM 2641 C CA . PRO A 1 338 ? -13.296 -5.818 -7.703 1.00 31.80 338 PRO A CA 1
ATOM 2642 C C . PRO A 1 338 ? -11.848 -6.141 -8.062 1.00 31.80 338 PRO A C 1
ATOM 2644 O O . PRO A 1 338 ? -10.940 -5.654 -7.378 1.00 31.80 338 PRO A O 1
ATOM 2647 N N . PRO A 1 339 ? -11.595 -6.974 -9.092 1.00 34.91 339 PRO A N 1
ATOM 2648 C CA . PRO A 1 339 ? -10.328 -6.832 -9.757 1.00 34.91 339 PRO A CA 1
ATOM 2649 C C . PRO A 1 339 ? -10.303 -5.376 -10.221 1.00 34.91 339 PRO A C 1
ATOM 2651 O O . PRO A 1 339 ? -11.354 -4.764 -10.463 1.00 34.91 339 PRO A O 1
ATOM 2654 N N . SER A 1 340 ? -9.122 -4.815 -10.424 1.00 33.56 340 SER A N 1
ATOM 2655 C CA . SER A 1 340 ? -8.987 -3.572 -11.190 1.00 33.56 340 SER A CA 1
ATOM 2656 C C . SER A 1 340 ? -9.259 -3.847 -12.686 1.00 33.56 340 SER A C 1
ATOM 2658 O O . SER A 1 340 ? -8.464 -3.506 -13.551 1.00 33.56 340 SER A O 1
ATOM 2660 N N . LEU A 1 341 ? -10.360 -4.554 -12.974 1.00 27.97 341 LEU A N 1
ATOM 2661 C CA . LEU A 1 341 ? -10.838 -5.060 -14.255 1.00 27.97 341 LEU A CA 1
ATOM 2662 C C . LEU A 1 341 ? -12.365 -4.907 -14.314 1.00 27.97 341 LEU A C 1
ATOM 2664 O O . LEU A 1 341 ? -13.124 -5.872 -14.361 1.00 27.97 341 LEU A O 1
ATOM 2668 N N . SER A 1 342 ? -12.809 -3.660 -14.390 1.00 24.91 342 SER A N 1
ATOM 2669 C CA . SER A 1 342 ? -13.738 -3.306 -15.460 1.00 24.91 342 SER A CA 1
ATOM 2670 C C . SER A 1 342 ? -13.325 -1.946 -15.997 1.00 24.91 342 SER A C 1
ATOM 2672 O O . SER A 1 342 ? -13.213 -1.025 -15.188 1.00 24.91 342 SER A O 1
ATOM 2674 N N . VAL A 1 343 ? -13.124 -1.852 -17.316 1.00 29.55 343 VAL A N 1
ATOM 2675 C CA . VAL A 1 343 ? -13.116 -0.611 -18.119 1.00 29.55 343 VAL A CA 1
ATOM 2676 C C . VAL A 1 343 ? -12.509 0.569 -17.349 1.00 29.55 343 VAL A C 1
ATOM 2678 O O . VAL A 1 343 ? -13.228 1.386 -16.781 1.00 29.55 343 VAL A O 1
ATOM 2681 N N . ALA A 1 344 ? -11.185 0.546 -17.182 1.00 33.03 344 ALA A N 1
ATOM 2682 C CA . ALA A 1 344 ? -10.560 1.178 -16.023 1.00 33.03 344 ALA A CA 1
ATOM 2683 C C . ALA A 1 344 ? -10.760 2.695 -15.980 1.00 33.03 344 ALA A C 1
ATOM 2685 O O . ALA A 1 344 ? -10.532 3.366 -16.979 1.00 33.03 344 ALA A O 1
ATOM 2686 N N . THR A 1 345 ? -11.069 3.221 -14.792 1.00 24.83 345 THR A N 1
ATOM 2687 C CA . THR A 1 345 ? -10.836 4.623 -14.430 1.00 24.83 345 THR A CA 1
ATOM 2688 C C . THR A 1 345 ? -10.545 4.749 -12.930 1.00 24.83 345 THR A C 1
ATOM 2690 O O . THR A 1 345 ? -11.168 4.029 -12.145 1.00 24.83 345 THR A O 1
ATOM 2693 N N . PRO A 1 346 ? -9.722 5.720 -12.507 1.00 32.19 346 PRO A N 1
ATOM 2694 C CA . PRO A 1 346 ? -8.385 5.994 -13.029 1.00 32.19 346 PRO A CA 1
ATOM 2695 C C . PRO A 1 346 ? -7.338 5.040 -12.404 1.00 32.19 346 PRO A C 1
ATOM 2697 O O . PRO A 1 346 ? -7.544 4.523 -11.307 1.00 32.19 346 PRO A O 1
ATOM 2700 N N . SER A 1 347 ? -6.160 4.948 -13.031 1.00 32.94 347 SER A N 1
ATOM 2701 C CA . SER A 1 347 ? -4.858 4.552 -12.446 1.00 32.94 347 SER A CA 1
ATOM 2702 C C . SER A 1 347 ? -4.504 3.071 -12.197 1.00 32.94 347 SER A C 1
ATOM 2704 O O . SER A 1 347 ? -5.317 2.254 -11.772 1.00 32.94 347 SER A O 1
ATOM 2706 N N . LEU A 1 348 ? -3.207 2.769 -12.406 1.00 35.06 348 LEU A N 1
ATOM 2707 C CA . LEU A 1 348 ? -2.504 1.477 -12.232 1.00 35.06 348 LEU A CA 1
ATOM 2708 C C . LEU A 1 348 ? -2.885 0.334 -13.214 1.00 35.06 348 LEU A C 1
ATOM 2710 O O . LEU A 1 348 ? -3.391 -0.708 -12.790 1.00 35.06 348 LEU A O 1
ATOM 2714 N N . PRO A 1 349 ? -2.526 0.434 -14.514 1.00 27.14 349 PRO A N 1
ATOM 2715 C CA . PRO A 1 349 ? -2.916 -0.543 -15.543 1.00 27.14 349 PRO A CA 1
ATOM 2716 C C . PRO A 1 349 ? -2.155 -1.886 -15.564 1.00 27.14 349 PRO A C 1
ATOM 2718 O O . PRO A 1 349 ? -2.592 -2.796 -16.263 1.00 27.14 349 PRO A O 1
ATOM 2721 N N . LEU A 1 350 ? -1.032 -2.057 -14.846 1.00 25.72 350 LEU A N 1
ATOM 2722 C CA . LEU A 1 350 ? -0.249 -3.317 -14.891 1.00 25.72 350 LEU A CA 1
ATOM 2723 C C . LEU A 1 350 ? -0.147 -4.097 -13.570 1.00 25.72 350 LEU A C 1
ATOM 2725 O O . LEU A 1 350 ? 0.148 -5.291 -13.595 1.00 25.72 350 LEU A O 1
ATOM 2729 N N . ALA A 1 351 ? -0.379 -3.460 -12.419 1.00 26.23 351 ALA A N 1
ATOM 2730 C CA . ALA A 1 351 ? 0.010 -4.037 -11.128 1.00 26.23 351 ALA A CA 1
ATOM 2731 C C . ALA A 1 351 ? -1.099 -4.751 -10.350 1.00 26.23 351 ALA A C 1
ATOM 2733 O O . ALA A 1 351 ? -0.809 -5.523 -9.442 1.00 26.23 351 ALA A O 1
ATOM 2734 N N . ARG A 1 352 ? -2.366 -4.492 -10.686 1.00 31.25 352 ARG A N 1
ATOM 2735 C CA . ARG A 1 352 ? -3.523 -4.966 -9.908 1.00 31.25 352 ARG A CA 1
ATOM 2736 C C . ARG A 1 352 ? -4.506 -5.825 -10.714 1.00 31.25 352 ARG A C 1
ATOM 2738 O O . ARG A 1 352 ? -5.552 -6.201 -10.194 1.00 31.25 352 ARG A O 1
ATOM 2745 N N . SER A 1 353 ? -4.176 -6.185 -11.958 1.00 27.55 353 SER A N 1
ATOM 2746 C CA . SER A 1 353 ? -5.071 -6.983 -12.811 1.00 27.55 353 SER A CA 1
ATOM 2747 C C . SER A 1 353 ? -5.210 -8.448 -12.375 1.00 27.55 353 SER A C 1
ATOM 2749 O O . SER A 1 353 ? -6.226 -9.058 -12.689 1.00 27.55 353 SER A O 1
ATOM 2751 N N . LEU A 1 354 ? -4.232 -9.019 -11.654 1.00 26.59 354 LEU A N 1
ATOM 2752 C CA . LEU A 1 354 ? -4.168 -10.465 -11.372 1.00 26.59 354 LEU A CA 1
ATOM 2753 C C . LEU A 1 354 ? -3.545 -10.847 -10.009 1.00 26.59 354 LEU A C 1
ATOM 2755 O O . LEU A 1 354 ? -3.092 -11.977 -9.836 1.00 26.59 354 LEU A O 1
ATOM 2759 N N . ALA A 1 355 ? -3.544 -9.945 -9.022 1.00 24.55 355 ALA A N 1
ATOM 2760 C CA . ALA A 1 355 ? -3.152 -10.306 -7.656 1.00 24.55 355 ALA A CA 1
ATOM 2761 C C . ALA A 1 355 ? -4.163 -11.314 -7.055 1.00 24.55 355 ALA A C 1
ATOM 2763 O O . ALA A 1 355 ? -5.373 -11.075 -7.149 1.00 24.55 355 ALA A O 1
ATOM 2764 N N . PRO A 1 356 ? -3.729 -12.424 -6.425 1.00 26.16 356 PRO A N 1
ATOM 2765 C CA . PRO A 1 356 ? -4.648 -13.385 -5.828 1.00 26.16 356 PRO A CA 1
ATOM 2766 C C . PRO A 1 356 ? -5.519 -12.750 -4.735 1.00 26.16 356 PRO A C 1
ATOM 2768 O O . PRO A 1 356 ? -5.053 -12.379 -3.659 1.00 26.16 356 PRO A O 1
ATOM 2771 N N . VAL A 1 357 ? -6.832 -12.731 -4.984 1.00 31.47 357 VAL A N 1
ATOM 2772 C CA . VAL A 1 357 ? -7.909 -12.331 -4.048 1.00 31.47 357 VAL A CA 1
ATOM 2773 C C . VAL A 1 357 ? -7.817 -13.043 -2.680 1.00 31.47 357 VAL A C 1
ATOM 2775 O O . VAL A 1 357 ? -8.354 -12.567 -1.678 1.00 31.47 357 VAL A O 1
ATOM 2778 N N . VAL A 1 358 ? -7.077 -14.154 -2.626 1.00 29.00 358 VAL A N 1
ATOM 2779 C CA . VAL A 1 358 ? -6.720 -14.941 -1.440 1.00 29.00 358 VAL A CA 1
ATOM 2780 C C . VAL A 1 358 ? -6.083 -14.099 -0.325 1.00 29.00 358 VAL A C 1
ATOM 2782 O O . VAL A 1 358 ? -6.406 -14.308 0.843 1.00 29.00 358 VAL A O 1
ATOM 2785 N N . THR A 1 359 ? -5.216 -13.127 -0.620 1.00 30.80 359 THR A N 1
ATOM 2786 C CA . THR A 1 359 ? -4.438 -12.491 0.462 1.00 30.80 359 THR A CA 1
ATOM 2787 C C . THR A 1 359 ? -5.182 -11.350 1.155 1.00 30.80 359 THR A C 1
ATOM 2789 O O . THR A 1 359 ? -5.120 -11.218 2.380 1.00 30.80 359 THR A O 1
ATOM 2792 N N . ALA A 1 360 ? -5.997 -10.590 0.415 1.00 30.69 360 ALA A N 1
ATOM 2793 C CA . ALA A 1 360 ? -6.915 -9.616 1.011 1.00 30.69 360 ALA A CA 1
ATOM 2794 C C . ALA A 1 360 ? -7.958 -10.291 1.934 1.00 30.69 360 ALA A C 1
ATOM 2796 O O . ALA A 1 360 ? -8.466 -9.672 2.862 1.00 30.69 360 ALA A O 1
ATOM 2797 N N . ARG A 1 361 ? -8.233 -11.588 1.742 1.00 36.88 361 ARG A N 1
ATOM 2798 C CA . ARG A 1 361 ? -9.058 -12.420 2.635 1.00 36.88 361 ARG A CA 1
ATOM 2799 C C . ARG A 1 361 ? -8.360 -12.621 3.984 1.00 36.88 361 ARG A C 1
ATOM 2801 O O . ARG A 1 361 ? -8.891 -12.206 5.014 1.00 36.88 361 ARG A O 1
ATOM 2808 N N . LEU A 1 362 ? -7.142 -13.174 3.980 1.00 35.41 362 LEU A N 1
ATOM 2809 C CA . LEU A 1 362 ? -6.432 -13.541 5.211 1.00 35.41 362 LEU A CA 1
ATOM 2810 C C . LEU A 1 362 ? -6.039 -12.315 6.053 1.00 35.41 362 LEU A C 1
ATOM 2812 O O . LEU A 1 362 ? -6.331 -12.265 7.244 1.00 35.41 362 LEU A O 1
ATOM 2816 N N . VAL A 1 363 ? -5.425 -11.300 5.433 1.00 36.72 363 VAL A N 1
ATOM 2817 C CA . VAL A 1 363 ? -4.973 -10.067 6.110 1.00 36.72 363 VAL A CA 1
ATOM 2818 C C . VAL A 1 363 ? -6.131 -9.387 6.832 1.00 36.72 363 VAL A C 1
ATOM 2820 O O . VAL A 1 363 ? -6.057 -9.049 8.018 1.00 36.72 363 VAL A O 1
ATOM 2823 N N . THR A 1 364 ? -7.199 -9.130 6.086 1.00 37.94 364 THR A N 1
ATOM 2824 C CA . THR A 1 364 ? -8.229 -8.180 6.486 1.00 37.94 364 THR A CA 1
ATOM 2825 C C . THR A 1 364 ? -9.179 -8.822 7.503 1.00 37.94 364 THR A C 1
ATOM 2827 O O . THR A 1 364 ? -9.564 -8.171 8.478 1.00 37.94 364 THR A O 1
ATOM 2830 N N . LEU A 1 365 ? -9.462 -10.124 7.379 1.00 37.84 365 LEU A N 1
ATOM 2831 C CA . LEU A 1 365 ? -10.342 -10.846 8.304 1.00 37.84 365 LEU A CA 1
ATOM 2832 C C . LEU A 1 365 ? -9.645 -11.221 9.618 1.00 37.84 365 LEU A C 1
ATOM 2834 O O . LEU A 1 365 ? -10.236 -11.026 10.684 1.00 37.84 365 LEU A O 1
ATOM 2838 N N . VAL A 1 366 ? -8.365 -11.618 9.574 1.00 38.41 366 VAL A N 1
ATOM 2839 C CA . VAL A 1 366 ? -7.550 -11.835 10.784 1.00 38.41 366 VAL A CA 1
ATOM 2840 C C . VAL A 1 366 ? -7.466 -10.540 11.599 1.00 38.41 366 VAL A C 1
ATOM 2842 O O . VAL A 1 366 ? -7.883 -10.530 12.757 1.00 38.41 366 VAL A O 1
ATOM 2845 N N . THR A 1 367 ? -7.048 -9.420 10.987 1.00 38.19 367 THR A N 1
ATOM 2846 C CA . THR A 1 367 ? -6.954 -8.103 11.662 1.00 38.19 367 THR A CA 1
ATOM 2847 C C . THR A 1 367 ? -8.263 -7.702 12.349 1.00 38.19 367 THR A C 1
ATOM 2849 O O . THR A 1 367 ? -8.264 -7.142 13.448 1.00 38.19 367 THR A O 1
ATOM 2852 N N . THR A 1 368 ? -9.395 -8.025 11.727 1.00 37.81 368 THR A N 1
ATOM 2853 C CA . THR A 1 368 ? -10.716 -7.622 12.209 1.00 37.81 368 THR A CA 1
ATOM 2854 C C . THR A 1 368 ? -11.180 -8.436 13.421 1.00 37.81 368 THR A C 1
ATOM 2856 O O . THR A 1 368 ? -11.581 -7.841 14.427 1.00 37.81 368 THR A O 1
ATOM 2859 N N . GLY A 1 369 ? -11.037 -9.769 13.398 1.00 36.72 369 GLY A N 1
ATOM 2860 C CA . GLY A 1 369 ? -11.346 -10.640 14.548 1.00 36.72 369 GLY A CA 1
ATOM 2861 C C . GLY A 1 369 ? -10.536 -10.307 15.813 1.00 36.72 369 GLY A C 1
ATOM 2862 O O .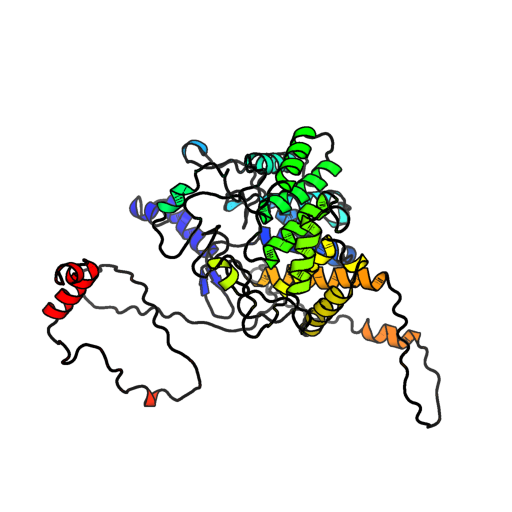 GLY A 1 369 ? -11.003 -10.464 16.942 1.00 36.72 369 GLY A O 1
ATOM 2863 N N . ILE A 1 370 ? -9.333 -9.766 15.630 1.00 40.53 370 ILE A N 1
ATOM 2864 C CA . ILE A 1 370 ? -8.408 -9.378 16.702 1.00 40.53 370 ILE A CA 1
ATOM 2865 C C . ILE A 1 370 ? -8.801 -8.062 17.376 1.00 40.53 370 ILE A C 1
ATOM 2867 O O . ILE A 1 370 ? -8.794 -7.957 18.608 1.00 40.53 370 ILE A O 1
ATOM 2871 N N . LEU A 1 371 ? -9.121 -7.033 16.586 1.00 37.12 371 LEU A N 1
ATOM 2872 C CA . LEU A 1 371 ? -9.487 -5.719 17.122 1.00 37.12 371 LEU A CA 1
ATOM 2873 C C . LEU A 1 371 ? -10.790 -5.808 17.937 1.00 37.12 371 LEU A C 1
ATOM 2875 O O . LEU A 1 371 ? -10.917 -5.164 18.982 1.00 37.12 371 LEU A O 1
ATOM 2879 N N . LEU A 1 372 ? -11.687 -6.715 17.540 1.00 39.41 372 LEU A N 1
ATOM 2880 C CA . LEU A 1 372 ? -12.807 -7.186 18.353 1.00 39.41 372 LEU A CA 1
ATOM 2881 C C . LEU A 1 372 ? -12.366 -7.785 19.684 1.00 39.41 372 LEU A C 1
ATOM 2883 O O . LEU A 1 372 ? -12.837 -7.348 20.732 1.00 39.41 372 LEU A O 1
ATOM 2887 N N . GLY A 1 373 ? -11.422 -8.729 19.666 1.00 31.41 373 GLY A N 1
ATOM 2888 C CA . GLY A 1 373 ? -10.844 -9.313 20.876 1.00 31.41 373 GLY A CA 1
ATOM 2889 C C . GLY A 1 373 ? -10.320 -8.259 21.861 1.00 31.41 373 GLY A C 1
ATOM 2890 O O . GLY A 1 373 ? -10.563 -8.372 23.062 1.00 31.41 373 GLY A O 1
ATOM 2891 N N . ARG A 1 374 ? -9.673 -7.189 21.378 1.00 36.03 374 ARG A N 1
ATOM 2892 C CA . ARG A 1 374 ? -9.192 -6.074 22.220 1.00 36.03 374 ARG A CA 1
ATOM 2893 C C . ARG A 1 374 ? -10.315 -5.160 22.734 1.00 36.03 374 ARG A C 1
ATOM 2895 O O . ARG A 1 374 ? -10.266 -4.761 23.900 1.00 36.03 374 ARG A O 1
ATOM 2902 N N . SER A 1 375 ? -11.331 -4.863 21.921 1.00 32.81 375 SER A N 1
ATOM 2903 C CA . SER A 1 375 ? -12.514 -4.089 22.344 1.00 32.81 375 SER A CA 1
ATOM 2904 C C . SER A 1 375 ? -13.336 -4.842 23.403 1.00 32.81 375 SER A C 1
ATOM 2906 O O . SER A 1 375 ? -13.657 -4.303 24.465 1.00 32.81 375 SER A O 1
ATOM 2908 N N . ILE A 1 376 ? -13.583 -6.135 23.168 1.00 33.22 376 ILE A N 1
ATOM 2909 C CA . ILE A 1 376 ? -14.354 -7.020 24.047 1.00 33.22 376 ILE A CA 1
ATOM 2910 C C . ILE A 1 376 ? -13.577 -7.336 25.335 1.00 33.22 376 ILE A C 1
ATOM 2912 O O . ILE A 1 376 ? -14.157 -7.263 26.414 1.00 33.22 376 ILE A O 1
ATOM 2916 N N . ARG A 1 377 ? -12.255 -7.586 25.294 1.00 30.03 377 ARG A N 1
ATOM 2917 C CA . ARG A 1 377 ? -11.447 -7.794 26.522 1.00 30.03 377 ARG A CA 1
ATOM 2918 C C . ARG A 1 377 ? -11.448 -6.584 27.466 1.00 30.03 377 ARG A C 1
ATOM 2920 O O . ARG A 1 377 ? -11.280 -6.769 28.668 1.00 30.03 377 ARG A O 1
ATOM 2927 N N . ARG A 1 378 ? -11.669 -5.361 26.964 1.00 31.05 378 ARG A N 1
ATOM 2928 C CA . ARG A 1 378 ? -11.849 -4.154 27.797 1.00 31.05 378 ARG A CA 1
ATOM 2929 C C . ARG A 1 378 ? -13.249 -4.028 28.414 1.00 31.05 378 ARG A C 1
ATOM 2931 O O . ARG A 1 378 ? -13.448 -3.158 29.259 1.00 31.05 378 ARG A O 1
ATOM 2938 N N . ARG A 1 379 ? -14.214 -4.868 28.024 1.00 32.66 379 ARG A N 1
ATOM 2939 C CA . ARG A 1 379 ? -15.607 -4.823 28.490 1.00 32.66 379 ARG A CA 1
ATOM 2940 C C . ARG A 1 379 ? -16.026 -6.170 29.074 1.00 32.66 379 ARG A C 1
ATOM 2942 O O . ARG A 1 379 ? -16.415 -7.089 28.361 1.00 32.66 379 ARG A O 1
ATOM 2949 N N . THR A 1 380 ? -16.009 -6.266 30.402 1.00 24.66 380 THR A N 1
ATOM 2950 C CA . THR A 1 380 ? -16.512 -7.419 31.162 1.00 24.66 380 THR A CA 1
ATOM 2951 C C . THR A 1 380 ? -17.995 -7.665 30.865 1.00 24.66 380 THR A C 1
ATOM 2953 O O . THR A 1 380 ? -18.882 -7.073 31.482 1.00 24.66 380 THR A O 1
ATOM 2956 N N . PHE A 1 381 ? -18.280 -8.556 29.914 1.00 24.14 381 PHE A N 1
ATOM 2957 C CA . PHE A 1 381 ? -19.640 -8.861 29.476 1.00 24.14 381 PHE A CA 1
ATOM 2958 C C . PHE A 1 381 ? -20.377 -9.707 30.530 1.00 24.14 381 PHE A C 1
ATOM 2960 O O . PHE A 1 381 ? -20.381 -10.936 30.500 1.00 24.14 381 PHE A O 1
ATOM 2967 N N . ARG A 1 382 ? -21.032 -9.045 31.494 1.00 23.86 382 ARG A N 1
ATOM 2968 C CA . ARG A 1 382 ? -22.007 -9.682 32.398 1.00 23.86 382 ARG A CA 1
ATOM 2969 C C . ARG A 1 382 ? -23.338 -9.911 31.671 1.00 23.86 382 ARG A C 1
ATOM 2971 O O . ARG A 1 382 ? -24.344 -9.276 31.979 1.00 23.86 382 ARG A O 1
ATOM 2978 N N . ALA A 1 383 ? -23.357 -10.856 30.735 1.00 23.50 383 ALA A N 1
ATOM 2979 C CA . ALA A 1 383 ? -24.608 -11.395 30.214 1.00 23.50 383 ALA A CA 1
ATOM 2980 C C . ALA A 1 383 ? -25.293 -12.239 31.306 1.00 23.50 383 ALA A C 1
ATOM 2982 O O . ALA A 1 383 ? -24.885 -13.365 31.588 1.00 23.50 383 ALA A O 1
ATOM 2983 N N . ARG A 1 384 ? -26.339 -11.699 31.944 1.00 21.64 384 ARG A N 1
ATOM 2984 C CA . ARG A 1 384 ? -27.275 -12.516 32.730 1.00 21.64 384 ARG A CA 1
ATOM 2985 C C . ARG A 1 384 ? -28.162 -13.288 31.756 1.00 21.64 384 ARG A C 1
ATOM 2987 O O . ARG A 1 384 ? -29.090 -12.707 31.199 1.00 21.64 384 ARG A O 1
ATOM 2994 N N . LEU A 1 385 ? -27.916 -14.587 31.594 1.00 21.88 385 LEU A N 1
ATOM 2995 C CA . LEU A 1 385 ? -28.943 -15.485 31.070 1.00 21.88 385 LEU A CA 1
ATOM 2996 C C . LEU A 1 385 ? -30.110 -15.520 32.062 1.00 21.88 385 LEU A C 1
ATOM 2998 O O . LEU A 1 385 ? -29.958 -15.967 33.197 1.00 21.88 385 LEU A O 1
ATOM 3002 N N . VAL A 1 386 ? -31.268 -15.034 31.621 1.00 21.67 386 VAL A N 1
ATOM 3003 C CA . VAL A 1 386 ? -32.552 -15.282 32.279 1.00 21.67 386 VAL A CA 1
ATOM 3004 C C . VAL A 1 386 ? -33.127 -16.540 31.642 1.00 21.67 386 VAL A C 1
ATOM 3006 O O . VAL A 1 386 ? -33.637 -16.496 30.526 1.00 21.67 386 VAL A O 1
ATOM 3009 N N . THR A 1 387 ? -33.007 -17.672 32.329 1.00 22.50 387 THR A N 1
ATOM 3010 C CA . THR A 1 387 ? -33.709 -18.904 31.958 1.00 22.50 387 THR A CA 1
ATOM 3011 C C . THR A 1 387 ? -35.119 -18.902 32.560 1.00 22.50 387 THR A C 1
ATOM 3013 O O . THR A 1 387 ? -35.287 -18.489 33.712 1.00 22.50 387 THR A O 1
ATOM 3016 N N . PRO A 1 388 ? -36.152 -19.347 31.822 1.00 22.59 388 PRO A N 1
ATOM 3017 C CA . PRO A 1 388 ? -37.482 -19.521 32.390 1.00 22.59 388 PRO A CA 1
ATOM 3018 C C . PRO A 1 388 ? -37.493 -20.705 33.366 1.00 22.59 388 PRO A C 1
ATOM 3020 O O . PRO A 1 388 ? -36.835 -21.722 33.148 1.00 22.59 388 PRO A O 1
ATOM 3023 N N . VAL A 1 389 ? -38.249 -20.562 34.454 1.00 24.45 389 VAL A N 1
ATOM 3024 C CA . VAL A 1 389 ? -38.371 -21.582 35.501 1.00 24.45 389 VAL A CA 1
ATOM 3025 C C . VAL A 1 389 ? -39.319 -22.692 35.050 1.00 24.45 389 VAL A C 1
ATOM 3027 O O . VAL A 1 389 ? -40.508 -22.446 34.859 1.00 24.45 389 VAL A O 1
ATOM 3030 N N . THR A 1 390 ? -38.822 -23.926 34.992 1.00 24.84 390 THR A N 1
ATOM 3031 C CA . THR A 1 390 ? -39.644 -25.141 35.073 1.00 24.84 390 THR A CA 1
ATOM 3032 C C . THR A 1 390 ? -39.091 -26.074 36.152 1.00 24.84 390 THR A C 1
ATOM 3034 O O . THR A 1 390 ? -37.886 -26.235 36.329 1.00 24.84 390 THR A O 1
ATOM 3037 N N . THR A 1 391 ? -39.999 -26.624 36.953 1.00 26.27 391 THR A N 1
ATOM 3038 C CA . THR A 1 391 ? -39.729 -27.362 38.195 1.00 26.27 391 THR A CA 1
ATOM 3039 C C . THR A 1 391 ? -39.374 -28.831 37.945 1.00 26.27 391 THR A C 1
ATOM 3041 O O . THR A 1 391 ? -40.115 -29.498 37.227 1.00 26.27 391 THR A O 1
ATOM 3044 N N . GLY A 1 392 ? -38.342 -29.380 38.606 1.00 24.20 392 GLY A N 1
ATOM 3045 C CA . GLY A 1 392 ? -38.059 -30.826 38.522 1.00 24.20 392 GLY A CA 1
ATOM 3046 C C . GLY A 1 392 ? -36.744 -31.328 39.143 1.00 24.20 392 GLY A C 1
ATOM 3047 O O . GLY A 1 392 ? -35.844 -31.697 38.409 1.00 24.20 392 GLY A O 1
ATOM 3048 N N . ASN A 1 393 ? -36.667 -31.346 40.479 1.00 24.73 393 ASN A N 1
ATOM 3049 C CA . ASN A 1 393 ? -35.828 -32.173 41.376 1.00 24.73 393 ASN A CA 1
ATOM 3050 C C . ASN A 1 393 ? -34.462 -32.800 40.955 1.00 24.73 393 ASN A C 1
ATOM 3052 O O . ASN A 1 393 ? -34.363 -33.589 40.025 1.00 24.73 393 ASN A O 1
ATOM 3056 N N . GLN A 1 394 ? -33.513 -32.650 41.899 1.00 25.78 394 GLN A N 1
ATOM 3057 C CA . GLN A 1 394 ? -32.261 -33.402 42.158 1.00 25.78 394 GLN A CA 1
ATOM 3058 C C . GLN A 1 394 ? -30.971 -33.012 41.396 1.00 25.78 394 GLN A C 1
ATOM 3060 O O . GLN A 1 394 ? -30.719 -33.405 40.262 1.00 25.78 394 GLN A O 1
ATOM 3065 N N . GLU A 1 395 ? -30.085 -32.308 42.120 1.00 24.45 395 GLU A N 1
ATOM 3066 C CA . GLU A 1 395 ? -28.647 -32.190 41.821 1.00 24.45 395 GLU A CA 1
ATOM 3067 C C . GLU A 1 395 ? -27.912 -33.537 42.012 1.00 24.45 395 GLU A C 1
ATOM 3069 O O . GLU A 1 395 ? -28.342 -34.381 42.802 1.00 24.45 395 GLU A O 1
ATOM 3074 N N . PRO A 1 396 ? -26.717 -33.691 41.413 1.00 26.53 396 PRO A N 1
ATOM 3075 C CA . PRO A 1 396 ? -25.532 -33.465 42.250 1.00 26.53 396 PRO A CA 1
ATOM 3076 C C . PRO A 1 396 ? -24.610 -32.355 41.718 1.00 26.53 396 PRO A C 1
ATOM 3078 O O . PRO A 1 396 ? -24.373 -32.224 40.516 1.00 26.53 396 PRO A O 1
ATOM 3081 N N . ARG A 1 397 ? -24.058 -31.575 42.657 1.00 33.28 397 ARG A N 1
ATOM 3082 C CA . ARG A 1 397 ? -23.167 -30.424 42.429 1.00 33.28 397 ARG A CA 1
ATOM 3083 C C . ARG A 1 397 ? -22.065 -30.708 41.399 1.00 33.28 397 ARG A C 1
ATOM 3085 O O . ARG A 1 397 ? -21.272 -31.633 41.575 1.00 33.28 397 ARG A O 1
ATOM 3092 N N . ARG A 1 398 ? -21.934 -29.838 40.391 1.00 27.06 398 ARG A N 1
ATOM 3093 C CA . ARG A 1 398 ? -20.775 -29.771 39.481 1.00 27.06 398 ARG A CA 1
ATOM 3094 C C . ARG A 1 398 ? -20.162 -28.368 39.510 1.00 27.06 398 ARG A C 1
ATOM 3096 O O . ARG A 1 398 ? -20.883 -27.378 39.457 1.00 27.06 398 ARG A O 1
ATOM 3103 N N . ASP A 1 399 ? -18.834 -28.295 39.618 1.00 26.64 399 ASP A N 1
ATOM 3104 C CA . ASP A 1 399 ? -18.075 -27.038 39.712 1.00 26.64 399 ASP A CA 1
ATOM 3105 C C . ASP A 1 399 ? -18.138 -26.243 38.385 1.00 26.64 399 ASP A C 1
ATOM 3107 O O . ASP A 1 399 ? -17.709 -26.770 37.348 1.00 26.64 399 ASP A O 1
ATOM 3111 N N . PRO A 1 400 ? -18.593 -24.970 38.387 1.00 27.12 400 PRO A N 1
ATOM 3112 C CA . PRO A 1 400 ? -18.608 -24.115 37.197 1.00 27.12 400 PRO A CA 1
ATOM 3113 C C . PRO A 1 400 ? -17.236 -23.924 36.527 1.00 27.12 400 PRO A C 1
ATOM 3115 O O . PRO A 1 400 ? -17.174 -23.586 35.345 1.00 27.12 400 PRO A O 1
ATOM 3118 N N . ARG A 1 401 ? -16.122 -24.166 37.235 1.00 28.72 401 ARG A N 1
ATOM 3119 C CA . ARG A 1 401 ? -14.765 -24.075 36.666 1.00 28.72 401 ARG A CA 1
ATOM 3120 C C . ARG A 1 401 ? -14.401 -25.218 35.713 1.00 28.72 401 ARG A C 1
ATOM 3122 O O . ARG A 1 401 ? -13.432 -25.075 34.970 1.00 28.72 401 ARG A O 1
ATOM 3129 N N . CYS A 1 402 ? -15.157 -26.319 35.687 1.00 27.27 402 CYS A N 1
ATOM 3130 C CA . CYS A 1 402 ? -14.869 -27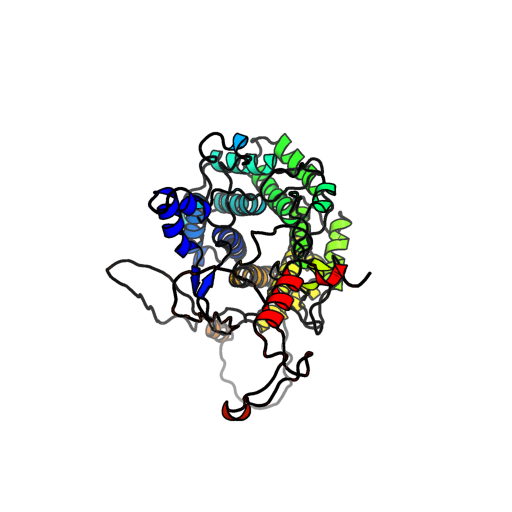.444 34.789 1.00 27.27 402 CYS A CA 1
ATOM 3131 C C . CYS A 1 402 ? -15.461 -27.292 33.378 1.00 27.27 402 CYS A C 1
ATOM 3133 O O . CYS A 1 402 ? -14.837 -27.751 32.424 1.00 27.27 402 CYS A O 1
ATOM 3135 N N . GLN A 1 403 ? -16.606 -26.621 33.195 1.00 26.36 403 GLN A N 1
ATOM 3136 C CA . GLN A 1 403 ? -17.178 -26.458 31.846 1.00 26.36 403 GLN A CA 1
ATOM 3137 C C . GLN A 1 403 ? -16.430 -25.423 30.996 1.00 26.36 403 GLN A C 1
ATOM 3139 O O . GLN A 1 403 ? -16.262 -25.641 29.800 1.00 26.36 403 GLN A O 1
ATOM 3144 N N . LEU A 1 404 ? -15.867 -24.368 31.599 1.00 27.55 404 LEU A N 1
ATOM 3145 C CA . LEU A 1 404 ? -15.075 -23.374 30.857 1.00 27.55 404 LEU A CA 1
ATOM 3146 C C . LEU A 1 404 ? -13.693 -23.889 30.398 1.00 27.55 404 LEU A C 1
ATOM 3148 O O . LEU A 1 404 ? -13.020 -23.225 29.616 1.00 27.55 404 LEU A O 1
ATOM 3152 N N . ARG A 1 405 ? -13.263 -25.069 30.871 1.00 26.11 405 ARG A N 1
ATOM 3153 C CA . ARG A 1 405 ? -12.063 -25.768 30.379 1.00 26.11 405 ARG A CA 1
ATOM 3154 C C . ARG A 1 405 ? -12.359 -26.794 29.284 1.00 26.11 405 ARG A C 1
ATOM 3156 O O . ARG A 1 405 ? -11.426 -27.198 28.603 1.00 26.11 405 ARG A O 1
ATOM 3163 N N . LEU A 1 406 ? -13.616 -27.197 29.082 1.00 25.88 406 LEU A N 1
ATOM 3164 C CA . LEU A 1 406 ? -13.953 -28.245 28.112 1.00 25.88 406 LEU A CA 1
ATOM 3165 C C . LEU A 1 406 ? -13.934 -27.750 26.656 1.00 25.88 406 LEU A C 1
ATOM 3167 O O . LEU A 1 406 ? -13.569 -28.512 25.770 1.00 25.88 406 LEU A O 1
ATOM 3171 N N . SER A 1 407 ? -14.243 -26.473 26.411 1.00 25.61 407 SER A N 1
ATOM 3172 C CA . SER A 1 407 ? -14.183 -25.864 25.068 1.00 25.61 407 SER A CA 1
ATOM 3173 C C . SER A 1 407 ? -12.782 -25.403 24.644 1.00 25.61 407 SER A C 1
ATOM 3175 O O . SER A 1 407 ? -12.602 -25.021 23.496 1.00 25.61 407 SER A O 1
ATOM 3177 N N . LEU A 1 408 ? -11.798 -25.412 25.553 1.00 26.20 408 LEU A N 1
ATOM 3178 C CA . LEU A 1 408 ? -10.418 -24.969 25.288 1.00 26.20 408 LEU A CA 1
ATOM 3179 C C . LEU A 1 408 ? -9.395 -26.118 25.272 1.00 26.20 408 LEU A C 1
ATOM 3181 O O . LEU A 1 408 ? -8.208 -25.873 25.076 1.00 26.20 408 LEU A O 1
ATOM 3185 N N . LEU A 1 409 ? -9.841 -27.355 25.522 1.00 22.88 409 LEU A N 1
ATOM 3186 C CA . LEU A 1 409 ? -8.973 -28.529 25.657 1.00 22.88 409 LEU A CA 1
ATOM 3187 C C . LEU A 1 409 ? -9.347 -29.690 24.721 1.00 22.88 409 LEU A C 1
ATOM 3189 O O . LEU A 1 409 ? -8.856 -30.800 24.912 1.00 22.88 409 LEU A O 1
ATOM 3193 N N . VAL A 1 410 ? -10.137 -29.439 23.667 1.00 24.88 410 VAL A N 1
ATOM 3194 C CA . VAL A 1 410 ? -10.153 -30.304 22.465 1.00 24.88 410 VAL A CA 1
ATOM 3195 C C . VAL A 1 410 ? -8.904 -29.975 21.639 1.00 24.88 410 VAL A C 1
ATOM 3197 O O . VAL A 1 410 ? -8.929 -29.425 20.544 1.00 24.88 410 VAL A O 1
ATOM 3200 N N . PHE A 1 411 ? -7.780 -30.236 22.294 1.00 22.22 411 PHE A N 1
ATOM 3201 C CA . PHE A 1 411 ? -6.420 -29.999 21.863 1.00 22.22 411 PHE A CA 1
ATOM 3202 C C . PHE A 1 411 ? -5.997 -31.165 20.960 1.00 22.22 411 PHE A C 1
ATOM 3204 O O . PHE A 1 411 ? -6.129 -32.322 21.347 1.00 22.22 411 PHE A O 1
ATOM 3211 N N . LEU A 1 412 ? -5.424 -30.831 19.805 1.00 25.36 412 LEU A N 1
ATOM 3212 C CA . LEU A 1 412 ? -4.185 -31.433 19.300 1.00 25.36 412 LEU A CA 1
ATOM 3213 C C . LEU A 1 412 ? -4.024 -32.964 19.403 1.00 25.36 412 LEU A C 1
ATOM 3215 O O . LEU A 1 412 ? -3.492 -33.474 20.387 1.00 25.36 412 LEU A O 1
ATOM 3219 N N . LEU A 1 413 ? -4.296 -33.661 18.292 1.00 20.70 413 LEU A N 1
ATOM 3220 C CA . LEU A 1 413 ? -3.603 -34.905 17.923 1.00 20.70 413 LEU A CA 1
ATOM 3221 C C . LEU A 1 413 ? -3.699 -35.169 16.404 1.00 20.70 413 LEU A C 1
ATOM 3223 O O . LEU A 1 413 ? -4.696 -35.706 15.946 1.00 20.70 413 LEU A O 1
ATOM 3227 N N . THR A 1 414 ? -2.611 -34.849 15.680 1.00 22.02 414 THR A N 1
ATOM 3228 C CA . THR A 1 414 ? -2.148 -35.504 14.424 1.00 22.02 414 THR A CA 1
ATOM 3229 C C . THR A 1 414 ? -3.075 -35.366 13.188 1.00 22.02 414 THR A C 1
ATOM 3231 O O . THR A 1 414 ? -4.248 -35.693 13.224 1.00 22.02 414 THR A O 1
ATOM 3234 N N . ILE A 1 415 ? -2.617 -34.874 12.029 1.00 21.03 415 ILE A N 1
ATOM 3235 C CA . ILE A 1 415 ? -1.665 -35.546 11.120 1.00 21.03 415 ILE A CA 1
ATOM 3236 C C . ILE A 1 415 ? -0.624 -34.571 10.546 1.00 21.03 415 ILE A C 1
ATOM 3238 O O . ILE A 1 415 ? -0.955 -33.517 10.013 1.00 21.03 415 ILE A O 1
ATOM 3242 N N . HIS A 1 416 ? 0.651 -34.968 10.594 1.00 23.48 416 HIS A N 1
ATOM 3243 C CA . HIS A 1 416 ? 1.690 -34.439 9.707 1.00 23.48 416 HIS A CA 1
ATOM 3244 C C . HIS A 1 416 ? 1.698 -35.237 8.400 1.00 23.48 416 HIS A C 1
ATOM 3246 O O . HIS A 1 416 ? 1.832 -36.459 8.436 1.00 23.48 416 HIS A O 1
ATOM 3252 N N . LEU A 1 417 ? 1.660 -34.549 7.259 1.00 21.30 417 LEU A N 1
ATOM 3253 C CA . LEU A 1 417 ? 1.995 -35.119 5.954 1.00 21.30 417 LEU A CA 1
ATOM 3254 C C . LEU A 1 417 ? 3.170 -34.340 5.352 1.00 21.30 417 LEU A C 1
ATOM 3256 O O . LEU A 1 417 ? 3.010 -33.370 4.617 1.00 21.30 417 LEU A O 1
ATOM 3260 N N . LEU A 1 418 ? 4.377 -34.777 5.711 1.00 24.11 418 LEU A N 1
ATOM 3261 C CA . LEU A 1 418 ? 5.616 -34.377 5.051 1.00 24.11 418 LEU A CA 1
ATOM 3262 C C . LEU A 1 418 ? 5.705 -35.101 3.703 1.00 24.11 418 LEU A C 1
ATOM 3264 O O . LEU A 1 418 ? 6.060 -36.277 3.653 1.00 24.11 418 LEU A O 1
ATOM 3268 N N . VAL A 1 419 ? 5.415 -34.397 2.609 1.00 23.25 419 VAL A N 1
ATOM 3269 C CA . VAL A 1 419 ? 5.760 -34.872 1.262 1.00 23.25 419 VAL A CA 1
ATOM 3270 C C . VAL A 1 419 ? 7.209 -34.493 0.984 1.00 23.25 419 VAL A C 1
ATOM 3272 O O . VAL A 1 419 ? 7.526 -33.378 0.572 1.00 23.25 419 VAL A O 1
ATOM 3275 N N . THR A 1 420 ? 8.104 -35.439 1.242 1.00 24.58 420 THR A N 1
ATOM 3276 C CA . THR A 1 420 ? 9.500 -35.380 0.808 1.00 24.58 420 THR A CA 1
ATOM 3277 C C . THR A 1 420 ? 9.639 -36.026 -0.565 1.00 24.58 420 THR A C 1
ATOM 3279 O O . THR A 1 420 ? 9.268 -37.188 -0.728 1.00 24.58 420 THR A O 1
ATOM 3282 N N . PHE A 1 421 ? 10.253 -35.325 -1.518 1.00 24.56 421 PHE A N 1
ATOM 3283 C CA . PHE A 1 421 ? 10.827 -35.944 -2.711 1.00 24.56 421 PHE A CA 1
ATOM 3284 C C . PHE A 1 421 ? 12.325 -35.615 -2.727 1.00 24.56 421 PHE A C 1
ATOM 3286 O O . PHE A 1 421 ? 12.707 -34.452 -2.602 1.00 24.56 421 PHE A O 1
ATOM 3293 N N . ASP A 1 422 ? 13.165 -36.648 -2.781 1.00 23.28 422 ASP A N 1
ATOM 3294 C CA . ASP A 1 422 ? 14.632 -36.548 -2.863 1.00 23.28 422 ASP A CA 1
ATOM 3295 C C . ASP A 1 422 ? 15.313 -35.647 -1.800 1.00 23.28 422 ASP 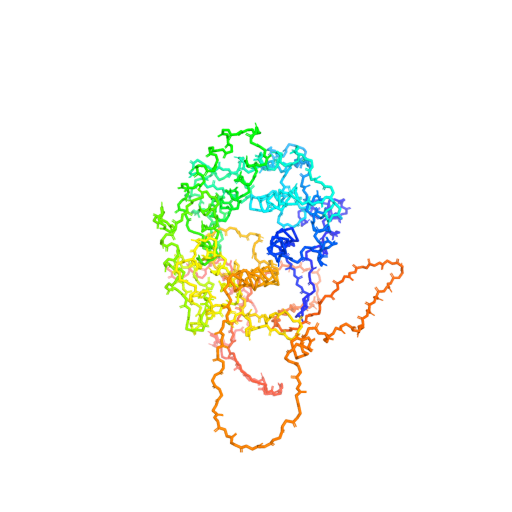A C 1
ATOM 3297 O O . ASP A 1 422 ? 16.232 -34.869 -2.062 1.00 23.28 422 ASP A O 1
ATOM 3301 N N . GLY A 1 423 ? 14.845 -35.746 -0.549 1.00 25.05 423 GLY A N 1
ATOM 3302 C CA . GLY A 1 423 ? 15.524 -35.168 0.619 1.00 25.05 423 GLY A CA 1
ATOM 3303 C C . GLY A 1 423 ? 15.437 -33.645 0.777 1.00 25.05 423 GLY A C 1
ATOM 3304 O O . GLY A 1 423 ? 16.138 -33.091 1.624 1.00 25.05 423 GLY A O 1
ATOM 3305 N N . ARG A 1 424 ? 14.584 -32.950 0.010 1.00 24.56 424 ARG A N 1
ATOM 3306 C CA . ARG A 1 424 ? 14.333 -31.503 0.165 1.00 24.56 424 ARG A CA 1
ATOM 3307 C C . ARG A 1 424 ? 12.881 -31.224 0.559 1.00 24.56 424 ARG A C 1
ATOM 3309 O O . ARG A 1 424 ? 11.956 -31.847 0.047 1.00 24.56 424 ARG A O 1
ATOM 3316 N N . VAL A 1 425 ? 12.686 -30.266 1.467 1.00 27.14 425 VAL A N 1
ATOM 3317 C CA . VAL A 1 425 ? 11.365 -29.729 1.839 1.00 27.14 425 VAL A CA 1
ATOM 3318 C C . VAL A 1 425 ? 10.989 -28.652 0.821 1.00 27.14 425 VAL A C 1
ATOM 3320 O O . VAL A 1 425 ? 11.759 -27.711 0.644 1.00 27.14 425 VAL A O 1
ATOM 3323 N N . ILE A 1 426 ? 9.848 -28.799 0.135 1.00 22.86 426 ILE A N 1
ATOM 3324 C CA . ILE A 1 426 ? 9.516 -27.965 -1.039 1.00 22.86 426 ILE A CA 1
ATOM 3325 C C . ILE A 1 426 ? 8.349 -26.985 -0.808 1.00 22.86 426 ILE A C 1
ATOM 3327 O O . ILE A 1 426 ? 8.415 -25.878 -1.332 1.00 22.86 426 ILE A O 1
ATOM 3331 N N . ALA A 1 427 ? 7.323 -27.312 -0.010 1.00 22.52 427 ALA A N 1
ATOM 3332 C CA . ALA A 1 427 ? 6.241 -26.367 0.315 1.00 22.52 427 ALA A CA 1
ATOM 3333 C C . ALA A 1 427 ? 5.448 -26.758 1.576 1.00 22.52 427 ALA A C 1
ATOM 3335 O O . ALA A 1 427 ? 5.370 -27.934 1.927 1.00 22.52 427 ALA A O 1
ATOM 3336 N N . SER A 1 428 ? 4.788 -25.775 2.200 1.00 21.39 428 SER A N 1
ATOM 3337 C CA . SER A 1 428 ? 3.599 -25.991 3.036 1.00 21.39 428 SER A CA 1
ATOM 3338 C C . SER A 1 428 ? 2.368 -25.539 2.251 1.00 21.39 428 SER A C 1
ATOM 3340 O O . SER A 1 428 ? 2.244 -24.351 1.956 1.00 21.39 428 SER A O 1
ATOM 3342 N N . VAL A 1 429 ? 1.478 -26.468 1.911 1.00 22.08 429 VAL A N 1
ATOM 3343 C CA . VAL A 1 429 ? 0.239 -26.193 1.169 1.00 22.08 429 VAL A CA 1
ATOM 3344 C C . VAL A 1 429 ? -0.937 -26.231 2.144 1.00 22.08 429 VAL A C 1
ATOM 3346 O O . VAL A 1 429 ? -1.098 -27.219 2.857 1.00 22.08 429 VAL A O 1
ATOM 3349 N N . PHE A 1 430 ? -1.757 -25.181 2.155 1.00 24.27 430 PHE A N 1
ATOM 3350 C CA . PHE A 1 430 ? -3.117 -25.227 2.702 1.00 24.27 430 PHE A CA 1
ATOM 3351 C C . PHE A 1 430 ? -4.096 -25.416 1.533 1.00 24.27 430 PHE A C 1
ATOM 3353 O O . PHE A 1 430 ? -3.869 -24.875 0.452 1.00 24.27 430 PHE A O 1
ATOM 3360 N N . GLY A 1 431 ? -5.102 -26.277 1.712 1.00 22.19 431 GLY A N 1
ATOM 3361 C CA . GLY A 1 431 ? -5.928 -26.798 0.615 1.00 22.19 431 GLY A CA 1
ATOM 3362 C C . GLY A 1 431 ? -6.969 -25.806 0.087 1.00 22.19 431 GLY A C 1
ATOM 3363 O O . GLY A 1 431 ? -7.512 -25.023 0.857 1.00 22.19 431 GLY A O 1
ATOM 3364 N N . GLY A 1 432 ? -7.265 -25.878 -1.217 1.00 22.62 432 GLY A N 1
ATOM 3365 C CA . GLY A 1 432 ? -8.251 -25.032 -1.906 1.00 22.62 432 GLY A CA 1
ATOM 3366 C C . GLY A 1 432 ? -9.359 -25.831 -2.608 1.00 22.62 432 GLY A C 1
ATOM 3367 O O . GLY A 1 432 ? -9.121 -26.950 -3.069 1.00 22.62 432 GLY A O 1
ATOM 3368 N N . ILE A 1 433 ? -10.566 -25.244 -2.656 1.00 21.52 433 ILE A N 1
ATOM 3369 C CA . ILE A 1 433 ? -11.835 -25.744 -3.234 1.00 21.52 433 ILE A CA 1
ATOM 3370 C C . ILE A 1 433 ? -12.739 -24.507 -3.497 1.00 21.52 433 ILE A C 1
ATOM 3372 O O . ILE A 1 433 ? -12.932 -23.734 -2.564 1.00 21.52 433 ILE A O 1
ATOM 3376 N N . VAL A 1 434 ? -13.401 -24.255 -4.641 1.00 25.17 434 VAL A N 1
ATOM 3377 C CA . VAL A 1 434 ? -13.260 -24.697 -6.053 1.00 25.17 434 VAL A CA 1
ATOM 3378 C C . VAL A 1 434 ? -14.170 -23.793 -6.944 1.00 25.17 434 VAL A C 1
ATOM 3380 O O . VAL A 1 434 ? -15.012 -23.089 -6.394 1.00 25.17 434 VAL A O 1
ATOM 3383 N N . LEU A 1 435 ? -14.071 -23.882 -8.287 1.00 21.67 435 LEU A N 1
ATOM 3384 C CA . LEU A 1 435 ? -14.831 -23.163 -9.357 1.00 21.67 435 LEU A CA 1
ATOM 3385 C C . LEU A 1 435 ? -14.334 -21.739 -9.731 1.00 21.67 435 LEU A C 1
ATOM 3387 O O . LEU A 1 435 ? -14.164 -20.889 -8.869 1.00 21.67 435 LEU A O 1
ATOM 3391 N N . GLY A 1 436 ? -14.163 -21.377 -11.015 1.00 21.12 436 GLY A N 1
ATOM 3392 C CA . GLY A 1 436 ? -14.377 -22.159 -12.247 1.00 21.12 436 GLY A CA 1
ATOM 3393 C C . GLY A 1 436 ? -14.921 -21.357 -13.437 1.00 21.12 436 GLY A C 1
ATOM 3394 O O . GLY A 1 436 ? -16.136 -21.340 -13.616 1.00 21.12 436 GLY A O 1
ATOM 3395 N N . ILE A 1 437 ? -14.069 -20.767 -14.293 1.00 22.00 437 ILE A N 1
ATOM 3396 C CA . ILE A 1 437 ? -14.479 -20.260 -15.627 1.00 22.00 437 ILE A CA 1
ATOM 3397 C C . ILE A 1 437 ? -13.469 -20.690 -16.706 1.00 22.00 437 ILE A C 1
ATOM 3399 O O . ILE A 1 437 ? -12.268 -20.470 -16.574 1.00 22.00 437 ILE A O 1
ATOM 3403 N N . HIS A 1 438 ? -13.969 -21.298 -17.787 1.00 20.38 438 HIS A N 1
ATOM 3404 C CA . HIS A 1 438 ? -13.172 -21.820 -18.903 1.00 20.38 438 HIS A CA 1
ATOM 3405 C C . HIS A 1 438 ? -12.914 -20.778 -20.003 1.00 20.38 438 HIS A C 1
ATOM 3407 O O . HIS A 1 438 ? -13.806 -20.012 -20.356 1.00 20.38 438 HIS A O 1
ATOM 3413 N N . ILE A 1 439 ? -11.748 -20.871 -20.653 1.00 23.69 439 ILE A N 1
ATOM 3414 C CA . ILE A 1 439 ? -11.505 -20.338 -22.004 1.00 23.69 439 ILE A CA 1
ATOM 3415 C C . ILE A 1 439 ? -10.905 -21.470 -22.848 1.00 23.69 439 ILE A C 1
ATOM 3417 O O . ILE A 1 439 ? -9.932 -22.102 -22.439 1.00 23.69 439 ILE A O 1
ATOM 3421 N N . TRP A 1 440 ? -11.495 -21.745 -24.013 1.00 20.02 440 TRP A N 1
ATOM 3422 C CA . TRP A 1 440 ? -10.971 -22.700 -24.995 1.00 20.02 440 TRP A CA 1
ATOM 3423 C C . TRP A 1 440 ? -10.186 -21.965 -26.084 1.00 20.02 440 TRP A C 1
ATOM 3425 O O . TRP A 1 440 ? -10.663 -20.973 -26.626 1.00 20.02 440 TRP A O 1
ATOM 3435 N N . PHE A 1 441 ? -9.034 -22.514 -26.473 1.00 23.58 441 PHE A N 1
ATOM 3436 C CA . PHE A 1 441 ? -8.363 -22.171 -27.727 1.00 23.58 441 PHE A CA 1
ATOM 3437 C C . PHE A 1 441 ? -8.467 -23.360 -28.682 1.00 23.58 441 PHE A C 1
ATOM 3439 O O . PHE A 1 441 ? -7.927 -24.430 -28.401 1.00 23.58 441 PHE A O 1
ATOM 3446 N N . TYR A 1 442 ? -9.140 -23.176 -29.818 1.00 20.88 442 TYR A N 1
ATOM 3447 C CA . TYR A 1 442 ? -9.082 -24.137 -30.917 1.00 20.88 442 TYR A CA 1
ATOM 3448 C C . TYR A 1 442 ? -7.841 -23.863 -31.770 1.00 20.88 442 TYR A C 1
ATOM 3450 O O . TYR A 1 442 ? -7.631 -22.746 -32.234 1.00 20.88 442 TYR A O 1
ATOM 3458 N N . SER A 1 443 ? -7.036 -24.898 -32.008 1.00 24.84 443 SER A N 1
ATOM 3459 C CA . SER A 1 443 ? -6.014 -24.893 -33.054 1.00 24.84 443 SER A CA 1
ATOM 3460 C C . SER A 1 443 ? -6.522 -25.760 -34.198 1.00 24.84 443 SER A C 1
ATOM 3462 O O . SER A 1 443 ? -6.523 -26.987 -34.097 1.00 24.84 443 SER A O 1
ATOM 3464 N N . GLN A 1 444 ? -6.988 -25.124 -35.271 1.00 23.48 444 GLN A N 1
ATOM 3465 C CA . GLN A 1 444 ? -7.264 -25.821 -36.521 1.00 23.48 444 GLN A CA 1
ATOM 3466 C C . GLN A 1 444 ? -5.957 -25.928 -37.307 1.00 23.48 444 GLN A C 1
ATOM 3468 O O . GLN A 1 444 ? -5.225 -24.950 -37.462 1.00 23.48 444 GLN A O 1
ATOM 3473 N N . LYS A 1 445 ? -5.623 -27.148 -37.727 1.00 24.47 445 LYS A N 1
ATOM 3474 C CA . LYS A 1 445 ? -4.333 -27.483 -38.325 1.00 24.47 445 LYS A CA 1
ATOM 3475 C C . LYS A 1 445 ? -4.537 -27.832 -39.793 1.00 24.47 445 LYS A C 1
ATOM 3477 O O . LYS A 1 445 ? -4.612 -29.010 -40.130 1.00 24.47 445 LYS A O 1
ATOM 3482 N N . ASP A 1 446 ? -4.619 -26.814 -40.641 1.00 25.66 446 ASP A N 1
ATOM 3483 C CA . ASP A 1 446 ? -4.683 -27.037 -42.082 1.00 25.66 446 ASP A CA 1
ATOM 3484 C C . ASP A 1 446 ? -3.292 -27.335 -42.647 1.00 25.66 446 ASP A C 1
ATOM 3486 O O . ASP A 1 446 ? -2.291 -26.674 -42.350 1.00 25.66 446 ASP A O 1
ATOM 3490 N N . CYS A 1 447 ? -3.233 -28.393 -43.448 1.00 33.75 447 CYS A N 1
ATOM 3491 C CA . CYS A 1 447 ? -2.045 -28.776 -44.183 1.00 33.75 447 CYS A CA 1
ATOM 3492 C C . CYS A 1 447 ? -1.936 -27.917 -45.444 1.00 33.75 447 CYS A C 1
ATOM 3494 O O . CYS A 1 447 ? -2.531 -28.282 -46.448 1.00 33.75 447 CYS A O 1
ATOM 3496 N N . ASP A 1 448 ? -1.175 -26.816 -45.389 1.00 28.47 448 ASP A N 1
ATOM 3497 C CA . ASP A 1 448 ? -0.153 -26.523 -46.408 1.00 28.47 448 ASP A CA 1
ATOM 3498 C C . ASP A 1 448 ? 0.707 -25.275 -46.114 1.00 28.47 448 ASP A C 1
ATOM 3500 O O . ASP A 1 448 ? 0.227 -24.162 -45.906 1.00 28.47 448 ASP A O 1
ATOM 3504 N N . GLY A 1 449 ? 2.027 -25.456 -46.220 1.00 33.91 449 GLY A N 1
ATOM 3505 C CA . GLY A 1 449 ? 2.954 -24.432 -46.721 1.00 33.91 449 GLY A CA 1
ATOM 3506 C C . GLY A 1 449 ? 3.344 -23.261 -45.811 1.00 33.91 449 GLY A C 1
ATOM 3507 O O . GLY A 1 449 ? 4.509 -23.169 -45.436 1.00 33.91 449 GLY A O 1
ATOM 3508 N N . ASN A 1 450 ? 2.431 -22.325 -45.531 1.00 27.73 450 ASN A N 1
ATOM 3509 C CA . ASN A 1 450 ? 2.766 -20.987 -45.013 1.00 27.73 450 ASN A CA 1
ATOM 3510 C C . ASN A 1 450 ? 1.765 -20.492 -43.957 1.00 27.73 450 ASN A C 1
ATOM 3512 O O . ASN A 1 450 ? 0.646 -20.101 -44.278 1.00 27.73 450 ASN A O 1
ATOM 3516 N N . GLY A 1 451 ? 2.192 -20.444 -42.693 1.00 27.12 451 GLY A N 1
ATOM 3517 C CA . GLY A 1 451 ? 1.370 -19.946 -41.588 1.00 27.12 451 GLY A CA 1
ATOM 3518 C C . GLY A 1 451 ? 1.480 -18.432 -41.385 1.00 27.12 451 GLY A C 1
ATOM 3519 O O . GLY A 1 451 ? 2.506 -17.948 -40.910 1.00 27.12 451 GLY A O 1
ATOM 3520 N N . HIS A 1 452 ? 0.398 -17.698 -41.650 1.00 24.30 452 HIS A N 1
ATOM 3521 C CA . HIS A 1 452 ? 0.203 -16.346 -41.122 1.00 24.30 452 HIS A CA 1
ATOM 3522 C C . HIS A 1 452 ? -0.544 -16.413 -39.781 1.00 24.30 452 HIS A C 1
ATOM 3524 O O . HIS A 1 452 ? -1.637 -16.965 -39.703 1.00 24.30 452 HIS A O 1
ATOM 3530 N N . PHE A 1 453 ? 0.029 -15.828 -38.726 1.00 26.30 453 PHE A N 1
ATOM 3531 C CA . PHE A 1 453 ? -0.651 -15.666 -37.438 1.00 26.30 453 PHE A CA 1
ATOM 3532 C C . PHE A 1 453 ? -1.430 -14.345 -37.406 1.00 26.30 453 PHE A C 1
ATOM 3534 O O . PHE A 1 453 ? -0.833 -13.276 -37.299 1.00 26.30 453 PHE A O 1
ATOM 3541 N N . THR A 1 454 ? -2.759 -14.424 -37.418 1.00 22.86 454 THR A N 1
ATOM 3542 C CA . THR A 1 454 ? -3.655 -13.315 -37.055 1.00 22.86 454 THR A CA 1
ATOM 3543 C C . THR A 1 454 ? -4.437 -13.695 -35.803 1.00 22.86 454 THR A C 1
ATOM 3545 O O . THR A 1 454 ? -5.394 -14.463 -35.870 1.00 22.86 454 THR A O 1
ATOM 3548 N N . GLY A 1 455 ? -4.012 -13.180 -34.648 1.00 23.53 455 GLY A N 1
ATOM 3549 C CA . GLY A 1 455 ? -4.728 -13.346 -33.384 1.00 23.53 455 GLY A CA 1
ATOM 3550 C C . GLY A 1 455 ? -5.740 -12.222 -33.180 1.00 23.53 455 GLY A C 1
ATOM 3551 O O . GLY A 1 455 ? -5.342 -11.101 -32.881 1.00 23.53 455 GLY A O 1
ATOM 3552 N N . GLY A 1 456 ? -7.029 -12.527 -33.324 1.00 21.53 456 GLY A N 1
ATOM 3553 C CA . GLY A 1 456 ? -8.132 -11.656 -32.912 1.00 21.53 456 GLY A CA 1
ATOM 3554 C C . GLY A 1 456 ? -8.846 -12.245 -31.696 1.00 21.53 456 GLY A C 1
ATOM 3555 O O . GLY A 1 456 ? -9.080 -13.452 -31.646 1.00 21.53 456 GLY A O 1
ATOM 3556 N N . VAL A 1 457 ? -9.192 -11.407 -30.718 1.00 25.00 457 VAL A N 1
ATOM 3557 C CA . VAL A 1 457 ? -10.005 -11.805 -29.560 1.00 25.00 457 VAL A CA 1
ATOM 3558 C C . VAL A 1 457 ? -11.451 -11.406 -29.833 1.00 25.00 457 VAL A C 1
ATOM 3560 O O . VAL A 1 457 ? -11.757 -10.220 -29.916 1.00 25.00 457 VAL A O 1
ATOM 3563 N N . VAL A 1 458 ? -12.341 -12.391 -29.948 1.00 21.17 458 VAL A N 1
ATOM 3564 C CA . VAL A 1 458 ? -13.794 -12.184 -30.024 1.00 21.17 458 VAL A CA 1
ATOM 3565 C C . VAL A 1 458 ? -14.431 -12.917 -28.851 1.00 21.17 458 VAL A C 1
ATOM 3567 O O . VAL A 1 458 ? -14.235 -14.121 -28.692 1.00 21.17 458 VAL A O 1
ATOM 3570 N N . VAL A 1 459 ? -15.187 -12.194 -28.025 1.00 24.11 459 VAL A N 1
ATOM 3571 C CA . VAL A 1 459 ? -15.919 -12.753 -26.882 1.00 24.11 459 VAL A CA 1
ATOM 3572 C C . VAL A 1 459 ? -17.410 -12.571 -27.133 1.00 24.11 459 VAL A C 1
ATOM 3574 O O . VAL A 1 459 ? -17.927 -11.461 -27.035 1.00 24.11 459 VAL A O 1
ATOM 3577 N N . HIS A 1 460 ? -18.101 -13.665 -27.449 1.00 19.44 460 HIS A N 1
ATOM 3578 C CA . HIS A 1 460 ? -19.562 -13.700 -27.435 1.00 19.44 460 HIS A CA 1
ATOM 3579 C C . HIS A 1 460 ? -20.072 -13.970 -26.016 1.00 19.44 460 HIS A C 1
ATOM 3581 O O . HIS A 1 460 ? -19.533 -14.812 -25.298 1.00 19.44 460 HIS A O 1
ATOM 3587 N N . TRP A 1 461 ? -21.135 -13.264 -25.640 1.00 20.72 461 TRP A N 1
ATOM 3588 C CA . TRP A 1 461 ? -21.912 -13.507 -24.427 1.00 20.72 461 TRP A CA 1
ATOM 3589 C C . TRP A 1 461 ? -23.151 -14.334 -24.759 1.00 20.72 461 TRP A C 1
ATOM 3591 O O . TRP A 1 461 ? -23.829 -14.009 -25.730 1.00 20.72 461 TRP A O 1
ATOM 3601 N N . ASP A 1 462 ? -23.501 -15.302 -23.907 1.00 20.39 462 ASP A N 1
ATOM 3602 C CA . ASP A 1 462 ? -24.911 -15.646 -23.696 1.00 20.39 462 ASP A CA 1
ATOM 3603 C C . ASP A 1 462 ? -25.184 -16.256 -22.304 1.00 20.39 462 ASP A C 1
ATOM 3605 O O . ASP A 1 462 ? -24.262 -16.598 -21.557 1.00 20.39 462 ASP A O 1
ATOM 3609 N N . VAL A 1 463 ? -26.462 -16.305 -21.921 1.00 21.09 463 VAL A N 1
ATOM 3610 C CA . VAL A 1 463 ? -26.921 -16.246 -20.527 1.00 21.09 463 VAL A CA 1
ATOM 3611 C C . VAL A 1 463 ? -27.630 -17.527 -20.051 1.00 21.09 463 VAL A C 1
ATOM 3613 O O . VAL A 1 463 ? -28.729 -17.845 -20.483 1.00 21.09 463 VAL A O 1
ATOM 3616 N N . ASN A 1 464 ? -27.052 -18.142 -19.011 1.00 22.69 464 ASN A N 1
ATOM 3617 C CA . ASN A 1 464 ? -27.671 -19.001 -17.982 1.00 22.69 464 ASN A CA 1
ATOM 3618 C C . ASN A 1 464 ? -28.354 -20.359 -18.307 1.00 22.69 464 ASN A C 1
ATOM 3620 O O . ASN A 1 464 ? -29.082 -20.568 -19.267 1.00 22.69 464 ASN A O 1
ATOM 3624 N N . THR A 1 465 ? -28.273 -21.204 -17.266 1.00 24.45 465 THR A N 1
ATOM 3625 C CA . THR A 1 465 ? -29.166 -22.312 -16.848 1.00 24.45 465 THR A CA 1
ATOM 3626 C C . THR A 1 465 ? -29.116 -23.708 -17.499 1.00 24.45 465 THR A C 1
ATOM 3628 O O . THR A 1 465 ? -29.484 -23.920 -18.643 1.00 24.45 465 THR A O 1
ATOM 3631 N N . CYS A 1 466 ? -28.864 -24.673 -16.600 1.00 25.73 466 CYS A N 1
ATOM 3632 C CA . CYS A 1 466 ? -29.347 -26.062 -16.542 1.00 25.73 466 CYS A CA 1
ATOM 3633 C C . CYS A 1 466 ? -28.925 -27.090 -17.611 1.00 25.73 466 CYS A C 1
ATOM 3635 O O . CYS A 1 466 ? -29.077 -26.932 -18.815 1.00 25.73 466 CYS A O 1
ATOM 3637 N N . SER A 1 467 ? -28.473 -28.237 -17.099 1.00 29.22 467 SER A N 1
ATOM 3638 C CA . SER A 1 467 ? -27.973 -29.396 -17.838 1.00 29.22 467 SER A CA 1
ATOM 3639 C C . SER A 1 467 ? -29.020 -30.038 -18.757 1.00 29.22 467 SER A C 1
ATOM 3641 O O . SER A 1 467 ? -30.069 -30.484 -18.290 1.00 29.22 467 SER A O 1
ATOM 3643 N N . VAL A 1 468 ? -28.682 -30.208 -20.039 1.00 24.62 468 VAL A N 1
ATOM 3644 C CA . VAL A 1 468 ? -29.416 -31.045 -21.006 1.00 24.62 468 VAL A CA 1
ATOM 3645 C C . VAL A 1 468 ? -28.399 -31.870 -21.820 1.00 24.62 468 VAL A C 1
ATOM 3647 O O . VAL A 1 468 ? -27.338 -31.337 -22.144 1.00 24.62 468 VAL A O 1
ATOM 3650 N N . PRO A 1 469 ? -28.653 -33.158 -22.141 1.00 28.20 469 PRO A N 1
ATOM 3651 C CA . PRO A 1 469 ? -27.708 -33.978 -22.905 1.00 28.20 469 PRO A CA 1
ATOM 3652 C C . PRO A 1 469 ? -27.441 -33.477 -24.335 1.00 28.20 469 PRO A C 1
ATOM 3654 O O . PRO A 1 469 ? -28.336 -32.972 -25.015 1.00 28.20 469 PRO A O 1
ATOM 3657 N N . LEU A 1 470 ? -26.204 -33.703 -24.789 1.00 27.16 470 LEU A N 1
ATOM 3658 C CA . LEU A 1 470 ? -25.558 -33.118 -25.976 1.00 27.16 470 LEU A CA 1
ATOM 3659 C C . LEU A 1 470 ? -26.300 -33.317 -27.317 1.00 27.16 470 LEU A C 1
ATOM 3661 O O . LEU A 1 470 ? -26.119 -32.544 -28.254 1.00 27.16 470 LEU A O 1
ATOM 3665 N N . GLU A 1 471 ? -27.156 -34.333 -27.419 1.00 29.47 471 GLU A N 1
ATOM 3666 C CA . GLU A 1 471 ? -27.812 -34.753 -28.668 1.00 29.47 471 GLU A CA 1
ATOM 3667 C C . GLU A 1 471 ? -28.926 -33.803 -29.151 1.00 29.47 471 GLU A C 1
ATOM 3669 O O . GLU A 1 471 ? -29.401 -33.938 -30.277 1.00 29.47 471 GLU A O 1
ATOM 3674 N N . LYS A 1 472 ? -29.341 -32.818 -28.337 1.00 29.83 472 LYS A N 1
ATOM 3675 C CA . LYS A 1 472 ? -30.345 -31.805 -28.724 1.00 29.83 472 LYS A CA 1
ATOM 3676 C C . LYS A 1 472 ? -29.768 -30.457 -29.174 1.00 29.83 472 LYS A C 1
ATOM 3678 O O . LYS A 1 472 ? -30.539 -29.581 -29.549 1.00 29.83 472 LYS A O 1
ATOM 3683 N N . CYS A 1 473 ? -28.446 -30.279 -29.171 1.00 28.95 473 CYS A N 1
ATOM 3684 C CA . CYS A 1 473 ? -27.808 -28.983 -29.445 1.00 28.95 473 CYS A CA 1
ATOM 3685 C C . CYS A 1 473 ? -27.561 -28.675 -30.938 1.00 28.95 473 CYS A C 1
ATOM 3687 O O . CYS A 1 473 ? -26.946 -27.659 -31.249 1.00 28.95 473 CYS A O 1
ATOM 3689 N N . ILE A 1 474 ? -28.030 -29.511 -31.874 1.00 34.12 474 ILE A N 1
ATOM 3690 C CA . ILE A 1 474 ? -27.871 -29.285 -33.323 1.00 34.12 474 ILE A CA 1
ATOM 3691 C C . ILE A 1 474 ? -29.186 -28.761 -33.922 1.00 34.12 474 ILE A C 1
ATOM 3693 O O . ILE A 1 474 ? -29.942 -29.507 -34.543 1.00 34.12 474 ILE A O 1
ATOM 3697 N N . ALA A 1 475 ? -29.458 -27.464 -33.746 1.00 26.53 475 ALA A N 1
ATOM 3698 C CA . ALA A 1 475 ? -30.508 -26.753 -34.480 1.00 26.53 475 ALA A CA 1
ATOM 3699 C C . ALA A 1 475 ? -30.230 -25.237 -34.571 1.00 26.53 475 ALA A C 1
ATOM 3701 O O . ALA A 1 475 ? -30.469 -24.505 -33.621 1.00 26.53 475 ALA A O 1
ATOM 3702 N N . LYS A 1 476 ? -29.743 -24.813 -35.747 1.00 28.47 476 LYS A N 1
ATOM 3703 C CA . LYS A 1 476 ? -29.826 -23.474 -36.375 1.00 28.47 476 LYS A CA 1
ATOM 3704 C C . LYS A 1 476 ? -29.896 -22.230 -35.463 1.00 28.47 476 LYS A C 1
ATOM 3706 O O . LYS A 1 476 ? -30.958 -21.893 -34.951 1.00 28.47 476 LYS A O 1
ATOM 3711 N N . ALA A 1 477 ? -28.811 -21.456 -35.443 1.00 28.94 477 ALA A N 1
ATOM 3712 C CA . ALA A 1 477 ? -28.874 -20.016 -35.181 1.00 28.94 477 ALA A CA 1
ATOM 3713 C C . ALA A 1 477 ? -29.165 -19.265 -36.496 1.00 28.94 477 ALA A C 1
ATOM 3715 O O . ALA A 1 477 ? -28.559 -19.577 -37.522 1.00 28.94 477 ALA A O 1
ATOM 3716 N N . GLU A 1 478 ? -30.083 -18.299 -36.471 1.00 31.34 478 GLU A N 1
ATOM 3717 C CA . GLU A 1 478 ? -30.380 -17.415 -37.609 1.00 31.34 478 GLU A CA 1
ATOM 3718 C C . GLU A 1 478 ? -29.355 -16.267 -37.671 1.00 31.34 478 GLU A C 1
ATOM 3720 O O . GLU A 1 478 ? -28.966 -15.718 -36.638 1.00 31.34 478 GLU A O 1
ATOM 3725 N N . GLY A 1 479 ? -28.890 -15.915 -38.875 1.00 32.59 479 GLY A N 1
ATOM 3726 C CA . GLY A 1 479 ? -27.816 -14.941 -39.094 1.00 32.59 479 GLY A CA 1
ATOM 3727 C C . GLY A 1 479 ? -28.129 -13.954 -40.220 1.00 32.59 479 GLY A C 1
ATOM 3728 O O . GLY A 1 479 ? -28.840 -14.278 -41.163 1.00 32.59 479 GLY A O 1
ATOM 3729 N N . TYR A 1 480 ? -27.574 -12.744 -40.123 1.00 36.91 480 TYR A N 1
ATOM 3730 C CA . TYR A 1 480 ? -27.957 -11.543 -40.890 1.00 36.91 480 TYR A CA 1
ATOM 3731 C C . TYR A 1 480 ? -27.628 -11.531 -42.402 1.00 36.91 480 TYR A C 1
ATOM 3733 O O . TYR A 1 480 ? -27.705 -10.476 -43.030 1.00 36.91 480 TYR A O 1
ATOM 3741 N N . LEU A 1 481 ? -27.277 -12.669 -43.004 1.00 42.03 481 LEU A N 1
ATOM 3742 C CA . LEU A 1 481 ? -27.056 -12.804 -44.446 1.00 42.03 481 LEU A CA 1
ATOM 3743 C C . LEU A 1 481 ? -27.840 -14.011 -44.971 1.00 42.03 481 LEU A C 1
ATOM 3745 O O . LEU A 1 481 ? -27.339 -15.134 -44.973 1.00 42.03 481 LEU A O 1
ATOM 3749 N N . GLU A 1 482 ? -29.071 -13.758 -45.425 1.00 34.69 482 GLU A N 1
ATOM 3750 C CA . GLU A 1 482 ? -29.795 -14.672 -46.309 1.00 34.69 482 GLU A CA 1
ATOM 3751 C C . GLU A 1 482 ? -29.989 -14.036 -47.703 1.00 34.69 482 GLU A C 1
ATOM 3753 O O . GLU A 1 482 ? -30.408 -12.877 -47.790 1.00 34.69 482 GLU A O 1
ATOM 3758 N N . PRO A 1 483 ? -29.730 -14.778 -48.799 1.00 45.78 483 PRO A N 1
ATOM 3759 C CA . PRO A 1 483 ? -29.180 -16.136 -48.818 1.00 45.78 483 PRO A CA 1
ATOM 3760 C C . PRO A 1 483 ? -27.721 -16.182 -48.332 1.00 45.78 483 PRO A C 1
ATOM 3762 O O . PRO A 1 483 ? -27.006 -15.183 -48.381 1.00 45.78 483 PRO A O 1
ATOM 3765 N N . VAL A 1 484 ? -27.295 -17.358 -47.867 1.00 45.91 484 VAL A N 1
ATOM 3766 C CA . VAL A 1 484 ? -25.896 -17.620 -47.507 1.00 45.91 484 VAL A CA 1
ATOM 3767 C C . VAL A 1 484 ? -25.025 -17.427 -48.752 1.00 45.91 484 VAL A C 1
ATOM 3769 O O . VAL A 1 484 ? -25.314 -17.992 -49.807 1.00 45.91 484 VAL A O 1
ATOM 3772 N N . GLU A 1 485 ? -23.990 -16.596 -48.643 1.00 60.56 485 GLU A N 1
ATOM 3773 C CA . GLU A 1 485 ? -23.059 -16.321 -49.740 1.00 60.56 485 GLU A CA 1
ATOM 3774 C C . GLU A 1 485 ? -21.938 -17.366 -49.746 1.00 60.56 485 GLU A C 1
ATOM 3776 O O . GLU A 1 485 ? -20.992 -17.285 -48.965 1.00 60.56 485 GLU A O 1
ATOM 3781 N N . ASP A 1 486 ? -22.053 -18.352 -50.634 1.00 53.53 486 ASP A N 1
ATOM 3782 C CA . ASP A 1 486 ? -21.097 -19.458 -50.758 1.00 53.53 486 ASP A CA 1
ATOM 3783 C C . ASP A 1 486 ? -19.831 -19.075 -51.560 1.00 53.53 486 ASP A C 1
ATOM 3785 O O . ASP A 1 486 ? -18.865 -19.845 -51.629 1.00 53.53 486 ASP A O 1
ATOM 3789 N N . ASN A 1 487 ? -19.795 -17.897 -52.197 1.00 59.44 487 ASN A N 1
ATOM 3790 C CA . ASN A 1 487 ? -18.638 -17.460 -52.969 1.00 59.44 487 ASN A CA 1
ATOM 3791 C C . ASN A 1 487 ? -17.514 -16.946 -52.057 1.00 59.44 487 ASN A C 1
ATOM 3793 O O . ASN A 1 487 ? -17.498 -15.792 -51.621 1.00 59.44 487 ASN A O 1
ATOM 3797 N N . VAL A 1 488 ? -16.503 -17.794 -51.856 1.00 48.00 488 VAL A N 1
ATOM 3798 C CA . VAL A 1 488 ? -15.297 -17.506 -51.059 1.00 48.00 488 VAL A CA 1
ATOM 3799 C C . VAL A 1 488 ? -14.631 -16.174 -51.434 1.00 48.00 488 VAL A C 1
ATOM 3801 O O . VAL A 1 488 ? -14.158 -15.471 -50.546 1.00 48.00 488 VAL A O 1
ATOM 3804 N N . GLY A 1 489 ? -14.629 -15.777 -52.713 1.00 51.00 489 GLY A N 1
ATOM 3805 C CA . GLY A 1 489 ? -14.050 -14.498 -53.147 1.00 51.00 489 GLY A CA 1
ATOM 3806 C C . GLY A 1 489 ? -14.858 -13.272 -52.705 1.00 51.00 489 GLY A C 1
ATOM 3807 O O . GLY A 1 489 ? -14.282 -12.216 -52.444 1.00 51.00 489 GLY A O 1
ATOM 3808 N N . ILE A 1 490 ? -16.181 -13.412 -52.574 1.00 48.56 490 ILE A N 1
ATOM 3809 C CA . ILE A 1 490 ? -17.074 -12.368 -52.054 1.00 48.56 490 ILE A CA 1
ATOM 3810 C C . ILE A 1 490 ? -16.965 -12.307 -50.524 1.00 48.56 490 ILE A C 1
ATOM 3812 O O . ILE A 1 490 ? -16.823 -11.218 -49.971 1.00 48.56 490 ILE A O 1
ATOM 3816 N N . LEU A 1 491 ? -16.915 -13.456 -49.841 1.00 47.91 491 LEU A N 1
ATOM 3817 C CA . LEU A 1 491 ? -16.646 -13.522 -48.398 1.00 47.91 491 LEU A CA 1
ATOM 3818 C C . LEU A 1 491 ? -15.284 -12.906 -48.032 1.00 47.91 491 LEU A C 1
ATOM 3820 O O . LEU A 1 491 ? -15.196 -12.125 -47.084 1.00 47.91 491 LEU A O 1
ATOM 3824 N N . GLU A 1 492 ? -14.228 -13.180 -48.808 1.00 44.19 492 GLU A N 1
ATOM 3825 C CA . GLU A 1 492 ? -12.923 -12.528 -48.637 1.00 44.19 492 GLU A CA 1
ATOM 3826 C C . GLU A 1 492 ? -13.006 -11.010 -48.849 1.00 44.19 492 GLU A C 1
ATOM 3828 O O . GLU A 1 492 ? -12.352 -10.258 -48.126 1.00 44.19 492 GLU A O 1
ATOM 3833 N N . ALA A 1 493 ? -13.791 -10.546 -49.828 1.00 46.66 493 ALA A N 1
ATOM 3834 C CA . ALA A 1 493 ? -13.989 -9.121 -50.077 1.00 46.66 493 ALA A CA 1
ATOM 3835 C C . ALA A 1 493 ? -14.726 -8.440 -48.912 1.00 46.66 493 ALA A C 1
ATOM 3837 O O . ALA A 1 493 ? -14.289 -7.377 -48.467 1.00 46.66 493 ALA A O 1
ATOM 3838 N N . TYR A 1 494 ? -15.761 -9.076 -48.349 1.00 47.56 494 TYR A N 1
ATOM 3839 C CA . TYR A 1 494 ? -16.414 -8.612 -47.123 1.00 47.56 494 TYR A CA 1
ATOM 3840 C C . TYR A 1 494 ? -15.417 -8.526 -45.963 1.00 47.56 494 TYR A C 1
ATOM 3842 O O . TYR A 1 494 ? -15.263 -7.451 -45.382 1.00 47.56 494 TYR A O 1
ATOM 3850 N N . LEU A 1 495 ? -14.660 -9.592 -45.686 1.00 42.72 495 LEU A N 1
ATOM 3851 C CA . LEU A 1 495 ? -13.678 -9.623 -44.595 1.00 42.72 495 LEU A CA 1
ATOM 3852 C C . LEU A 1 495 ? -12.583 -8.548 -44.757 1.00 42.72 495 LEU A C 1
ATOM 3854 O O . LEU A 1 495 ? -12.214 -7.864 -43.800 1.00 42.72 495 LEU A O 1
ATOM 3858 N N . LYS A 1 496 ? -12.090 -8.349 -45.988 1.00 43.12 496 LYS A N 1
ATOM 3859 C CA . LYS A 1 496 ? -11.112 -7.301 -46.329 1.00 43.12 496 LYS A CA 1
ATOM 3860 C C . LYS A 1 496 ? -11.711 -5.899 -46.207 1.00 43.12 496 LYS A C 1
ATOM 3862 O O . LYS A 1 496 ? -11.015 -4.992 -45.756 1.00 43.12 496 LYS A O 1
ATOM 3867 N N . SER A 1 497 ? -12.985 -5.705 -46.551 1.00 44.12 497 SER A N 1
ATOM 3868 C CA . SER A 1 497 ? -13.672 -4.411 -46.415 1.00 44.12 497 SER A CA 1
ATOM 3869 C C . SER A 1 497 ? -13.950 -4.026 -44.955 1.00 44.12 497 SER A C 1
ATOM 3871 O O . SER A 1 497 ? -13.835 -2.848 -44.607 1.00 44.12 497 SER A O 1
ATOM 3873 N N . TRP A 1 498 ? -14.219 -5.020 -44.099 1.00 38.09 498 TRP A N 1
ATOM 3874 C CA . TRP A 1 498 ? -14.447 -4.864 -42.659 1.00 38.09 498 TRP A CA 1
ATOM 3875 C C . TRP A 1 498 ? -13.158 -4.459 -41.929 1.00 38.09 498 TRP A C 1
ATOM 3877 O O . TRP A 1 498 ? -13.151 -3.496 -41.169 1.00 38.09 498 TRP A O 1
ATOM 3887 N N . ASN A 1 499 ? -12.036 -5.117 -42.242 1.00 38.03 499 ASN A N 1
ATOM 3888 C CA . ASN A 1 499 ? -10.726 -4.820 -41.646 1.00 38.03 499 ASN A CA 1
ATOM 3889 C C . ASN A 1 499 ? -10.046 -3.544 -42.187 1.00 38.03 499 ASN A C 1
ATOM 3891 O O . ASN A 1 499 ? -9.038 -3.113 -41.634 1.00 38.03 499 ASN A O 1
ATOM 3895 N N . SER A 1 500 ? -10.551 -2.943 -43.271 1.00 40.78 500 SER A N 1
ATOM 3896 C CA . SER A 1 500 ? -9.964 -1.738 -43.891 1.00 40.78 500 SER A CA 1
ATOM 3897 C C . SER A 1 500 ? -10.813 -0.469 -43.745 1.00 40.78 500 SER A C 1
ATOM 3899 O O . SER A 1 500 ? -10.422 0.589 -44.252 1.00 40.78 500 SER A O 1
ATOM 3901 N N . GLY A 1 501 ? -11.976 -0.546 -43.083 1.00 43.03 501 GLY A N 1
ATOM 3902 C CA . GLY A 1 501 ? -12.925 0.572 -42.998 1.00 43.03 501 GLY A CA 1
ATOM 3903 C C . GLY A 1 501 ? -13.354 1.070 -44.384 1.00 43.03 501 GLY A C 1
ATOM 3904 O O . GLY A 1 501 ? -13.432 2.276 -44.631 1.00 43.03 501 GLY A O 1
ATOM 3905 N N . ALA A 1 502 ? -13.491 0.159 -45.353 1.00 40.09 502 ALA A N 1
ATOM 3906 C CA . ALA A 1 502 ? -13.875 0.507 -46.721 1.00 40.09 502 ALA A CA 1
ATOM 3907 C C . ALA A 1 502 ? -15.400 0.628 -46.871 1.00 40.09 502 ALA A C 1
ATOM 3909 O O . ALA A 1 502 ? -15.864 1.462 -47.644 1.00 40.09 502 ALA A O 1
ATOM 3910 N N . LEU A 1 503 ? -16.167 -0.148 -46.093 1.00 40.38 503 LEU A N 1
ATOM 3911 C CA . LEU A 1 503 ? -17.634 -0.099 -46.079 1.00 40.38 503 LEU A CA 1
ATOM 3912 C C . LEU A 1 503 ? -18.177 1.252 -45.583 1.00 40.38 503 LEU A C 1
ATOM 3914 O O . LEU A 1 503 ? -19.053 1.814 -46.233 1.00 40.38 503 LEU A O 1
ATOM 3918 N N . ASP A 1 504 ? -17.594 1.832 -44.529 1.00 42.75 504 ASP A N 1
ATOM 3919 C CA . ASP A 1 504 ? -18.009 3.144 -43.989 1.00 42.75 504 ASP A CA 1
ATOM 3920 C C . ASP A 1 504 ? -17.768 4.321 -44.953 1.00 42.75 504 ASP A C 1
ATOM 3922 O O . ASP A 1 504 ? -18.287 5.415 -44.753 1.00 42.75 504 ASP A O 1
ATOM 3926 N N . ARG A 1 505 ? -16.973 4.112 -46.012 1.00 41.69 505 ARG A N 1
ATOM 3927 C CA . ARG A 1 505 ? -16.725 5.096 -47.082 1.00 41.69 505 ARG A CA 1
ATOM 3928 C C . ARG A 1 505 ? -17.567 4.860 -48.338 1.00 41.69 505 ARG A C 1
ATOM 3930 O O . ARG A 1 505 ? -17.443 5.624 -49.288 1.00 41.69 505 ARG A O 1
ATOM 3937 N N . ALA A 1 506 ? -18.406 3.824 -48.352 1.00 40.31 506 ALA A N 1
ATOM 3938 C CA . ALA A 1 506 ? -19.345 3.537 -49.437 1.00 40.31 506 ALA A CA 1
ATOM 3939 C C . ALA A 1 506 ? -20.780 4.028 -49.144 1.00 40.31 506 ALA A C 1
ATOM 3941 O O . ALA A 1 506 ? -21.651 3.911 -50.003 1.00 40.31 506 ALA A O 1
ATOM 3942 N N . THR A 1 507 ? -21.033 4.564 -47.945 1.00 40.22 507 THR A N 1
ATOM 3943 C CA . THR A 1 507 ? -22.348 5.030 -47.465 1.00 40.22 507 THR A CA 1
ATOM 3944 C C . THR A 1 507 ? -22.492 6.561 -47.401 1.00 40.22 507 THR A C 1
ATOM 3946 O O . THR A 1 507 ? -23.411 7.062 -46.750 1.00 40.22 507 THR A O 1
ATOM 3949 N N . THR A 1 508 ? -21.634 7.302 -48.115 1.00 40.22 508 THR A N 1
ATOM 3950 C CA . THR A 1 508 ? -21.762 8.751 -48.388 1.00 40.22 508 THR A CA 1
ATOM 3951 C C . THR A 1 508 ? -21.788 9.036 -49.882 1.00 40.22 508 THR A C 1
ATOM 3953 O O . THR A 1 508 ? -20.810 8.615 -50.541 1.00 40.22 508 THR A O 1
#

Organism: Fagus sylvatica (NCBI:txid28930)

Foldseek 3Di:
DVVVCVVPVPDPVVVVVVVCQVQQWDQDQAGIDGFLGEQALVLLLLLLVLVVLFVCLVVCLVVLQVSLVQLLQQQQQAFDDDPVVVVVADGRHLAGDRHGNVVSFHFLLSLLSSLQSLLSCVPDDCVRRNDHRDVVSSVRSLVVNLQQADPQLFGWTGHHFDDDPCCQVVVPDQQAGADRTIDGALSSLLSLLLSLLSVCVVPVPPVNVSSVVSLVSSLSNDDAHPVHLLSLLSNLNSCLSVPDACVHDPSLVVSLVVLVVQQAPQLFHAFDLVCFVVVHTDGPPPNDHDLLSRLSSLSSCVSRVVLVVPCVSLVSSLVSLVVQADPVRFGDDDDDPNQCDDSGPHDDPRSRNGHPPVSSRSSRSSSSNNSVVVSVVVDPDPDDDDDDDDDDDDDDDDDPVVVVVVVVPPDDDDDDDQDDDPPDRDDDDDDDDHDDDDDDDDDDDDDDDDDDDDDDDDDDDDDDDDDDDPPPPPDDDDDDDPPDDPPPVVVVVVVVCVVPVVVVVVPD